Protein AF-A0A7U2FGK9-F1 (afdb_monomer)

Nearest PDB structures (foldseek):
  2hsj-assembly1_D  TM=6.558E-01  e=3.319E-04  Streptococcus pneumoniae TIGR4
  7pzg-assembly1_AAA  TM=6.526E-01  e=9.948E-04  Phocaeicola vulgatus
  5mal-assembly2_B  TM=5.405E-01  e=7.987E-04  Streptomyces rimosus
  3skv-assembly3_A  TM=5.699E-01  e=1.922E-03  Streptomyces sp. SF2575
  4hyq-assembly1_A  TM=5.410E-01  e=3.715E-03  Streptomyces albidoflavus

Radius of gyration: 24.24 Å; Cα contacts (8 Å, |Δi|>4): 776; chains: 1; bounding box: 64×55×68 Å

Organism: Phaeosphaeria nodorum (strain SN15 / ATCC MYA-4574 / FGSC 10173) (NCBI:txid321614)

Sequence (487 aa):
MEWDKRGSPNTGIYQTGYSQFFDAYTDQCEGTSFYIIDFLGPKITKDLRMKLNRLTHEVNYVISYYADLLNSERLSSAISFVDVDIGYNNHRFCRQGVQEPHHHNSDTNFFNLNLLASTDNKTVMVSDTNMTIPRENATAEWIDANYGDGVHASWAWVMKTFHPTEAGFTHTKDISMYPKLRFRDAMRFWGSTSSKDVDLVVLGDYVAFASQDPNSPIYQGIIPHLKAIFRNYRYYGMPPGSNVRVRPTFSGSQKPQNANSAFHECYKLATIDELHDKFVDSPDFSTRNKVILLMAGTLDVFYDIDLDHWPDRYPGLVHDIFENDHDAKIFAGHIPMIGYNSDDDESFKWYGLQKRIAQFNARLNALVDQLATEHSYRIMTVHTSATTRKHLDEDLILPNARGYLRIALNFVEYMAMAAMMGWFDTGSRGASNSITSSGIASQFNVTATRPGNNNTLVVDKVTCNQEFEFFAGQGMPSKEDTLKSIL

InterPro domains:
  IPR036514 SGNH hydrolase superfamily [G3DSA:3.40.50.1110] (2-176)
  IPR036514 SGNH hydrolase superfamily [G3DSA:3.40.50.1110] (230-425)
  IPR037460 Streptomyces scabies esterase-like [PTHR37981] (7-194)

Structure (mmCIF, N/CA/C/O backbone):
data_AF-A0A7U2FGK9-F1
#
_entry.id   AF-A0A7U2FGK9-F1
#
loop_
_atom_site.group_PDB
_atom_site.id
_atom_site.type_symbol
_atom_site.label_atom_id
_atom_site.label_alt_id
_atom_site.label_comp_id
_atom_site.label_asym_id
_atom_site.label_entity_id
_atom_site.label_seq_id
_atom_site.pdbx_PDB_ins_code
_atom_site.Cartn_x
_atom_site.Cartn_y
_atom_site.Cartn_z
_atom_site.occupancy
_atom_site.B_iso_or_equiv
_atom_site.auth_seq_id
_atom_site.auth_comp_id
_atom_site.auth_asym_id
_atom_site.auth_atom_id
_atom_site.pdbx_PDB_model_num
ATOM 1 N N . MET A 1 1 ? 18.897 9.344 -1.736 1.00 47.50 1 MET A N 1
ATOM 2 C CA . MET A 1 1 ? 18.417 10.075 -0.547 1.00 47.50 1 MET A CA 1
ATOM 3 C C . MET A 1 1 ? 19.499 10.041 0.511 1.00 47.50 1 MET A C 1
ATOM 5 O O . MET A 1 1 ? 19.872 8.958 0.947 1.00 47.50 1 MET A O 1
ATOM 9 N N . GLU A 1 2 ? 20.061 11.192 0.867 1.00 43.19 2 GLU A N 1
ATOM 10 C CA . GLU A 1 2 ? 21.015 11.293 1.974 1.00 43.19 2 GLU A CA 1
ATOM 11 C C . GLU A 1 2 ? 20.258 11.644 3.261 1.00 43.19 2 GLU A C 1
ATOM 13 O O . GLU A 1 2 ? 20.249 12.793 3.687 1.00 43.19 2 GLU A O 1
ATOM 18 N N . TRP A 1 3 ? 19.596 10.656 3.870 1.00 49.88 3 TRP A N 1
ATOM 19 C CA . TRP A 1 3 ? 18.903 10.838 5.155 1.00 49.88 3 TRP A CA 1
ATOM 20 C C . TRP A 1 3 ? 19.855 11.370 6.244 1.00 49.88 3 TRP A C 1
ATOM 22 O O . TRP A 1 3 ? 19.511 12.296 6.970 1.00 49.88 3 TRP A O 1
ATOM 32 N N . ASP A 1 4 ? 21.099 10.881 6.252 1.00 44.69 4 ASP A N 1
ATOM 33 C CA . ASP A 1 4 ? 22.142 11.269 7.215 1.00 44.69 4 ASP A CA 1
ATOM 34 C C . ASP A 1 4 ? 22.875 12.572 6.849 1.00 44.69 4 ASP A C 1
ATOM 36 O O . ASP A 1 4 ? 23.689 13.057 7.631 1.00 44.69 4 ASP A O 1
ATOM 40 N N . LYS A 1 5 ? 22.632 13.129 5.652 1.00 44.91 5 LYS A N 1
ATOM 41 C CA . LYS A 1 5 ? 23.199 14.420 5.226 1.00 44.91 5 LYS A CA 1
ATOM 42 C C . LYS A 1 5 ? 22.120 15.452 4.930 1.00 44.91 5 LYS A C 1
ATOM 44 O O . LYS A 1 5 ? 22.289 16.301 4.053 1.00 44.91 5 LYS A O 1
ATOM 49 N N . ARG A 1 6 ? 21.039 15.462 5.714 1.00 56.38 6 ARG A N 1
ATOM 50 C CA . ARG A 1 6 ? 20.358 16.733 5.975 1.00 56.38 6 ARG A CA 1
ATOM 51 C C . ARG A 1 6 ? 21.354 17.619 6.728 1.00 56.38 6 ARG A C 1
ATOM 53 O O . ARG A 1 6 ? 21.376 17.651 7.951 1.00 56.38 6 ARG A O 1
ATOM 60 N N . GLY A 1 7 ? 22.263 18.256 5.988 1.00 46.59 7 GLY A N 1
ATOM 61 C CA . GLY A 1 7 ? 23.132 19.278 6.544 1.00 46.59 7 GLY A CA 1
ATOM 62 C C . GLY A 1 7 ? 22.248 20.316 7.218 1.00 46.59 7 GLY A C 1
ATOM 63 O O . GLY A 1 7 ? 21.182 20.639 6.687 1.00 46.59 7 GLY A O 1
ATOM 64 N N . SER A 1 8 ? 22.662 20.804 8.387 1.00 47.81 8 SER A N 1
ATOM 65 C CA . SER A 1 8 ? 22.118 22.048 8.932 1.00 47.81 8 SER A CA 1
ATOM 66 C C . SER A 1 8 ? 22.080 23.067 7.781 1.00 47.81 8 SER A C 1
ATOM 68 O O . SER A 1 8 ? 23.141 23.305 7.193 1.00 47.81 8 SER A O 1
ATOM 70 N N . PRO A 1 9 ? 20.890 23.537 7.346 1.00 53.75 9 PRO A N 1
ATOM 71 C CA . PRO A 1 9 ? 19.673 23.753 8.142 1.00 53.75 9 PRO A CA 1
ATOM 72 C C . PRO A 1 9 ? 18.429 22.908 7.752 1.00 53.75 9 PRO A C 1
ATOM 74 O O . PRO A 1 9 ? 17.299 23.365 7.909 1.00 53.75 9 PRO A O 1
ATOM 77 N N . ASN A 1 10 ? 18.572 21.703 7.197 1.00 64.81 10 ASN A N 1
ATOM 78 C CA . ASN A 1 10 ? 17.418 20.971 6.655 1.00 64.81 10 ASN A CA 1
ATOM 79 C C . ASN A 1 10 ? 16.621 20.206 7.734 1.00 64.81 10 ASN A C 1
ATOM 81 O O . ASN A 1 10 ? 16.967 19.079 8.088 1.00 64.81 10 ASN A O 1
ATOM 85 N N . THR A 1 11 ? 15.512 20.784 8.204 1.00 74.75 11 THR A N 1
ATOM 86 C CA . THR A 1 11 ? 14.513 20.107 9.056 1.00 74.75 11 THR A CA 1
ATOM 87 C C . THR A 1 11 ? 13.714 19.076 8.258 1.00 74.75 11 THR A C 1
ATOM 89 O O . THR A 1 11 ? 13.306 19.327 7.123 1.00 74.75 11 THR A O 1
ATOM 92 N N . GLY A 1 12 ? 13.490 17.905 8.854 1.00 77.94 12 GLY A N 1
ATOM 93 C CA . GLY A 1 12 ? 12.560 16.905 8.341 1.00 77.94 12 GLY A CA 1
ATOM 94 C C . GLY A 1 12 ? 11.281 16.862 9.146 1.00 77.94 12 GLY A C 1
ATOM 95 O O . GLY A 1 12 ? 11.345 16.777 10.368 1.00 77.94 12 GLY A O 1
ATOM 96 N N . ILE A 1 13 ? 10.149 16.850 8.460 1.00 86.06 13 ILE A N 1
ATOM 97 C CA . ILE A 1 13 ? 8.827 16.677 9.050 1.00 86.06 13 ILE A CA 1
ATOM 98 C C . ILE A 1 13 ? 8.402 15.232 8.798 1.00 86.06 13 ILE A C 1
ATOM 100 O O . ILE A 1 13 ? 8.502 14.745 7.672 1.00 86.06 13 ILE A O 1
ATOM 104 N N . TYR A 1 14 ? 7.947 14.541 9.838 1.00 88.25 14 TYR A N 1
ATOM 105 C CA . TYR A 1 14 ? 7.349 13.214 9.724 1.00 88.25 14 TYR A CA 1
ATOM 106 C C . TYR A 1 14 ? 5.890 13.339 10.129 1.00 88.25 14 TYR A C 1
ATOM 108 O O . TYR A 1 14 ? 5.583 13.471 11.309 1.00 88.25 14 TYR A O 1
ATOM 116 N N . GLN A 1 15 ? 5.015 13.365 9.131 1.00 91.94 15 GLN A N 1
ATOM 117 C CA . GLN A 1 15 ? 3.582 13.478 9.336 1.00 91.94 15 GLN A CA 1
ATOM 118 C C . GLN A 1 15 ? 3.010 12.072 9.471 1.00 91.94 15 GLN A C 1
ATOM 120 O O . GLN A 1 15 ? 2.976 11.318 8.498 1.00 91.94 15 GLN A O 1
ATOM 125 N N . THR A 1 16 ? 2.569 11.713 10.669 1.00 91.69 16 THR A N 1
ATOM 126 C CA . THR A 1 16 ? 1.855 10.454 10.878 1.00 91.69 16 THR A CA 1
ATOM 127 C C . THR A 1 16 ? 0.461 10.535 10.267 1.00 91.69 16 THR A C 1
ATOM 129 O O . THR A 1 16 ? -0.182 11.588 10.306 1.00 91.69 16 THR A O 1
ATOM 132 N N . GLY A 1 17 ? -0.005 9.418 9.716 1.00 92.12 17 GLY A N 1
ATOM 133 C CA . GLY A 1 17 ? -1.424 9.209 9.456 1.00 92.12 17 GLY A CA 1
ATOM 134 C C . GLY A 1 17 ? -2.209 8.943 10.740 1.00 92.12 17 GLY A C 1
ATOM 135 O O . GLY A 1 17 ? -1.659 8.881 11.840 1.00 92.12 17 GLY A O 1
ATOM 136 N N . TYR A 1 18 ? -3.508 8.766 10.572 1.00 92.25 18 TYR A N 1
ATOM 137 C CA . TYR A 1 18 ? -4.443 8.284 11.573 1.00 92.25 18 TYR A CA 1
ATOM 138 C C . TYR A 1 18 ? -4.544 6.760 11.504 1.00 92.25 18 TYR A C 1
ATOM 140 O O . TYR A 1 18 ? -4.580 6.190 10.416 1.00 92.25 18 TYR A O 1
ATOM 148 N N . SER A 1 19 ? -4.628 6.094 12.649 1.00 92.19 19 SER A N 1
ATOM 149 C CA . SER A 1 19 ? -4.945 4.666 12.688 1.00 92.19 19 SER A CA 1
ATOM 150 C C . SER A 1 19 ? -6.453 4.447 12.607 1.00 92.19 19 SER A C 1
ATOM 152 O O . SER A 1 19 ? -7.244 5.261 13.087 1.00 92.19 19 SER A O 1
ATOM 154 N N . GLN A 1 20 ? -6.860 3.319 12.045 1.00 92.25 20 GLN A N 1
ATOM 155 C CA . GLN A 1 20 ? -8.205 2.802 12.201 1.00 92.25 20 GLN A CA 1
ATOM 156 C C . GLN A 1 20 ? -8.420 2.305 13.625 1.00 92.25 20 GLN A C 1
ATOM 158 O O . GLN A 1 20 ? -7.532 1.723 14.251 1.00 92.25 20 GLN A O 1
ATOM 163 N N . PHE A 1 21 ? -9.640 2.485 14.118 1.00 90.88 21 PHE A N 1
ATOM 164 C CA . PHE A 1 21 ? -9.986 2.103 15.483 1.00 90.88 21 PHE A CA 1
ATOM 165 C C . PHE A 1 21 ? -10.605 0.717 15.575 1.00 90.88 21 PHE A C 1
ATOM 167 O O . PHE A 1 21 ? -10.519 0.090 16.627 1.00 90.88 21 PHE A O 1
ATOM 174 N N . PHE A 1 22 ? -11.216 0.231 14.495 1.00 91.81 22 PHE A N 1
ATOM 175 C CA . PHE A 1 22 ? -12.040 -0.969 14.524 1.00 91.81 22 PHE A CA 1
ATOM 176 C C . PHE A 1 22 ? -11.513 -2.034 13.576 1.00 91.81 22 PHE A C 1
ATOM 178 O O . PHE A 1 22 ? -11.100 -1.735 12.458 1.00 91.81 22 PHE A O 1
ATOM 185 N N . ASP A 1 23 ? -11.618 -3.285 13.997 1.00 90.38 23 ASP A N 1
ATOM 186 C CA . ASP A 1 23 ? -11.732 -4.405 13.080 1.00 90.38 23 ASP A CA 1
ATOM 187 C C . ASP A 1 23 ? -13.167 -4.403 12.529 1.00 90.38 23 ASP A C 1
ATOM 189 O O . ASP A 1 23 ? -14.144 -4.743 13.210 1.00 90.38 23 ASP A O 1
ATOM 193 N N . ALA A 1 24 ? -13.316 -3.816 11.341 1.00 89.94 24 ALA A N 1
ATOM 194 C CA . ALA A 1 24 ? -14.614 -3.425 10.805 1.00 89.94 24 ALA A CA 1
ATOM 195 C C . ALA A 1 24 ? -15.413 -4.593 10.223 1.00 89.94 24 ALA A C 1
ATOM 197 O O . ALA A 1 24 ? -16.603 -4.420 9.983 1.00 89.94 24 ALA A O 1
ATOM 198 N N . TYR A 1 25 ? -14.793 -5.756 10.015 1.00 85.81 25 TYR A N 1
ATOM 199 C CA . TYR A 1 25 ? -15.402 -6.874 9.290 1.00 85.81 25 TYR A CA 1
ATOM 200 C C . TYR A 1 25 ? -15.952 -7.976 10.199 1.00 85.81 25 TYR A C 1
ATOM 202 O O . TYR A 1 25 ? -16.700 -8.844 9.748 1.00 85.81 25 TYR A O 1
ATOM 210 N N . THR A 1 26 ? -15.686 -7.890 11.498 1.00 87.75 26 THR A N 1
ATOM 211 C CA . THR A 1 26 ? -16.241 -8.800 12.499 1.00 87.75 26 THR A CA 1
ATOM 212 C C . THR A 1 26 ? -17.668 -8.407 12.873 1.00 87.75 26 THR A C 1
ATOM 214 O O . THR A 1 26 ? -18.026 -7.226 12.909 1.00 87.75 26 THR A O 1
ATOM 217 N N . ASP A 1 27 ? -18.481 -9.378 13.274 1.00 87.31 27 ASP A N 1
ATOM 218 C CA . ASP A 1 27 ? -19.852 -9.111 13.738 1.00 87.31 27 ASP A CA 1
ATOM 219 C C . ASP A 1 27 ? -19.915 -8.793 15.247 1.00 87.31 27 ASP A C 1
ATOM 221 O O . ASP A 1 27 ? -20.969 -8.490 15.803 1.00 87.31 27 ASP A O 1
ATOM 225 N N . GLN A 1 28 ? -18.769 -8.820 15.930 1.00 82.25 28 GLN A N 1
ATOM 226 C CA . GLN A 1 28 ? -18.682 -8.830 17.390 1.00 82.25 28 GLN A CA 1
ATOM 227 C C . GLN A 1 28 ? -19.183 -7.554 18.088 1.00 82.25 28 GLN A C 1
ATOM 229 O O . GLN A 1 28 ? -19.602 -7.618 19.242 1.00 82.25 28 GLN A O 1
ATOM 234 N N . CYS A 1 29 ? -19.165 -6.412 17.399 1.00 87.31 29 CYS A N 1
ATOM 235 C CA . CYS A 1 29 ? -19.523 -5.104 17.961 1.00 87.31 29 CYS A CA 1
ATOM 236 C C . CYS A 1 29 ? -20.881 -4.554 17.512 1.00 87.31 29 CYS A C 1
ATOM 238 O O . CYS A 1 29 ? -21.206 -3.421 17.859 1.00 87.31 29 CYS A O 1
ATOM 240 N N . GLU A 1 30 ? -21.693 -5.318 16.774 1.00 88.50 30 GLU A N 1
ATOM 241 C CA . GLU A 1 30 ? -22.976 -4.827 16.236 1.00 88.50 30 GLU A CA 1
ATOM 242 C C . GLU A 1 30 ? -23.908 -4.230 17.308 1.00 88.50 30 GLU A C 1
ATOM 244 O O . GLU A 1 30 ? -24.627 -3.262 17.065 1.00 88.50 30 GLU A O 1
ATOM 249 N N . GLY A 1 31 ? -23.870 -4.774 18.527 1.00 83.62 31 GLY A N 1
ATOM 250 C CA . GLY A 1 31 ? -24.672 -4.308 19.660 1.00 83.62 31 GLY A CA 1
ATOM 251 C C . GLY A 1 31 ? -23.985 -3.294 20.582 1.00 83.62 31 GLY A C 1
ATOM 252 O O . GLY A 1 31 ? -24.625 -2.827 21.530 1.00 83.62 31 GLY A O 1
ATOM 253 N N . THR A 1 32 ? -22.722 -2.945 20.337 1.00 83.19 32 THR A N 1
ATOM 254 C CA . THR A 1 32 ? -21.875 -2.174 21.263 1.00 83.19 32 THR A CA 1
ATOM 255 C C . THR A 1 32 ? -21.854 -0.689 20.901 1.00 83.19 32 THR A C 1
ATOM 257 O O . THR A 1 32 ? -22.011 -0.313 19.740 1.00 83.19 32 THR A O 1
ATOM 260 N N . SER A 1 33 ? -21.665 0.183 21.888 1.00 82.00 33 SER A N 1
ATOM 261 C CA . SER A 1 33 ? -21.407 1.609 21.705 1.00 82.00 33 SER A CA 1
ATOM 262 C C . SER A 1 33 ? -20.189 2.033 22.534 1.00 82.00 33 SER A C 1
ATOM 264 O O . SER A 1 33 ? -20.002 1.612 23.672 1.00 82.00 33 SER A O 1
ATOM 266 N N . PHE A 1 34 ? -19.348 2.886 21.945 1.00 75.31 34 PHE A N 1
ATOM 267 C CA . PHE A 1 34 ? -18.179 3.489 22.607 1.00 75.31 34 PHE A CA 1
ATOM 268 C C . PHE A 1 34 ? -18.503 4.869 23.205 1.00 75.31 34 PHE A C 1
ATOM 270 O O . PHE A 1 34 ? -17.615 5.690 23.432 1.00 75.31 34 PHE A O 1
ATOM 277 N N . TYR A 1 35 ? -19.788 5.164 23.412 1.00 71.69 35 TYR A N 1
ATOM 278 C CA . TYR A 1 35 ? -20.212 6.348 24.151 1.00 71.69 35 TYR A CA 1
ATOM 279 C C . TYR A 1 35 ? -19.944 6.153 25.646 1.00 71.69 35 TYR A C 1
ATOM 281 O O . TYR A 1 35 ? -19.983 5.024 26.116 1.00 71.69 35 TYR A O 1
ATOM 289 N N . ILE A 1 36 ? -19.740 7.241 26.405 1.00 66.44 36 ILE A N 1
ATOM 290 C CA . ILE A 1 36 ? -19.462 7.179 27.859 1.00 66.44 36 ILE A CA 1
ATOM 291 C C . ILE A 1 36 ? -20.500 6.325 28.610 1.00 66.44 36 ILE A C 1
ATOM 293 O O . ILE A 1 36 ? -20.176 5.676 29.605 1.00 66.44 36 ILE A O 1
ATOM 297 N N . ILE A 1 37 ? -21.744 6.369 28.126 1.00 63.50 37 ILE A N 1
ATOM 298 C CA . ILE A 1 37 ? -22.875 5.573 28.588 1.00 63.50 37 ILE A CA 1
ATOM 299 C C . ILE A 1 37 ? -23.284 4.658 27.428 1.00 63.50 37 ILE A C 1
ATOM 301 O O . ILE A 1 37 ? -24.058 5.074 26.560 1.00 63.50 37 ILE A O 1
ATOM 305 N N . ASP A 1 38 ? -22.765 3.427 27.401 1.00 61.78 38 ASP A N 1
ATOM 306 C CA . ASP A 1 38 ? -22.902 2.476 26.282 1.00 61.78 38 ASP A CA 1
ATOM 307 C C . ASP A 1 38 ? -24.330 2.424 25.698 1.00 61.78 38 ASP A C 1
ATOM 309 O O . ASP A 1 38 ? -24.548 2.535 24.492 1.00 61.78 38 ASP A O 1
ATOM 313 N N . PHE A 1 39 ? -25.348 2.352 26.557 1.00 66.00 39 PHE A N 1
ATOM 314 C CA . PHE A 1 39 ? -26.739 2.167 26.139 1.00 66.00 39 PHE A CA 1
ATOM 315 C C . PHE A 1 39 ? -27.433 3.406 25.546 1.00 66.00 39 PHE A C 1
ATOM 317 O O . PHE A 1 39 ? -28.556 3.269 25.063 1.00 66.00 39 PHE A O 1
ATOM 324 N N . LEU A 1 40 ? -26.821 4.593 25.602 1.00 69.56 40 LEU A N 1
ATOM 325 C CA . LEU A 1 40 ? -27.364 5.824 25.001 1.00 69.56 40 LEU A CA 1
ATOM 326 C C . LEU A 1 40 ? -26.699 6.180 23.668 1.00 69.56 40 LEU A C 1
ATOM 328 O O . LEU A 1 40 ? -27.248 6.974 22.905 1.00 69.56 40 LEU A O 1
ATOM 332 N N . GLY A 1 41 ? -25.518 5.625 23.399 1.00 71.94 41 GLY A N 1
ATOM 333 C CA . GLY A 1 41 ? -24.755 5.939 22.200 1.00 71.94 41 GLY A CA 1
ATOM 334 C C . GLY A 1 41 ? -25.254 5.222 20.944 1.00 71.94 41 GLY A C 1
ATOM 335 O O . GLY A 1 41 ? -25.897 4.169 21.032 1.00 71.94 41 GLY A O 1
ATOM 336 N N . PRO A 1 42 ? -24.935 5.765 19.754 1.00 82.38 42 PRO A N 1
ATOM 337 C CA . PRO A 1 42 ? -25.176 5.066 18.501 1.00 82.38 42 PRO A CA 1
ATOM 338 C C . PRO A 1 42 ? -24.403 3.746 18.487 1.00 82.38 42 PRO A C 1
ATOM 340 O O . PRO A 1 42 ? -23.238 3.687 18.887 1.00 82.38 42 PRO A O 1
ATOM 343 N N . LYS A 1 43 ? -25.058 2.685 18.015 1.00 87.31 43 LYS A N 1
ATOM 344 C CA . LYS A 1 43 ? -24.427 1.372 17.889 1.00 87.31 43 LYS A CA 1
ATOM 345 C C . LYS A 1 43 ? -23.347 1.394 16.819 1.00 87.31 43 LYS A C 1
ATOM 347 O O . LYS A 1 43 ? -23.508 2.008 15.766 1.00 87.31 43 LYS A O 1
ATOM 352 N N . ILE A 1 44 ? -22.248 0.712 17.105 1.00 88.88 44 ILE A N 1
ATOM 353 C CA . ILE A 1 44 ? -21.048 0.671 16.272 1.00 88.88 44 ILE A CA 1
ATOM 354 C C . ILE A 1 44 ? -21.185 -0.530 15.337 1.00 88.88 44 ILE A C 1
ATOM 356 O O . ILE A 1 44 ? -20.459 -1.523 15.398 1.00 88.88 44 ILE A O 1
ATOM 360 N N . THR A 1 45 ? -22.194 -0.422 14.471 1.00 92.44 45 THR A N 1
ATOM 361 C CA . THR A 1 45 ? -22.519 -1.440 13.472 1.00 92.44 45 THR A CA 1
ATOM 362 C C . THR A 1 45 ? -21.337 -1.675 12.536 1.00 92.44 45 THR A C 1
ATOM 364 O O . THR A 1 45 ? -20.435 -0.840 12.413 1.00 92.44 45 THR A O 1
ATOM 367 N N . LYS A 1 46 ? -21.310 -2.823 11.861 1.00 91.56 46 LYS A N 1
ATOM 368 C CA . LYS A 1 46 ? -20.304 -3.170 10.849 1.00 91.56 46 LYS A CA 1
ATOM 369 C C . LYS A 1 46 ? -20.228 -2.104 9.759 1.00 91.56 46 LYS A C 1
ATOM 371 O O . LYS A 1 46 ? -19.151 -1.584 9.491 1.00 91.56 46 LYS A O 1
ATOM 376 N N . ASP A 1 47 ? -21.377 -1.680 9.231 1.00 90.94 47 ASP A N 1
ATOM 377 C CA . ASP A 1 47 ? -21.456 -0.608 8.229 1.00 90.94 47 ASP A CA 1
ATOM 378 C C . ASP A 1 47 ? -20.858 0.717 8.737 1.00 90.94 47 ASP A C 1
ATOM 380 O O . ASP A 1 47 ? -20.069 1.354 8.036 1.00 90.94 47 ASP A O 1
ATOM 384 N N . LEU A 1 48 ? -21.156 1.117 9.981 1.00 91.69 48 LEU A N 1
ATOM 385 C CA . LEU A 1 48 ? -20.581 2.334 10.557 1.00 91.69 48 LEU A CA 1
ATOM 386 C C . LEU A 1 48 ? -19.061 2.214 10.735 1.00 91.69 48 LEU A C 1
ATOM 388 O O . LEU A 1 48 ? -18.334 3.148 10.395 1.00 91.69 48 LEU A O 1
ATOM 392 N N . ARG A 1 49 ? -18.565 1.068 11.216 1.00 91.75 49 ARG A N 1
ATOM 393 C CA . ARG A 1 49 ? -17.122 0.809 11.348 1.00 91.75 49 ARG A CA 1
ATOM 394 C C . ARG A 1 49 ? -16.419 0.876 9.998 1.00 91.75 49 ARG A C 1
ATOM 396 O O . ARG A 1 49 ? -15.408 1.562 9.888 1.00 91.75 49 ARG A O 1
ATOM 403 N N . MET A 1 50 ? -16.979 0.242 8.967 1.00 88.38 50 MET A N 1
ATOM 404 C CA . MET A 1 50 ? -16.445 0.290 7.604 1.00 88.38 50 MET A CA 1
ATOM 405 C C . MET A 1 50 ? -16.393 1.728 7.072 1.00 88.38 50 MET A C 1
ATOM 407 O O . MET A 1 50 ? -15.382 2.136 6.501 1.00 88.38 50 MET A O 1
ATOM 411 N N . LYS A 1 51 ? -17.439 2.533 7.303 1.00 89.31 51 LYS A N 1
ATOM 412 C CA . LYS A 1 51 ? -17.472 3.954 6.913 1.00 89.31 51 LYS A CA 1
ATOM 413 C C . LYS A 1 51 ? -16.412 4.790 7.633 1.00 89.31 51 LYS A C 1
ATOM 415 O O . LYS A 1 51 ? -15.722 5.568 6.978 1.00 89.31 51 LYS A O 1
ATOM 420 N N . LEU A 1 52 ? -16.256 4.620 8.947 1.00 90.50 52 LEU A N 1
ATOM 421 C CA . LEU A 1 52 ? -15.249 5.341 9.737 1.00 90.50 52 LEU A CA 1
ATOM 422 C C . LEU A 1 52 ? -13.824 4.956 9.321 1.00 90.50 52 LEU A C 1
ATOM 424 O O . LEU A 1 52 ? -12.999 5.830 9.070 1.00 90.50 52 LEU A O 1
ATOM 428 N N . ASN A 1 53 ? -13.556 3.661 9.166 1.00 90.25 53 ASN A N 1
ATOM 429 C CA . ASN A 1 53 ? -12.269 3.149 8.700 1.00 90.25 53 ASN A CA 1
ATOM 430 C C . ASN A 1 53 ? -11.926 3.645 7.287 1.00 90.25 53 ASN A C 1
ATOM 432 O O . ASN A 1 53 ? -10.793 4.053 7.020 1.00 90.25 53 ASN A O 1
ATOM 436 N N . ARG A 1 54 ? -12.919 3.679 6.390 1.00 86.38 54 ARG A N 1
ATOM 437 C CA . ARG A 1 54 ? -12.770 4.258 5.053 1.00 86.38 54 ARG A CA 1
ATOM 438 C C . ARG A 1 54 ? -12.434 5.747 5.115 1.00 86.38 54 ARG A C 1
ATOM 440 O O . ARG A 1 54 ? -11.526 6.173 4.407 1.00 86.38 54 ARG A O 1
ATOM 447 N N . LEU A 1 55 ? -13.121 6.522 5.955 1.00 89.25 55 LEU A N 1
ATOM 448 C CA . LEU A 1 55 ? -12.830 7.947 6.136 1.00 89.25 55 LEU A CA 1
ATOM 449 C C . LEU A 1 55 ? -11.388 8.161 6.619 1.00 89.25 55 LEU A C 1
ATOM 451 O O . LEU A 1 55 ? -10.686 9.005 6.069 1.00 89.25 55 LEU A O 1
ATOM 455 N N . THR A 1 56 ? -10.921 7.360 7.581 1.00 91.62 56 THR A N 1
ATOM 456 C CA . THR A 1 56 ? -9.526 7.380 8.047 1.00 91.62 56 THR A CA 1
ATOM 457 C C . THR A 1 56 ? -8.543 7.178 6.894 1.00 91.62 56 THR A C 1
ATOM 459 O O . THR A 1 56 ? -7.592 7.948 6.750 1.00 91.62 56 THR A O 1
ATOM 462 N N . HIS A 1 57 ? -8.776 6.190 6.026 1.00 89.56 57 HIS A N 1
ATOM 463 C CA . HIS A 1 57 ? -7.911 5.968 4.869 1.00 89.56 57 HIS A CA 1
ATOM 464 C C . HIS A 1 57 ? -7.986 7.087 3.826 1.00 89.56 57 HIS A C 1
ATOM 466 O O . HIS A 1 57 ? -6.948 7.468 3.289 1.00 89.56 57 HIS A O 1
ATOM 472 N N . GLU A 1 58 ? -9.175 7.632 3.546 1.00 86.50 58 GLU A N 1
ATOM 473 C CA . GLU A 1 58 ? -9.336 8.769 2.630 1.00 86.50 58 GLU A CA 1
ATOM 474 C C . GLU A 1 58 ? -8.549 9.989 3.145 1.00 86.50 58 GLU A C 1
ATOM 476 O O . GLU A 1 58 ? -7.790 10.596 2.388 1.00 86.50 58 GLU A O 1
ATOM 481 N N . VAL A 1 59 ? -8.631 10.294 4.446 1.00 89.69 59 VAL A N 1
ATOM 482 C CA . VAL A 1 59 ? -7.856 11.374 5.083 1.00 89.69 59 VAL A CA 1
ATOM 483 C C . VAL A 1 59 ? -6.351 11.104 5.009 1.00 89.69 59 VAL A C 1
ATOM 485 O O . VAL A 1 59 ? -5.594 11.975 4.579 1.00 89.69 59 VAL A O 1
ATOM 488 N N . ASN A 1 60 ? -5.902 9.900 5.373 1.00 90.44 60 ASN A N 1
ATOM 489 C CA . ASN A 1 60 ? -4.486 9.524 5.304 1.00 90.44 60 ASN A CA 1
ATOM 490 C C . ASN A 1 60 ? -3.917 9.673 3.899 1.00 90.44 60 ASN A C 1
ATOM 492 O O . ASN A 1 60 ? -2.820 10.202 3.728 1.00 90.44 60 ASN A O 1
ATOM 496 N N . TYR A 1 61 ? -4.684 9.248 2.899 1.00 85.81 61 TYR A N 1
ATOM 497 C CA . TYR A 1 61 ? -4.287 9.350 1.507 1.00 85.81 61 TYR A CA 1
ATOM 498 C C . TYR A 1 61 ? -4.148 10.810 1.050 1.00 85.81 61 TYR A C 1
ATOM 500 O O . TYR A 1 61 ? -3.182 11.174 0.375 1.00 85.81 61 TYR A O 1
ATOM 508 N N . VAL A 1 62 ? -5.076 11.682 1.458 1.00 84.75 62 VAL A N 1
ATOM 509 C CA . VAL A 1 62 ? -4.995 13.128 1.191 1.00 84.75 62 VAL A CA 1
ATOM 510 C C . VAL A 1 62 ? -3.739 13.728 1.831 1.00 84.75 62 VAL A C 1
ATOM 512 O O . VAL A 1 62 ? -3.004 14.469 1.175 1.00 84.75 62 VAL A O 1
ATOM 515 N N . ILE A 1 63 ? -3.446 13.378 3.086 1.00 89.50 63 ILE A N 1
ATOM 516 C CA . ILE A 1 63 ? -2.248 13.848 3.795 1.00 89.50 63 ILE A CA 1
ATOM 517 C C . ILE A 1 63 ? -0.975 13.378 3.081 1.00 89.50 63 ILE A C 1
ATOM 519 O O . ILE A 1 63 ? -0.077 14.189 2.830 1.00 89.50 63 ILE A O 1
ATOM 523 N N . SER A 1 64 ? -0.893 12.092 2.717 1.00 87.31 64 SER A N 1
ATOM 524 C CA . SER A 1 64 ? 0.270 11.546 2.011 1.00 87.31 64 SER A CA 1
ATOM 525 C C . SER A 1 64 ? 0.482 12.227 0.663 1.00 87.31 64 SER A C 1
ATOM 527 O O . SER A 1 64 ? 1.608 12.586 0.317 1.00 87.31 64 SER A O 1
ATOM 529 N N . TYR A 1 65 ? -0.608 12.489 -0.060 1.00 84.25 65 TYR A N 1
ATOM 530 C CA . TYR A 1 65 ? -0.577 13.202 -1.330 1.00 84.25 65 TYR A CA 1
ATOM 531 C C . TYR A 1 65 ? -0.004 14.618 -1.188 1.00 84.25 65 TYR A C 1
ATOM 533 O O . TYR A 1 65 ? 0.921 14.984 -1.917 1.00 84.25 65 TYR A O 1
ATOM 541 N N . TYR A 1 66 ? -0.506 15.416 -0.240 1.00 84.25 66 TYR A N 1
ATOM 542 C CA . TYR A 1 66 ? -0.003 16.778 -0.039 1.00 84.25 66 TYR A CA 1
ATOM 543 C C . TYR A 1 66 ? 1.457 16.790 0.421 1.00 84.25 66 TYR A C 1
ATOM 545 O O . TYR A 1 66 ? 2.234 17.626 -0.046 1.00 84.25 66 TYR A O 1
ATOM 553 N N . ALA A 1 67 ? 1.867 15.834 1.261 1.00 86.38 67 ALA A N 1
ATOM 554 C CA . ALA A 1 67 ? 3.273 15.664 1.613 1.00 86.38 67 ALA A CA 1
ATOM 555 C C . ALA A 1 67 ? 4.136 15.419 0.360 1.00 86.38 67 ALA A C 1
ATOM 557 O O . ALA A 1 67 ? 5.171 16.065 0.178 1.00 86.38 67 ALA A O 1
ATOM 558 N N . ASP A 1 68 ? 3.701 14.543 -0.548 1.00 82.31 68 ASP A N 1
ATOM 559 C CA . ASP A 1 68 ? 4.407 14.277 -1.803 1.00 82.31 68 ASP A CA 1
ATOM 560 C C . ASP A 1 68 ? 4.443 15.468 -2.761 1.00 82.31 68 ASP A C 1
ATOM 562 O O . ASP A 1 68 ? 5.481 15.704 -3.395 1.00 82.31 68 ASP A O 1
ATOM 566 N N . LEU A 1 69 ? 3.343 16.217 -2.858 1.00 79.88 69 LEU A N 1
ATOM 567 C CA . LEU A 1 69 ? 3.227 17.410 -3.693 1.00 79.88 69 LEU A CA 1
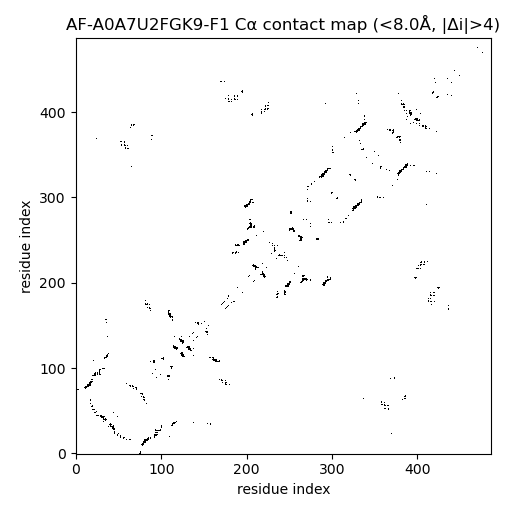ATOM 568 C C . LEU A 1 69 ? 4.205 18.498 -3.234 1.00 79.88 69 LEU A C 1
ATOM 570 O O . LEU A 1 69 ? 4.949 19.045 -4.052 1.00 79.88 69 LEU A O 1
ATOM 574 N N . LEU A 1 70 ? 4.279 18.745 -1.924 1.00 81.25 70 LEU A N 1
ATOM 575 C CA . LEU A 1 70 ? 5.239 19.676 -1.322 1.00 81.25 70 LEU A CA 1
ATOM 576 C C . LEU A 1 70 ? 6.693 19.210 -1.507 1.00 81.25 70 LEU A C 1
ATOM 578 O O . LEU A 1 70 ? 7.617 20.020 -1.573 1.00 81.25 70 LEU A O 1
ATOM 582 N N . ASN A 1 71 ? 6.906 17.903 -1.667 1.00 79.94 71 ASN A N 1
ATOM 583 C CA . ASN A 1 71 ? 8.204 17.332 -2.015 1.00 79.94 71 ASN A CA 1
ATOM 584 C C . ASN A 1 71 ? 8.480 17.277 -3.522 1.00 79.94 71 ASN A C 1
ATOM 586 O O . ASN A 1 71 ? 9.528 16.766 -3.912 1.00 79.94 71 ASN A O 1
ATOM 590 N N . SER A 1 72 ? 7.573 17.724 -4.394 1.00 74.38 72 SER A N 1
ATOM 591 C CA . SER A 1 72 ? 7.665 17.458 -5.837 1.00 74.38 72 SER A CA 1
ATOM 592 C C . SER A 1 72 ? 8.963 17.966 -6.476 1.00 74.38 72 SER A C 1
ATOM 594 O O . SER A 1 72 ? 9.527 17.308 -7.352 1.00 74.38 72 SER A O 1
ATOM 596 N N . GLU A 1 73 ? 9.504 19.080 -5.988 1.00 70.31 73 GLU A N 1
ATOM 597 C CA . GLU A 1 73 ? 10.749 19.658 -6.503 1.00 70.31 73 GLU A CA 1
ATOM 598 C C . GLU A 1 73 ? 12.005 18.949 -5.980 1.00 70.31 73 GLU A C 1
ATOM 600 O O . GLU A 1 73 ? 13.062 18.984 -6.614 1.00 70.31 73 GLU A O 1
ATOM 605 N N . ARG A 1 74 ? 11.893 18.228 -4.861 1.00 67.56 74 ARG A N 1
ATOM 606 C CA . ARG A 1 74 ? 13.018 17.605 -4.160 1.00 67.56 74 ARG A CA 1
ATOM 607 C C . ARG A 1 74 ? 13.058 16.097 -4.421 1.00 67.56 74 ARG A C 1
ATOM 609 O O . ARG A 1 74 ? 12.039 15.427 -4.535 1.00 67.56 74 ARG A O 1
ATOM 616 N N . LEU A 1 75 ? 14.266 15.540 -4.526 1.00 58.81 75 LEU A N 1
ATOM 617 C CA . LEU A 1 75 ? 14.469 14.081 -4.590 1.00 58.81 75 LEU A CA 1
ATOM 618 C C . LEU A 1 75 ? 14.491 13.429 -3.198 1.00 58.81 75 LEU A C 1
ATOM 620 O O . LEU A 1 75 ? 14.365 12.215 -3.084 1.00 58.81 75 LEU A O 1
ATOM 624 N N . SER A 1 76 ? 14.693 14.223 -2.146 1.00 62.91 76 SER A N 1
ATOM 625 C CA . SER A 1 76 ? 14.573 13.807 -0.748 1.00 62.91 76 SER A CA 1
ATOM 626 C C . SER A 1 76 ? 13.414 14.557 -0.108 1.00 62.91 76 SER A C 1
ATOM 628 O O . SER A 1 76 ? 13.384 15.789 -0.178 1.00 62.91 76 SER A O 1
ATOM 630 N N . SER A 1 77 ? 12.492 13.829 0.519 1.00 63.41 77 SER A N 1
ATOM 631 C CA . SER A 1 77 ? 11.324 14.409 1.172 1.00 63.41 77 SER A CA 1
ATOM 632 C C . SER A 1 77 ? 11.741 15.338 2.315 1.00 63.41 77 SER A C 1
ATOM 634 O O . SER A 1 77 ? 12.527 14.969 3.192 1.00 63.41 77 SER A O 1
ATOM 636 N N . ALA A 1 78 ? 11.244 16.574 2.295 1.00 77.38 78 ALA A N 1
ATOM 637 C CA . ALA A 1 78 ? 11.227 17.434 3.474 1.00 77.38 78 ALA A CA 1
ATOM 638 C C . ALA A 1 78 ? 10.138 16.958 4.443 1.00 77.38 78 ALA A C 1
ATOM 640 O O . ALA A 1 78 ? 10.354 16.974 5.650 1.00 77.38 78 ALA A O 1
ATOM 641 N N . ILE A 1 79 ? 9.021 16.469 3.895 1.00 86.31 79 ILE A N 1
ATOM 642 C CA . ILE A 1 79 ? 7.868 15.957 4.637 1.00 86.31 79 ILE A CA 1
ATOM 643 C C . ILE A 1 79 ? 7.683 14.480 4.293 1.00 86.31 79 ILE A C 1
ATOM 645 O O . ILE A 1 79 ? 7.390 14.153 3.152 1.00 86.31 79 ILE A O 1
ATOM 649 N N . SER A 1 80 ? 7.869 13.568 5.235 1.00 86.00 80 SER A N 1
ATOM 650 C CA . SER A 1 80 ? 7.593 12.148 5.023 1.00 86.00 80 SER A CA 1
ATOM 651 C C . SER A 1 80 ? 6.262 11.798 5.661 1.00 86.00 80 SER A C 1
ATOM 653 O O . SER A 1 80 ? 6.109 11.960 6.869 1.00 86.00 80 SER A O 1
ATOM 655 N N . PHE A 1 81 ? 5.325 11.283 4.872 1.00 90.06 81 PHE A N 1
ATOM 656 C CA . PHE A 1 81 ? 4.160 10.619 5.435 1.00 90.06 81 PHE A CA 1
ATOM 657 C C . PHE A 1 81 ? 4.578 9.288 6.069 1.00 90.06 81 PHE A C 1
ATOM 659 O O . PHE A 1 81 ? 5.423 8.564 5.524 1.00 90.06 81 PHE A O 1
ATOM 666 N N . VAL A 1 82 ? 4.010 8.983 7.230 1.00 90.06 82 VAL A N 1
ATOM 667 C CA . VAL A 1 82 ? 4.227 7.730 7.946 1.00 90.06 82 VAL A CA 1
ATOM 668 C C . VAL A 1 82 ? 2.878 7.086 8.195 1.00 90.06 82 VAL A C 1
ATOM 670 O O . VAL A 1 82 ? 2.099 7.565 9.019 1.00 90.06 82 VAL A O 1
ATOM 673 N N . ASP A 1 83 ? 2.627 5.990 7.486 1.00 89.31 83 ASP A N 1
ATOM 674 C CA . ASP A 1 83 ? 1.474 5.151 7.760 1.00 89.31 83 ASP A CA 1
ATOM 675 C C . ASP A 1 83 ? 1.707 4.384 9.064 1.00 89.31 83 ASP A C 1
ATOM 677 O O . ASP A 1 83 ? 2.579 3.515 9.170 1.00 89.31 83 ASP A O 1
ATOM 681 N N . VAL A 1 84 ? 0.969 4.783 10.092 1.00 90.88 84 VAL A N 1
ATOM 682 C CA . VAL A 1 84 ? 1.039 4.175 11.419 1.00 90.88 84 VAL A CA 1
ATOM 683 C C . VAL A 1 84 ? 0.014 3.063 11.588 1.00 90.88 84 VAL A C 1
ATOM 685 O O . VAL A 1 84 ? 0.128 2.298 12.541 1.00 90.88 84 VAL A O 1
ATOM 688 N N . ASP A 1 85 ? -0.951 2.958 10.673 1.00 90.19 85 ASP A N 1
ATOM 689 C CA . ASP A 1 85 ? -2.143 2.133 10.828 1.00 90.19 85 ASP A CA 1
ATOM 690 C C . ASP A 1 85 ? -1.831 0.636 10.788 1.00 90.19 85 ASP A C 1
ATOM 692 O O . ASP A 1 85 ? -2.327 -0.121 11.619 1.00 90.19 85 ASP A O 1
ATOM 696 N N . ILE A 1 86 ? -0.896 0.232 9.923 1.00 84.44 86 ILE A N 1
ATOM 697 C CA . ILE A 1 86 ? -0.392 -1.147 9.840 1.00 84.44 86 ILE A CA 1
ATOM 698 C C . ILE A 1 86 ? 0.103 -1.686 11.191 1.00 84.44 86 ILE A C 1
ATOM 700 O O . ILE A 1 86 ? 0.030 -2.886 11.456 1.00 84.44 86 ILE A O 1
ATOM 704 N N . GLY A 1 87 ? 0.576 -0.801 12.073 1.00 84.25 87 GLY A N 1
ATOM 705 C CA . GLY A 1 87 ? 1.006 -1.171 13.415 1.00 84.25 87 GLY A CA 1
ATOM 706 C C . GLY A 1 87 ? -0.138 -1.463 14.401 1.00 84.25 87 GLY A C 1
ATOM 707 O O . GLY A 1 87 ? 0.061 -1.927 15.520 1.00 84.25 87 GLY A O 1
ATOM 708 N N . TYR A 1 88 ? -1.375 -1.179 14.022 1.00 89.62 88 TYR A N 1
ATOM 709 C CA . TYR A 1 88 ? -2.540 -1.427 14.865 1.00 89.62 88 TYR A CA 1
ATOM 710 C C . TYR A 1 88 ? -3.292 -2.689 14.449 1.00 89.62 88 TYR A C 1
ATOM 712 O O . TYR A 1 88 ? -4.217 -3.080 15.158 1.00 89.62 88 TYR A O 1
ATOM 720 N N . ASN A 1 89 ? -2.876 -3.377 13.379 1.00 84.62 89 ASN A N 1
ATOM 721 C CA . ASN A 1 89 ? -3.439 -4.670 12.990 1.00 84.62 89 ASN A CA 1
ATOM 722 C C . ASN A 1 89 ? -3.369 -5.659 14.163 1.00 84.62 89 ASN A C 1
ATOM 724 O O . ASN A 1 89 ? -2.355 -5.758 14.850 1.00 84.62 89 ASN A O 1
ATOM 728 N N . ASN A 1 90 ? -4.472 -6.369 14.419 1.00 86.75 90 ASN A N 1
ATOM 729 C CA . ASN A 1 90 ? -4.677 -7.221 15.601 1.00 86.75 90 ASN A CA 1
ATOM 730 C C . ASN A 1 90 ? -4.645 -6.509 16.966 1.00 86.75 90 ASN A C 1
ATOM 732 O O . ASN A 1 90 ? -4.702 -7.187 17.991 1.00 86.75 90 ASN A O 1
ATOM 736 N N . HIS A 1 91 ? -4.650 -5.175 17.000 1.00 91.06 91 HIS A N 1
ATOM 73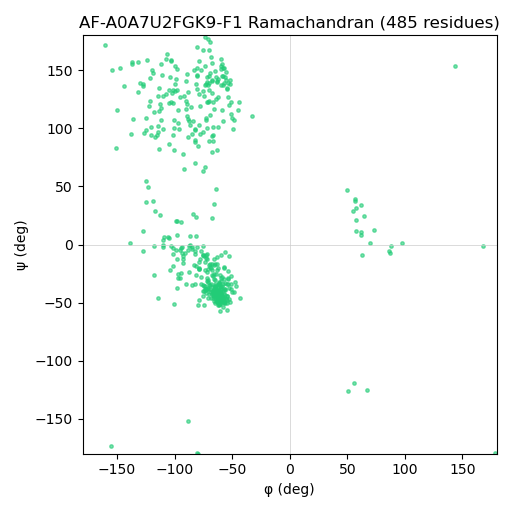7 C CA . HIS A 1 91 ? -4.690 -4.359 18.220 1.00 91.06 91 HIS A CA 1
ATOM 738 C C . HIS A 1 91 ? -5.810 -3.302 18.225 1.00 91.06 91 HIS A C 1
ATOM 740 O O . HIS A 1 91 ? -5.827 -2.400 19.069 1.00 91.06 91 HIS A O 1
ATOM 746 N N . ARG A 1 92 ? -6.743 -3.404 17.272 1.00 91.69 92 ARG A N 1
ATOM 747 C CA . ARG A 1 92 ? -7.943 -2.563 17.148 1.00 91.69 92 ARG A CA 1
ATOM 748 C C . ARG A 1 92 ? -9.054 -3.032 18.100 1.00 91.69 92 ARG A C 1
ATOM 750 O O . ARG A 1 92 ? -8.969 -4.107 18.698 1.00 91.69 92 ARG A O 1
ATOM 757 N N . PHE A 1 93 ? -10.104 -2.229 18.235 1.00 91.94 93 PHE A N 1
ATOM 758 C CA . PHE A 1 93 ? -11.362 -2.661 18.847 1.00 91.94 93 PHE A CA 1
ATOM 759 C C . PHE A 1 93 ? -12.075 -3.688 17.970 1.00 91.94 93 PHE A C 1
ATOM 761 O O . PHE A 1 93 ? -11.838 -3.747 16.765 1.00 91.94 93 PHE A O 1
ATOM 768 N N . CYS A 1 94 ? -13.013 -4.432 18.557 1.00 91.31 94 CYS A N 1
ATOM 769 C CA . CYS A 1 94 ? -13.918 -5.321 17.821 1.00 91.31 94 CYS A CA 1
ATOM 770 C C . CYS A 1 94 ? -13.228 -6.493 17.117 1.00 91.31 94 CYS A C 1
ATOM 772 O O . CYS A 1 94 ? -13.755 -7.019 16.145 1.00 91.31 94 CYS A O 1
ATOM 774 N N . ARG A 1 95 ? -12.056 -6.916 17.588 1.00 90.56 95 ARG A N 1
ATOM 775 C CA . ARG A 1 95 ? -11.349 -8.075 17.030 1.00 90.56 95 ARG A CA 1
ATOM 776 C C . ARG A 1 95 ? -12.137 -9.352 17.244 1.00 90.56 95 ARG A C 1
ATOM 778 O O . ARG A 1 95 ? -12.787 -9.503 18.276 1.00 90.56 95 ARG A O 1
ATOM 785 N N . GLN A 1 96 ? -11.995 -10.292 16.318 1.00 87.75 96 GLN A N 1
ATOM 786 C CA . GLN A 1 96 ? -12.620 -11.604 16.421 1.00 87.75 96 GLN A CA 1
ATOM 787 C C . GLN A 1 96 ? -12.268 -12.287 17.757 1.00 87.75 96 GLN A C 1
ATOM 789 O O . GLN A 1 96 ? -11.102 -12.429 18.120 1.00 87.75 96 GLN A O 1
ATOM 794 N N . GLY A 1 97 ? -13.287 -12.723 18.494 1.00 88.12 97 GLY A N 1
ATOM 795 C CA . GLY A 1 97 ? -13.153 -13.344 19.813 1.00 88.12 97 GLY A CA 1
ATOM 796 C C . GLY A 1 97 ? -13.103 -12.375 21.007 1.00 88.12 97 GLY A C 1
ATOM 797 O O . GLY A 1 97 ? -13.175 -12.846 22.139 1.00 88.12 97 GLY A O 1
ATOM 798 N N . VAL A 1 98 ? -13.067 -11.051 20.809 1.00 88.38 98 VAL A N 1
ATOM 799 C CA . VAL A 1 98 ? -13.018 -10.043 21.892 1.00 88.38 98 VAL A CA 1
ATOM 800 C C . VAL A 1 98 ? -14.388 -9.417 22.163 1.00 88.38 98 VAL A C 1
ATOM 802 O O . VAL A 1 98 ? -14.874 -8.605 21.382 1.00 88.38 98 VAL A O 1
ATOM 805 N N . GLN A 1 99 ? -15.037 -9.766 23.278 1.00 85.94 99 GLN A N 1
ATOM 806 C CA . GLN A 1 99 ? -16.344 -9.196 23.627 1.00 85.94 99 GLN A CA 1
ATOM 807 C C . GLN A 1 99 ? -16.204 -7.741 24.091 1.00 85.94 99 GLN A C 1
ATOM 809 O O . GLN A 1 99 ? -15.729 -7.490 25.194 1.00 85.94 99 GLN A O 1
ATOM 814 N N . GLU A 1 100 ? -16.633 -6.794 23.259 1.00 84.06 100 GLU A N 1
ATOM 815 C CA . GLU A 1 100 ? -16.551 -5.363 23.559 1.00 84.06 100 GLU A CA 1
ATOM 816 C C . GLU A 1 100 ? -17.802 -4.841 24.300 1.00 84.06 100 GLU A C 1
ATOM 818 O O . GLU A 1 100 ? -18.916 -5.283 23.998 1.00 84.06 100 GLU A O 1
ATOM 823 N N . PRO A 1 101 ? -17.652 -3.855 25.209 1.00 78.88 101 PRO A N 1
ATOM 824 C CA . PRO A 1 101 ? -16.398 -3.183 25.554 1.00 78.88 101 PRO A CA 1
ATOM 825 C C . PRO A 1 101 ? -15.523 -4.017 26.511 1.00 78.88 101 PRO A C 1
ATOM 827 O O . PRO A 1 101 ? -15.978 -4.460 27.562 1.00 78.88 101 PRO A O 1
ATOM 830 N N . HIS A 1 102 ? -14.242 -4.197 26.171 1.00 79.00 102 HIS A N 1
ATOM 831 C CA . HIS A 1 102 ? -13.267 -4.899 27.012 1.00 79.00 102 HIS A CA 1
ATOM 832 C C . HIS A 1 102 ? -12.176 -3.944 27.527 1.00 79.00 102 HIS A C 1
ATOM 834 O O . HIS A 1 102 ? -11.064 -3.889 26.998 1.00 79.00 102 HIS A O 1
ATOM 840 N N . HIS A 1 103 ? -12.467 -3.206 28.602 1.00 75.00 103 HIS A N 1
ATOM 841 C CA . HIS A 1 103 ? -11.605 -2.135 29.143 1.00 75.00 103 HIS A CA 1
ATOM 842 C C . HIS A 1 103 ? -10.180 -2.554 29.500 1.00 75.00 103 HIS A C 1
ATOM 844 O O . HIS A 1 103 ? -9.242 -1.780 29.336 1.00 75.00 103 HIS A O 1
ATOM 850 N N . HIS A 1 104 ? -10.009 -3.791 29.956 1.00 76.38 104 HIS A N 1
ATOM 851 C CA . HIS A 1 104 ? -8.715 -4.312 30.392 1.00 76.38 104 HIS A CA 1
ATOM 852 C C . HIS A 1 104 ? -8.028 -5.163 29.325 1.00 76.38 104 HIS A C 1
ATOM 854 O O . HIS A 1 104 ? -7.186 -5.997 29.651 1.00 76.38 104 HIS A O 1
ATOM 860 N N . ASN A 1 105 ? -8.415 -5.013 28.054 1.00 84.19 105 ASN A N 1
ATOM 861 C CA . ASN A 1 105 ? -7.774 -5.760 26.983 1.00 84.19 105 ASN A CA 1
ATOM 862 C C . ASN A 1 105 ? -6.369 -5.199 26.754 1.00 84.19 105 ASN A C 1
ATOM 864 O O . ASN A 1 105 ? -6.211 -4.172 26.096 1.00 84.19 105 ASN A O 1
ATOM 868 N N . SER A 1 106 ? -5.351 -5.871 27.294 1.00 86.50 106 SER A N 1
ATOM 869 C CA . SER A 1 106 ? -3.950 -5.467 27.133 1.00 86.50 106 SER A CA 1
ATOM 870 C C . SER A 1 106 ? -3.480 -5.497 25.683 1.00 86.50 106 SER A C 1
ATOM 872 O O . SER A 1 106 ? -2.493 -4.848 25.352 1.00 86.50 106 SER A O 1
ATOM 874 N N . ASP A 1 107 ? -4.185 -6.237 24.827 1.00 89.31 107 ASP A N 1
ATOM 875 C CA . ASP 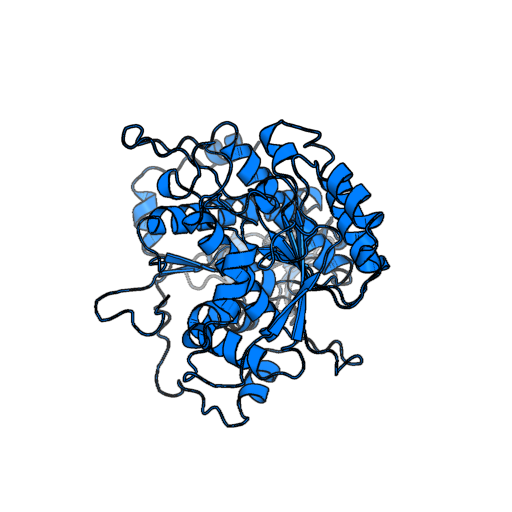A 1 107 ? -3.857 -6.360 23.414 1.00 89.31 107 ASP A CA 1
ATOM 876 C C . ASP A 1 107 ? -4.512 -5.260 22.569 1.00 89.31 107 ASP A C 1
ATOM 878 O O . ASP A 1 107 ? -4.251 -5.194 21.371 1.00 89.31 107 ASP A O 1
ATOM 882 N N . THR A 1 108 ? -5.353 -4.396 23.146 1.00 90.12 108 THR A N 1
ATOM 883 C CA . THR A 1 108 ? -5.901 -3.232 22.441 1.00 90.12 108 THR A CA 1
ATOM 884 C C . THR A 1 108 ? -4.978 -2.028 22.625 1.00 90.12 108 THR A C 1
ATOM 886 O O . THR A 1 108 ? -4.704 -1.583 23.739 1.00 90.12 108 THR A O 1
ATOM 889 N N . ASN A 1 109 ? -4.514 -1.454 21.513 1.00 92.50 109 ASN A N 1
ATOM 890 C CA . ASN A 1 109 ? -3.557 -0.341 21.517 1.00 92.50 109 ASN A CA 1
ATOM 891 C C . ASN A 1 109 ? -4.215 1.040 21.636 1.00 92.50 109 ASN A C 1
ATOM 893 O O . ASN A 1 109 ? -3.526 2.054 21.543 1.00 92.50 109 ASN A O 1
ATOM 897 N N . PHE A 1 110 ? -5.525 1.089 21.870 1.00 90.19 110 PHE A N 1
ATOM 898 C CA . PHE A 1 110 ? -6.300 2.309 22.073 1.00 90.19 110 PHE A CA 1
ATOM 899 C C . PHE A 1 110 ? -6.937 2.323 23.459 1.00 90.19 110 PHE A C 1
ATOM 901 O O . PHE A 1 110 ? -7.332 1.282 23.984 1.00 90.19 110 PHE A O 1
ATOM 908 N N . PHE A 1 111 ? -7.089 3.508 24.045 1.00 84.00 111 PHE A N 1
ATOM 909 C CA . PHE A 1 111 ? -7.887 3.641 25.260 1.00 84.00 111 PHE A CA 1
ATOM 910 C C . PHE A 1 111 ? -9.365 3.357 24.960 1.00 84.00 111 PHE A C 1
ATOM 912 O O . PHE A 1 111 ? -9.977 4.024 24.122 1.00 84.00 111 PHE A O 1
ATOM 919 N N . ASN A 1 112 ? -9.935 2.378 25.668 1.00 73.19 112 ASN A N 1
ATOM 920 C CA . ASN A 1 112 ? -11.372 2.120 25.703 1.00 73.19 112 ASN A CA 1
ATOM 921 C C . ASN A 1 112 ? -11.989 2.949 26.830 1.00 73.19 112 ASN A C 1
ATOM 923 O O . ASN A 1 112 ? -11.613 2.752 27.985 1.00 73.19 112 ASN A O 1
ATOM 927 N N . LEU A 1 113 ? -12.935 3.835 26.527 1.00 62.62 113 LEU A N 1
ATOM 928 C CA . LEU A 1 113 ? -13.658 4.560 27.566 1.00 62.62 113 LEU A CA 1
ATOM 929 C C . LEU A 1 113 ? -15.134 4.260 27.451 1.00 62.62 113 LEU A C 1
ATOM 931 O O . LEU A 1 113 ? -15.855 4.838 26.644 1.00 62.62 113 LEU A O 1
ATOM 935 N N . ASN A 1 114 ? -15.573 3.367 28.318 1.00 61.50 114 ASN A N 1
ATOM 936 C CA . ASN A 1 114 ? -16.970 3.257 28.659 1.00 61.50 114 ASN A CA 1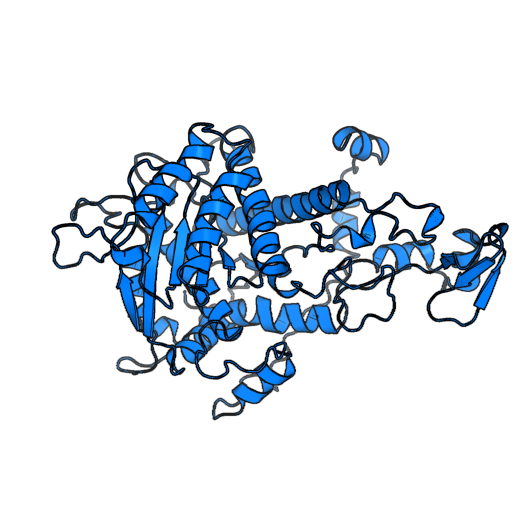
ATOM 937 C C . ASN A 1 114 ? -16.997 3.355 30.170 1.00 61.50 114 ASN A C 1
ATOM 939 O O . ASN A 1 114 ? -16.694 2.389 30.855 1.00 61.50 114 ASN A O 1
ATOM 943 N N . LEU A 1 115 ? -17.241 4.564 30.678 1.00 58.75 115 LEU A N 1
ATOM 944 C CA . LEU A 1 115 ? -17.194 4.816 32.113 1.00 58.75 115 LEU A CA 1
ATOM 945 C C . LEU A 1 115 ? -18.337 4.091 32.819 1.00 58.75 115 LEU A C 1
ATOM 947 O O . LEU A 1 115 ? -18.255 3.880 34.016 1.00 58.75 115 LEU A O 1
ATOM 951 N N . LEU A 1 116 ? -19.406 3.752 32.093 1.00 61.28 116 LEU A N 1
ATOM 952 C CA . LEU A 1 116 ? -20.648 3.229 32.630 1.00 61.28 116 LEU A CA 1
ATOM 953 C C . LEU A 1 116 ? -21.169 2.071 31.760 1.00 61.28 116 LEU A C 1
ATOM 955 O O . LEU A 1 116 ? -21.883 2.280 30.778 1.00 61.28 116 LEU A O 1
ATOM 959 N N . ALA A 1 117 ? -20.841 0.836 32.153 1.00 60.81 117 ALA A N 1
ATOM 960 C CA . ALA A 1 117 ? -21.314 -0.387 31.501 1.00 60.81 117 ALA A CA 1
ATOM 961 C C . ALA A 1 117 ? -22.558 -0.941 32.219 1.00 60.81 117 ALA A C 1
ATOM 963 O O . ALA A 1 117 ? -22.570 -1.123 33.441 1.00 60.81 117 ALA A O 1
ATOM 964 N N . SER A 1 118 ? -23.638 -1.191 31.473 1.00 60.19 118 SER A N 1
ATOM 965 C CA . SER A 1 118 ? -24.887 -1.715 32.047 1.00 60.19 118 SER A CA 1
ATOM 966 C C . SER A 1 118 ? -24.707 -3.175 32.459 1.00 60.19 118 SER A C 1
ATOM 968 O O . SER A 1 118 ? -24.380 -4.020 31.631 1.00 60.19 118 SER A O 1
ATOM 970 N N . THR A 1 119 ? -24.956 -3.473 33.734 1.00 59.00 119 THR A N 1
ATOM 971 C CA . THR A 1 119 ? -24.998 -4.845 34.262 1.00 59.00 119 THR A CA 1
ATOM 972 C C . THR A 1 119 ? -26.422 -5.389 34.343 1.00 59.00 119 THR A C 1
ATOM 974 O O . THR A 1 119 ? -26.620 -6.593 34.200 1.00 59.00 119 THR A O 1
ATOM 977 N N . ASP A 1 120 ? -27.421 -4.519 34.533 1.00 67.25 120 ASP A N 1
ATOM 978 C CA . ASP A 1 120 ? -28.847 -4.847 34.478 1.00 67.25 120 ASP A CA 1
ATOM 979 C C . ASP A 1 120 ? -29.721 -3.615 34.127 1.00 67.25 120 ASP A C 1
ATOM 981 O O . ASP A 1 120 ? -29.232 -2.532 33.795 1.00 67.25 120 ASP A O 1
ATOM 985 N N . ASN A 1 121 ? -31.050 -3.768 34.177 1.00 69.44 121 ASN A N 1
ATOM 986 C CA . ASN A 1 121 ? -31.991 -2.679 33.880 1.00 69.44 121 ASN A CA 1
ATOM 987 C C . ASN A 1 121 ? -32.048 -1.577 34.956 1.00 69.44 121 ASN A C 1
ATOM 989 O O . ASN A 1 121 ? -32.719 -0.573 34.728 1.00 69.44 121 ASN A O 1
ATOM 993 N N . LYS A 1 122 ? -31.396 -1.746 36.113 1.00 75.12 122 LYS A N 1
ATOM 994 C CA . LYS A 1 122 ? -31.543 -0.853 37.276 1.00 75.12 122 LYS A CA 1
ATOM 995 C C . LYS A 1 122 ? -30.250 -0.146 37.663 1.00 75.12 122 LYS A C 1
ATOM 997 O O . LYS A 1 122 ? -30.308 0.928 38.251 1.00 75.12 122 LYS A O 1
ATOM 1002 N N . THR A 1 123 ? -29.099 -0.726 37.349 1.00 75.56 123 THR A N 1
ATOM 1003 C CA . THR A 1 123 ? -27.791 -0.263 37.802 1.00 75.56 123 THR A CA 1
ATOM 1004 C C . THR A 1 123 ? -26.757 -0.289 36.686 1.00 75.56 123 THR A C 1
ATOM 1006 O O . THR A 1 123 ? -26.889 -0.988 35.677 1.00 75.56 123 THR A O 1
ATOM 1009 N N . VAL A 1 124 ? -25.727 0.528 36.867 1.00 72.12 124 VAL A N 1
ATOM 1010 C CA . VAL A 1 124 ? -24.614 0.674 35.938 1.00 72.12 124 VAL A CA 1
ATOM 1011 C C . VAL A 1 124 ? -23.319 0.588 36.732 1.00 72.12 124 VAL A C 1
ATOM 1013 O O . VAL A 1 124 ? -23.193 1.228 37.778 1.00 72.12 124 VAL A O 1
ATOM 1016 N N . MET A 1 125 ? -22.383 -0.232 36.262 1.00 70.31 125 MET A N 1
ATOM 1017 C CA . MET A 1 125 ? -21.040 -0.338 36.831 1.00 70.31 125 MET A CA 1
ATOM 1018 C C . MET A 1 125 ? -20.183 0.806 36.313 1.00 70.31 125 MET A C 1
ATOM 1020 O O . MET A 1 125 ? -20.160 1.046 35.105 1.00 70.31 125 MET A O 1
ATOM 1024 N N . VAL A 1 126 ? -19.455 1.469 37.208 1.00 66.50 126 VAL A N 1
ATOM 1025 C CA . VAL A 1 126 ? -18.473 2.477 36.814 1.00 66.50 126 VAL A CA 1
ATOM 1026 C C . VAL A 1 126 ? -17.149 1.789 36.495 1.00 66.50 126 VAL A C 1
ATOM 1028 O O . VAL A 1 126 ? -16.582 1.142 37.379 1.00 66.50 126 VAL A O 1
ATOM 1031 N N . SER A 1 127 ? -16.666 1.895 35.252 1.00 61.88 127 SER A N 1
ATOM 1032 C CA . SER A 1 127 ? -15.444 1.209 34.810 1.00 61.88 127 SER A CA 1
ATOM 1033 C C . SER A 1 127 ? -14.256 1.542 35.704 1.00 61.88 127 SER A C 1
ATOM 1035 O O . SER A 1 127 ? -14.167 2.634 36.262 1.00 61.88 127 SER A O 1
ATOM 1037 N N . ASP A 1 128 ? -13.344 0.581 35.852 1.00 57.25 128 ASP A N 1
ATOM 1038 C CA . ASP A 1 128 ? -12.156 0.667 36.712 1.00 57.25 128 ASP A CA 1
ATOM 1039 C C . ASP A 1 128 ? -12.450 0.844 38.218 1.00 57.25 128 ASP A C 1
ATOM 1041 O O . ASP A 1 128 ? -11.531 1.024 39.021 1.00 57.25 128 ASP A O 1
ATOM 1045 N N . THR A 1 129 ? -13.718 0.735 38.638 1.00 57.03 129 THR A N 1
ATOM 1046 C CA . THR A 1 129 ? -14.127 0.740 40.048 1.00 57.03 129 THR A CA 1
ATOM 1047 C C . THR A 1 129 ? -15.095 -0.409 40.350 1.00 57.03 129 THR A C 1
ATOM 1049 O O . THR A 1 129 ? -15.803 -0.897 39.477 1.00 57.03 129 THR A O 1
ATOM 1052 N N . ASN A 1 130 ? -15.188 -0.823 41.617 1.00 63.53 130 ASN A N 1
ATOM 1053 C CA . ASN A 1 130 ? -16.236 -1.749 42.077 1.00 63.53 130 ASN A CA 1
ATOM 1054 C C . ASN A 1 130 ? -17.545 -1.012 42.428 1.00 63.53 130 ASN A C 1
ATOM 1056 O O . ASN A 1 130 ? -18.290 -1.450 43.306 1.00 63.53 130 ASN A O 1
ATOM 1060 N N . MET A 1 131 ? -17.796 0.148 41.815 1.00 67.50 131 MET A N 1
ATOM 1061 C CA . MET A 1 131 ? -18.934 0.995 42.148 1.00 67.50 131 MET A CA 1
ATOM 1062 C C . MET A 1 131 ? -20.093 0.768 41.180 1.00 67.50 131 MET A C 1
ATOM 1064 O O . MET A 1 131 ? -19.923 0.794 39.965 1.00 67.50 131 MET A O 1
ATOM 1068 N N . THR A 1 132 ? -21.292 0.604 41.735 1.00 76.38 132 THR A N 1
ATOM 1069 C CA . THR A 1 132 ? -22.554 0.556 40.988 1.00 76.38 132 THR A CA 1
ATOM 1070 C C . THR A 1 132 ? -23.411 1.762 41.330 1.00 76.38 132 THR A C 1
ATOM 1072 O O . THR A 1 132 ? -23.597 2.063 42.512 1.00 76.38 132 THR A O 1
ATOM 1075 N N . ILE A 1 133 ? -23.991 2.402 40.321 1.00 78.69 133 ILE A N 1
ATOM 1076 C CA . ILE A 1 133 ? -24.942 3.505 40.495 1.00 78.69 133 ILE A CA 1
ATOM 1077 C C . ILE A 1 133 ? -26.301 3.163 39.877 1.00 78.69 133 ILE A C 1
ATOM 1079 O O . ILE A 1 133 ? -26.344 2.407 38.904 1.00 78.69 133 ILE A O 1
ATOM 1083 N N . PRO A 1 134 ? -27.419 3.699 40.403 1.00 81.62 134 PRO A N 1
ATOM 1084 C CA . PRO A 1 134 ? -28.717 3.585 39.746 1.00 81.62 134 PRO A CA 1
ATOM 1085 C C . PRO A 1 134 ? -28.668 4.161 38.331 1.00 81.62 134 PRO A C 1
ATOM 1087 O O . PRO A 1 134 ? -28.069 5.215 38.106 1.00 81.62 134 PRO A O 1
ATOM 1090 N N . ARG A 1 135 ? -29.304 3.483 37.375 1.00 76.69 135 ARG A N 1
ATOM 1091 C CA . ARG A 1 135 ? -29.260 3.856 35.954 1.00 76.69 135 ARG A CA 1
ATOM 1092 C C . ARG A 1 135 ? -29.851 5.236 35.690 1.00 76.69 135 ARG A C 1
ATOM 1094 O O . ARG A 1 135 ? -29.348 5.946 34.829 1.00 76.69 135 ARG A O 1
ATOM 1101 N N . GLU A 1 136 ? -30.863 5.643 36.448 1.00 80.81 136 GLU A N 1
ATOM 1102 C CA . GLU A 1 136 ? -31.423 6.997 36.394 1.00 80.81 136 GLU A CA 1
ATOM 1103 C C . GLU A 1 136 ? -30.429 8.100 36.798 1.00 80.81 136 GLU A C 1
ATOM 1105 O O . GLU A 1 136 ? -30.592 9.244 36.382 1.00 80.81 136 GLU A O 1
ATOM 1110 N N . ASN A 1 137 ? -29.381 7.761 37.556 1.00 81.62 137 ASN A N 1
ATOM 1111 C CA . ASN A 1 137 ? -28.376 8.707 38.047 1.00 81.62 137 ASN A CA 1
ATOM 1112 C C . ASN A 1 137 ? -27.099 8.723 37.191 1.00 81.62 137 ASN A C 1
ATOM 1114 O O . ASN A 1 137 ? -26.203 9.525 37.436 1.00 81.62 137 ASN A O 1
ATOM 1118 N N . ALA A 1 138 ? -27.006 7.843 36.192 1.00 73.44 138 ALA A N 1
ATOM 1119 C CA . ALA A 1 138 ? -25.892 7.736 35.257 1.00 73.44 138 ALA A CA 1
ATOM 1120 C C . ALA A 1 138 ? -25.925 8.867 34.209 1.00 73.44 138 ALA A C 1
ATOM 1122 O O . ALA A 1 138 ? -26.110 8.607 33.021 1.00 73.44 138 ALA A O 1
ATOM 1123 N N . THR A 1 139 ? -25.785 10.127 34.634 1.00 75.31 139 THR A N 1
ATOM 1124 C CA . THR A 1 139 ? -25.755 11.295 33.735 1.00 75.31 139 THR A CA 1
ATOM 1125 C C . THR A 1 139 ? -24.334 11.821 33.529 1.00 75.31 139 THR A C 1
ATOM 1127 O O . THR A 1 139 ? -23.442 11.601 34.350 1.00 75.31 139 THR A O 1
ATOM 1130 N N . ALA A 1 140 ? -24.117 12.559 32.436 1.00 69.81 140 ALA A N 1
ATOM 1131 C CA . ALA A 1 140 ? -22.848 13.245 32.188 1.00 69.81 140 ALA A CA 1
ATOM 1132 C C . ALA A 1 140 ? -22.498 14.241 33.313 1.00 69.81 140 ALA A C 1
ATOM 1134 O O . ALA A 1 140 ? -21.338 14.343 33.699 1.00 69.81 140 ALA A O 1
ATOM 1135 N N . GLU A 1 141 ? -23.498 14.914 33.894 1.00 74.38 141 GLU A N 1
ATOM 1136 C CA . GLU A 1 141 ? -23.309 15.833 35.026 1.00 74.38 141 GLU A CA 1
ATOM 1137 C C . GLU A 1 141 ? -22.851 15.105 36.291 1.00 74.38 141 GLU A C 1
ATOM 1139 O O . GLU A 1 141 ? -21.998 15.608 37.019 1.00 74.38 141 GLU A O 1
ATOM 1144 N N . TRP A 1 142 ? -23.392 13.911 36.553 1.00 76.44 142 TRP A N 1
ATOM 1145 C CA . TRP A 1 142 ? -22.953 13.092 37.677 1.00 76.44 142 TRP A CA 1
ATOM 1146 C C . TRP A 1 142 ? -21.494 12.649 37.497 1.00 76.44 142 TRP A C 1
ATOM 1148 O O . TRP A 1 142 ? -20.720 12.701 38.454 1.00 76.44 142 TRP A O 1
ATOM 1158 N N . ILE A 1 143 ? -21.094 12.277 36.276 1.00 69.50 143 ILE A N 1
ATOM 1159 C CA . ILE A 1 143 ? -19.700 11.934 35.959 1.00 69.50 143 ILE A CA 1
ATOM 1160 C C . ILE A 1 143 ? -18.785 13.138 36.196 1.00 69.50 143 ILE A C 1
ATOM 1162 O O . ILE A 1 143 ? -17.791 13.013 36.908 1.00 69.50 143 ILE A O 1
ATOM 1166 N N . ASP A 1 144 ? -19.142 14.308 35.665 1.00 69.38 144 ASP A N 1
ATOM 1167 C CA . ASP A 1 144 ? -18.373 15.541 35.856 1.00 69.38 144 ASP A CA 1
ATOM 1168 C C . ASP A 1 144 ? -18.249 15.914 37.343 1.00 69.38 144 ASP A C 1
ATOM 1170 O O . ASP A 1 144 ? -17.176 16.311 37.787 1.00 69.38 144 ASP A O 1
ATOM 1174 N N . ALA A 1 145 ? -19.309 15.740 38.137 1.00 74.19 145 ALA A N 1
ATOM 1175 C CA . ALA A 1 145 ? -19.306 16.089 39.557 1.00 74.19 145 ALA A CA 1
ATOM 1176 C C . ALA A 1 145 ? -18.466 15.144 40.436 1.00 74.19 145 ALA A C 1
ATOM 1178 O O . ALA A 1 145 ? -17.970 15.569 41.479 1.00 74.19 145 ALA A O 1
ATOM 1179 N N . ASN A 1 146 ? -18.328 13.871 40.050 1.00 72.00 146 ASN A N 1
ATOM 1180 C CA . ASN A 1 146 ? -17.645 12.855 40.863 1.00 72.00 146 ASN A CA 1
ATOM 1181 C C . ASN A 1 146 ? -16.234 12.515 40.360 1.00 72.00 146 ASN A C 1
ATOM 1183 O O . ASN A 1 146 ? -15.418 12.026 41.139 1.00 72.00 146 ASN A O 1
ATOM 1187 N N . TYR A 1 147 ? -15.946 12.780 39.084 1.00 65.25 147 TYR A N 1
ATOM 1188 C CA . TYR A 1 147 ? -14.676 12.441 38.432 1.00 65.25 147 TYR A CA 1
ATOM 1189 C C . TYR A 1 147 ? -14.006 13.627 37.725 1.00 65.25 147 TYR A C 1
ATOM 1191 O O . TYR A 1 147 ? -12.885 13.479 37.239 1.00 65.25 147 TYR A O 1
ATOM 1199 N N . GLY A 1 148 ? -14.657 14.794 37.661 1.00 56.09 148 GLY A N 1
ATOM 1200 C CA . GLY A 1 148 ? -14.065 16.035 37.164 1.00 56.09 148 GLY A CA 1
ATOM 1201 C C . GLY A 1 148 ? -13.025 16.586 38.129 1.00 56.09 148 GLY A C 1
ATOM 1202 O O . GLY A 1 148 ? -13.329 16.914 39.271 1.00 56.09 148 GLY A O 1
ATOM 1203 N N . ASP A 1 149 ? -11.799 16.767 37.654 1.00 52.94 149 ASP A N 1
ATOM 1204 C CA . ASP A 1 149 ? -10.716 17.473 38.348 1.00 52.94 149 ASP A CA 1
ATOM 1205 C C . ASP A 1 149 ? -10.825 19.008 38.199 1.00 52.94 149 ASP A C 1
ATOM 1207 O O . ASP A 1 149 ? -9.840 19.737 38.313 1.00 52.94 149 ASP A O 1
ATOM 1211 N N . GLY A 1 150 ? -12.035 19.520 37.944 1.00 50.47 150 GLY A N 1
ATOM 1212 C CA . GLY A 1 150 ? -12.290 20.918 37.585 1.00 50.47 150 GLY A CA 1
ATOM 1213 C C . GLY A 1 150 ? -12.187 21.204 36.081 1.00 50.47 150 GLY A C 1
ATOM 1214 O O . GLY A 1 150 ? -12.580 22.286 35.648 1.00 50.47 150 GLY A O 1
ATOM 1215 N N . VAL A 1 151 ? -11.737 20.237 35.277 1.00 50.00 151 VAL A N 1
ATOM 1216 C CA . VAL A 1 151 ? -11.955 20.182 33.827 1.00 50.00 151 VAL A CA 1
ATOM 1217 C C . VAL A 1 151 ? -13.114 19.212 33.597 1.00 50.00 151 VAL A C 1
ATOM 1219 O O . VAL A 1 151 ? -13.194 18.192 34.275 1.00 50.00 151 VAL A O 1
ATOM 1222 N N . HIS A 1 152 ? -14.046 19.524 32.694 1.00 56.50 152 HIS A N 1
ATOM 1223 C CA . HIS A 1 152 ? -15.165 18.638 32.348 1.00 56.50 152 HIS A CA 1
ATOM 1224 C C . HIS A 1 152 ? -14.656 17.215 32.054 1.00 56.50 152 HIS A C 1
ATOM 1226 O O . HIS A 1 152 ? -14.135 16.962 30.964 1.00 56.50 152 HIS A O 1
ATOM 1232 N N . ALA A 1 153 ? -14.760 16.297 33.022 1.00 55.12 153 ALA A N 1
ATOM 1233 C CA . ALA A 1 153 ? -14.234 14.944 32.888 1.00 55.12 153 ALA A CA 1
ATOM 1234 C C . ALA A 1 153 ? -14.892 14.256 31.694 1.00 55.12 153 ALA A C 1
ATOM 1236 O O . ALA A 1 153 ? -14.207 13.727 30.837 1.00 55.12 153 ALA A O 1
ATOM 1237 N N . SER A 1 154 ? -16.199 14.372 31.518 1.00 56.16 154 SER A N 1
ATOM 1238 C CA . SER A 1 154 ? -16.878 13.877 30.320 1.00 56.16 154 SER A CA 1
ATOM 1239 C C . SER A 1 154 ? -16.196 14.312 29.008 1.00 56.16 154 SER A C 1
ATOM 1241 O O . SER A 1 154 ? -16.011 13.483 28.120 1.00 56.16 154 SER A O 1
ATOM 1243 N N . TRP A 1 155 ? -15.715 15.555 28.899 1.00 57.88 155 TRP A N 1
ATOM 1244 C CA . TRP A 1 155 ? -14.975 16.039 27.728 1.00 57.88 155 TRP A CA 1
ATOM 1245 C C . TRP A 1 155 ? -13.546 15.507 27.644 1.00 57.88 155 TRP A C 1
ATOM 1247 O O . TRP A 1 155 ? -13.167 14.962 26.610 1.00 57.88 155 TRP A O 1
ATOM 1257 N N . ALA A 1 156 ? -12.748 15.632 28.707 1.00 56.56 156 ALA A N 1
ATOM 1258 C CA . ALA A 1 156 ? -11.369 15.131 28.714 1.00 56.56 156 ALA A CA 1
ATOM 1259 C C . ALA A 1 156 ? -11.311 13.611 28.474 1.00 56.56 156 ALA A C 1
ATOM 1261 O O . ALA A 1 156 ? -10.375 13.101 27.860 1.00 56.56 156 ALA A O 1
ATOM 1262 N N . TRP A 1 157 ? -12.345 12.899 28.919 1.00 59.00 157 TRP A N 1
ATOM 1263 C CA . TRP A 1 157 ? -12.500 11.471 28.730 1.00 59.00 157 TRP A CA 1
ATOM 1264 C C . TRP A 1 157 ? -12.993 11.153 27.314 1.00 59.00 157 TRP A C 1
ATOM 1266 O O . TRP A 1 157 ? -12.320 10.388 26.648 1.00 59.00 157 TRP A O 1
ATOM 1276 N N . VAL A 1 158 ? -14.023 11.795 26.745 1.00 60.00 158 VAL A N 1
ATOM 1277 C CA . VAL A 1 158 ? -14.365 11.593 25.309 1.00 60.00 158 VAL A CA 1
ATOM 1278 C C . VAL A 1 158 ? -13.158 11.823 24.397 1.00 60.00 158 VAL A C 1
ATOM 1280 O O . VAL A 1 158 ? -12.951 11.075 23.444 1.00 60.00 158 VAL A O 1
ATOM 1283 N N . MET A 1 159 ? -12.326 12.809 24.732 1.00 61.19 159 MET A N 1
ATOM 1284 C CA . MET A 1 159 ? -11.103 13.111 23.995 1.00 61.19 159 MET A CA 1
ATOM 1285 C C . MET A 1 159 ? -9.987 12.088 24.207 1.00 61.19 159 MET A C 1
ATOM 1287 O O . MET A 1 159 ? -9.011 12.152 23.483 1.00 61.19 159 MET A O 1
ATOM 1291 N N . LYS A 1 160 ? -10.074 11.159 25.163 1.00 69.62 160 LYS A N 1
ATOM 1292 C CA . LYS A 1 160 ? -9.054 10.125 25.394 1.00 69.62 160 LYS A CA 1
ATOM 1293 C C . LYS A 1 160 ? -9.404 8.797 24.716 1.00 69.62 160 LYS A C 1
ATOM 1295 O O . LYS A 1 160 ? -8.479 8.059 24.372 1.00 69.62 160 LYS A O 1
ATOM 1300 N N . THR A 1 161 ? -10.683 8.495 24.463 1.00 71.44 161 THR A N 1
ATOM 1301 C CA . THR A 1 161 ? -11.064 7.323 23.652 1.00 71.44 161 THR A CA 1
ATOM 1302 C C . THR A 1 161 ? -10.365 7.434 22.305 1.00 71.44 161 THR A C 1
ATOM 1304 O O . THR A 1 161 ? -10.185 8.541 21.795 1.00 71.44 161 THR A O 1
ATOM 1307 N N . PHE A 1 162 ? -9.941 6.307 21.736 1.00 79.44 162 PHE A N 1
ATOM 1308 C CA . PHE A 1 162 ? -9.282 6.269 20.423 1.00 79.44 162 PHE A CA 1
ATOM 1309 C C . PHE A 1 162 ? -7.866 6.867 20.373 1.00 79.44 162 PHE A C 1
ATOM 1311 O O . PHE A 1 162 ? -7.222 6.821 19.327 1.00 79.44 162 PHE A O 1
ATOM 1318 N N . HIS A 1 163 ? -7.322 7.351 21.493 1.00 86.00 163 HIS A N 1
ATOM 1319 C CA . HIS A 1 163 ? -5.903 7.693 21.563 1.00 86.00 163 HIS A CA 1
ATOM 1320 C C . HIS A 1 163 ? -5.053 6.441 21.799 1.00 86.00 163 HIS A C 1
ATOM 1322 O O . HIS A 1 163 ? -5.486 5.543 22.534 1.00 86.00 163 HIS A O 1
ATOM 1328 N N . PRO A 1 164 ? -3.838 6.378 21.225 1.00 89.50 164 PRO A N 1
ATOM 1329 C CA . PRO A 1 164 ? -2.916 5.289 21.494 1.00 89.50 164 PRO A CA 1
ATOM 1330 C C . PRO A 1 164 ? -2.588 5.154 22.985 1.00 89.50 164 PRO A C 1
ATOM 1332 O O . PRO A 1 164 ? -2.317 6.144 23.671 1.00 89.50 164 PRO A O 1
ATOM 1335 N N . THR A 1 165 ? -2.567 3.920 23.483 1.00 89.50 165 THR A N 1
ATOM 1336 C CA . THR A 1 165 ? -1.993 3.585 24.794 1.00 89.50 165 THR A CA 1
ATOM 1337 C C . THR A 1 165 ? -0.465 3.693 24.745 1.00 89.50 165 THR A C 1
ATOM 1339 O O . THR A 1 165 ? 0.127 3.921 23.689 1.00 89.50 165 THR A O 1
ATOM 1342 N N . GLU A 1 166 ? 0.226 3.492 25.871 1.00 88.12 166 GLU A N 1
ATOM 1343 C CA . GLU A 1 166 ? 1.695 3.392 25.868 1.00 88.12 166 GLU A CA 1
ATOM 1344 C C . GLU A 1 166 ? 2.198 2.273 24.934 1.00 88.12 166 GLU A C 1
ATOM 1346 O O . GLU A 1 166 ? 3.185 2.454 24.211 1.00 88.12 166 GLU A O 1
ATOM 1351 N N . ALA A 1 167 ? 1.481 1.145 24.890 1.00 88.81 167 ALA A N 1
ATOM 1352 C CA . ALA A 1 167 ? 1.746 0.063 23.948 1.00 88.81 167 ALA A CA 1
ATOM 1353 C C . ALA A 1 167 ? 1.534 0.522 22.495 1.00 88.81 167 ALA A C 1
ATOM 1355 O O . ALA A 1 167 ? 2.415 0.303 21.662 1.00 88.81 167 ALA A O 1
ATOM 1356 N N . GLY A 1 168 ? 0.446 1.250 22.214 1.00 90.31 168 GLY A N 1
ATOM 1357 C CA . GLY A 1 168 ? 0.187 1.851 20.901 1.00 90.31 168 GLY A CA 1
ATOM 1358 C C . GLY A 1 168 ? 1.286 2.818 20.448 1.00 90.31 168 GLY A C 1
ATOM 1359 O O . GLY A 1 168 ? 1.829 2.669 19.354 1.00 90.31 168 GLY A O 1
ATOM 1360 N N . PHE A 1 169 ? 1.717 3.746 21.310 1.00 89.94 169 PHE A N 1
ATOM 1361 C CA . PHE A 1 169 ? 2.834 4.652 21.008 1.00 89.94 169 PHE A CA 1
ATOM 1362 C C . PHE A 1 169 ? 4.148 3.907 20.764 1.00 89.94 169 PHE A C 1
ATOM 1364 O O . PHE A 1 169 ? 4.910 4.262 19.859 1.00 89.94 169 PHE A O 1
ATOM 1371 N N . THR A 1 170 ? 4.420 2.867 21.555 1.00 87.56 170 THR A N 1
ATOM 1372 C CA . THR A 1 170 ? 5.602 2.019 21.370 1.00 87.56 170 THR A CA 1
ATOM 1373 C C . THR A 1 170 ? 5.561 1.332 20.011 1.00 87.56 170 THR A C 1
ATOM 1375 O O . THR A 1 170 ? 6.558 1.353 19.289 1.00 87.56 170 THR A O 1
ATOM 1378 N N . HIS A 1 171 ? 4.398 0.809 19.627 1.00 84.62 171 HIS A N 1
ATOM 1379 C CA . HIS A 1 171 ? 4.192 0.167 18.339 1.00 84.62 171 HIS A CA 1
ATOM 1380 C C . HIS A 1 171 ? 4.389 1.152 17.176 1.00 84.62 171 HIS A C 1
ATOM 1382 O O . HIS A 1 171 ? 5.197 0.893 16.286 1.00 84.62 171 HIS A O 1
ATOM 1388 N N . THR A 1 172 ? 3.755 2.330 17.216 1.00 88.12 172 THR A N 1
ATOM 1389 C CA . THR A 1 172 ? 3.949 3.392 16.211 1.00 88.12 172 THR A CA 1
ATOM 1390 C C . THR A 1 172 ? 5.422 3.769 16.052 1.00 88.12 172 THR A C 1
ATOM 1392 O O . THR A 1 172 ? 5.925 3.903 14.933 1.00 88.12 172 THR A O 1
ATOM 1395 N N . LYS A 1 173 ? 6.138 3.928 17.168 1.00 86.94 173 LYS A N 1
ATOM 1396 C CA . LYS A 1 173 ? 7.560 4.272 17.161 1.00 86.94 173 LYS A CA 1
ATOM 1397 C C . LYS A 1 173 ? 8.406 3.158 16.533 1.00 86.94 173 LYS A C 1
ATOM 1399 O O . LYS A 1 173 ? 9.233 3.450 15.670 1.00 86.94 173 LYS A O 1
ATOM 1404 N N . ASP A 1 174 ? 8.235 1.915 16.974 1.00 81.12 174 ASP A N 1
ATOM 1405 C CA . ASP A 1 174 ? 9.154 0.824 16.631 1.00 81.12 174 ASP A CA 1
ATOM 1406 C C . ASP A 1 174 ? 8.857 0.196 15.262 1.00 81.12 174 ASP A C 1
ATOM 1408 O O . ASP A 1 174 ? 9.794 -0.184 14.561 1.00 81.12 174 ASP A O 1
ATOM 1412 N N . ILE A 1 175 ? 7.588 0.129 14.854 1.00 77.31 175 ILE A N 1
ATOM 1413 C CA . ILE A 1 175 ? 7.182 -0.552 13.616 1.00 77.31 175 ILE A CA 1
ATOM 1414 C C . ILE A 1 175 ? 6.996 0.424 12.458 1.00 77.31 175 ILE A C 1
ATOM 1416 O O . ILE A 1 175 ? 7.429 0.118 11.353 1.00 77.31 175 ILE A O 1
ATOM 1420 N N . SER A 1 176 ? 6.461 1.624 12.690 1.00 80.81 176 SER A N 1
ATOM 1421 C CA . SER A 1 176 ? 6.195 2.572 11.597 1.00 80.81 176 SER A CA 1
ATOM 1422 C C . SER A 1 176 ? 7.269 3.651 11.479 1.00 80.81 176 SER A C 1
ATOM 1424 O O . SER A 1 176 ? 7.841 3.863 10.411 1.00 80.81 176 SER A O 1
ATOM 1426 N N . MET A 1 177 ? 7.601 4.333 12.577 1.00 83.31 177 MET A N 1
ATOM 1427 C CA . MET A 1 177 ? 8.539 5.461 12.535 1.00 83.31 177 MET A CA 1
ATOM 1428 C C . MET A 1 177 ? 9.991 5.013 12.374 1.00 83.31 177 MET A C 1
ATOM 1430 O O . MET A 1 177 ? 10.750 5.647 11.639 1.00 83.31 177 MET A O 1
ATOM 1434 N N . TYR A 1 178 ? 10.408 3.940 13.050 1.00 82.44 178 TYR A N 1
ATOM 1435 C CA . TYR A 1 178 ? 11.803 3.508 13.015 1.00 82.44 178 TYR A CA 1
ATOM 1436 C C . TYR A 1 178 ? 12.270 3.123 11.602 1.00 82.44 178 TYR A C 1
ATOM 1438 O O . TYR A 1 178 ? 13.293 3.671 11.184 1.00 82.44 178 TYR A O 1
ATOM 1446 N N . PRO A 1 179 ? 11.554 2.293 10.811 1.00 77.25 179 PRO A N 1
ATOM 1447 C CA . PRO A 1 179 ? 11.987 1.972 9.448 1.00 77.25 179 PRO A CA 1
ATOM 1448 C C . PRO A 1 179 ? 12.061 3.203 8.540 1.00 77.25 179 PRO A C 1
ATOM 1450 O O . PRO A 1 179 ? 12.973 3.301 7.722 1.00 77.25 179 PRO A O 1
ATOM 1453 N N . LYS A 1 180 ? 11.168 4.184 8.730 1.00 81.56 180 LYS A N 1
ATOM 1454 C CA . LYS A 1 180 ? 11.197 5.469 8.012 1.00 81.56 180 LYS A CA 1
ATOM 1455 C C . LYS A 1 180 ? 12.430 6.301 8.379 1.00 81.56 180 LYS A C 1
ATOM 1457 O O . LYS A 1 180 ? 13.158 6.773 7.509 1.00 81.56 180 LYS A O 1
ATOM 1462 N N . LEU A 1 181 ? 12.702 6.454 9.676 1.00 82.19 181 LEU A N 1
ATOM 1463 C CA . LEU A 1 181 ? 13.821 7.248 10.200 1.00 82.19 181 LEU A CA 1
ATOM 1464 C C . LEU A 1 181 ? 15.186 6.594 9.958 1.00 82.19 181 LEU A C 1
ATOM 1466 O O . LEU A 1 181 ? 16.202 7.281 9.844 1.00 82.19 181 LEU A O 1
ATOM 1470 N N . ARG A 1 182 ? 15.216 5.263 9.921 1.00 84.81 182 ARG A N 1
ATOM 1471 C CA . ARG A 1 182 ? 16.422 4.433 9.884 1.00 84.81 182 ARG A CA 1
ATOM 1472 C C . ARG A 1 182 ? 16.400 3.485 8.689 1.00 84.81 182 ARG A C 1
ATOM 1474 O O . ARG A 1 182 ? 16.909 2.373 8.774 1.00 84.81 182 ARG A O 1
ATOM 1481 N N . PHE A 1 183 ? 15.870 3.931 7.550 1.00 85.50 183 PHE A N 1
ATOM 1482 C CA . PHE A 1 183 ? 15.733 3.106 6.344 1.00 85.50 183 PHE A CA 1
ATOM 1483 C C . PHE A 1 183 ? 17.037 2.398 5.939 1.00 85.50 183 PHE A C 1
ATOM 1485 O O . PHE A 1 183 ? 17.031 1.233 5.548 1.00 85.50 183 PHE A O 1
ATOM 1492 N N . ARG A 1 184 ? 18.186 3.070 6.089 1.00 86.81 184 ARG A N 1
ATOM 1493 C CA . ARG A 1 184 ? 19.503 2.462 5.831 1.00 86.81 184 ARG A CA 1
ATOM 1494 C C . ARG A 1 184 ? 19.814 1.298 6.768 1.00 86.81 184 ARG A C 1
ATOM 1496 O O . ARG A 1 184 ? 20.372 0.301 6.318 1.00 86.81 184 ARG A O 1
ATOM 1503 N N . ASP A 1 185 ? 19.467 1.429 8.045 1.00 87.38 185 ASP A N 1
ATOM 1504 C CA . ASP A 1 185 ? 19.657 0.370 9.034 1.00 87.38 185 ASP A CA 1
ATOM 1505 C C . ASP A 1 185 ? 18.680 -0.783 8.771 1.00 87.38 185 ASP A C 1
ATOM 1507 O O . ASP A 1 185 ? 19.099 -1.935 8.823 1.00 87.38 185 ASP A O 1
ATOM 1511 N N . ALA A 1 186 ? 17.437 -0.491 8.370 1.00 87.50 186 ALA A N 1
ATOM 1512 C CA . ALA A 1 186 ? 16.458 -1.497 7.945 1.00 87.50 186 ALA A CA 1
ATOM 1513 C C . ALA A 1 186 ? 16.946 -2.298 6.721 1.00 87.50 186 ALA A C 1
ATOM 1515 O O . ALA A 1 186 ? 16.955 -3.528 6.731 1.00 87.50 186 ALA A O 1
ATOM 1516 N N . MET A 1 187 ? 17.453 -1.615 5.688 1.00 89.75 187 MET A N 1
ATOM 1517 C CA . MET A 1 187 ? 18.043 -2.262 4.509 1.00 89.75 187 MET A CA 1
ATOM 1518 C C . MET A 1 187 ? 19.289 -3.077 4.858 1.00 89.75 187 MET A C 1
ATOM 1520 O O . MET A 1 187 ? 19.495 -4.159 4.308 1.00 89.75 187 MET A O 1
ATOM 1524 N N . ARG A 1 188 ? 20.142 -2.576 5.759 1.00 90.06 188 ARG A N 1
ATOM 1525 C CA . ARG A 1 188 ? 21.328 -3.304 6.228 1.00 90.06 188 ARG A CA 1
ATOM 1526 C C . ARG A 1 188 ? 20.938 -4.554 7.009 1.00 90.06 188 ARG A C 1
ATOM 1528 O O . ARG A 1 188 ? 21.534 -5.600 6.767 1.00 90.06 188 ARG A O 1
ATOM 1535 N N . PHE A 1 189 ? 19.956 -4.442 7.903 1.00 89.62 189 PHE A N 1
ATOM 1536 C CA . PHE A 1 189 ? 19.387 -5.565 8.637 1.00 89.62 189 PHE A CA 1
ATOM 1537 C C . PHE A 1 189 ? 18.916 -6.633 7.650 1.00 89.62 189 PHE A C 1
ATOM 1539 O O . PHE A 1 189 ? 19.467 -7.731 7.649 1.00 89.62 189 PHE A O 1
ATOM 1546 N N . TRP A 1 190 ? 18.036 -6.277 6.712 1.00 91.06 190 TRP A N 1
ATOM 1547 C CA . TRP A 1 190 ? 17.529 -7.210 5.705 1.00 91.06 190 TRP A CA 1
ATOM 1548 C C . TRP A 1 190 ? 18.642 -7.809 4.830 1.00 91.06 190 TRP A C 1
ATOM 1550 O O . TRP A 1 190 ? 18.718 -9.017 4.643 1.00 91.06 190 TRP A O 1
ATOM 1560 N N . GLY A 1 191 ? 19.591 -6.998 4.358 1.00 90.19 191 GLY A N 1
ATOM 1561 C CA . GLY A 1 191 ? 20.734 -7.484 3.578 1.00 90.19 191 GLY A CA 1
ATOM 1562 C C . GLY A 1 191 ? 21.698 -8.394 4.355 1.00 90.19 191 GLY A C 1
ATOM 1563 O O . GLY A 1 191 ? 22.573 -9.012 3.739 1.00 90.19 191 GLY A O 1
ATOM 1564 N N . SER A 1 192 ? 21.577 -8.454 5.685 1.00 88.88 192 SER A N 1
ATOM 1565 C CA . SER A 1 192 ? 22.391 -9.295 6.568 1.00 88.88 192 SER A CA 1
ATOM 1566 C C . SER A 1 192 ? 21.714 -10.607 6.970 1.00 88.88 192 SER A C 1
ATOM 1568 O O . SER A 1 192 ? 22.403 -11.500 7.464 1.00 88.88 192 SER A O 1
ATOM 1570 N N . THR A 1 193 ? 20.409 -10.761 6.725 1.00 88.12 193 THR A N 1
ATOM 1571 C CA . THR A 1 193 ? 19.681 -11.991 7.050 1.00 88.12 193 THR A CA 1
ATOM 1572 C C . THR A 1 193 ? 19.989 -13.114 6.051 1.00 88.12 193 THR A C 1
ATOM 1574 O O . THR A 1 193 ? 20.548 -12.906 4.965 1.00 88.12 193 THR A O 1
ATOM 1577 N N . SER A 1 194 ? 19.594 -14.342 6.400 1.00 86.50 194 SER A N 1
ATOM 1578 C CA . SER A 1 194 ? 19.573 -15.479 5.467 1.00 86.50 194 SER A CA 1
ATOM 1579 C C . SER A 1 194 ? 18.550 -15.297 4.338 1.00 86.50 194 SER A C 1
ATOM 1581 O O . SER A 1 194 ? 18.659 -15.950 3.305 1.00 86.50 194 SER A O 1
ATOM 1583 N N . SER A 1 195 ? 17.598 -14.380 4.511 1.00 87.38 195 SER A N 1
ATOM 1584 C CA . SER A 1 195 ? 16.487 -14.090 3.606 1.00 87.38 195 SER A CA 1
ATOM 1585 C C . SER A 1 195 ? 16.731 -12.894 2.675 1.00 87.38 195 SER A C 1
ATOM 1587 O O . SER A 1 195 ? 15.803 -12.311 2.115 1.00 87.38 195 SER A O 1
ATOM 1589 N N . LYS A 1 196 ? 18.003 -12.530 2.479 1.00 89.56 196 LYS A N 1
ATOM 1590 C CA . LYS A 1 196 ? 18.424 -11.463 1.559 1.00 89.56 196 LYS A CA 1
ATOM 1591 C C . LYS A 1 196 ? 18.231 -11.801 0.077 1.00 89.56 196 LYS A C 1
ATOM 1593 O O . LYS A 1 196 ? 18.312 -10.901 -0.754 1.00 89.56 196 LYS A O 1
ATOM 1598 N N . ASP A 1 197 ? 18.049 -13.075 -0.261 1.00 93.81 197 ASP A N 1
ATOM 1599 C CA . ASP A 1 197 ? 17.749 -13.519 -1.623 1.00 93.81 197 ASP A CA 1
ATOM 1600 C C . ASP A 1 197 ? 16.240 -13.536 -1.798 1.00 93.81 197 ASP A C 1
ATOM 1602 O O . ASP A 1 197 ? 15.546 -14.278 -1.104 1.00 93.81 197 ASP A O 1
ATOM 1606 N N . VAL A 1 198 ? 15.737 -12.697 -2.700 1.00 94.50 198 VAL A N 1
ATOM 1607 C CA . VAL A 1 198 ? 14.298 -12.537 -2.905 1.00 94.50 198 VAL A CA 1
ATOM 1608 C C . VAL A 1 198 ? 13.935 -12.717 -4.359 1.00 94.50 198 VAL A C 1
ATOM 1610 O O . VAL A 1 198 ? 14.621 -12.205 -5.244 1.00 94.50 198 VAL A O 1
ATOM 1613 N N . ASP A 1 199 ? 12.857 -13.452 -4.592 1.00 95.94 199 ASP A N 1
ATOM 1614 C CA . ASP A 1 199 ? 12.279 -13.624 -5.913 1.00 95.94 199 ASP A CA 1
ATOM 1615 C C . ASP A 1 199 ? 11.128 -12.632 -6.086 1.00 95.94 199 ASP A C 1
ATOM 1617 O O . ASP A 1 199 ? 10.072 -12.764 -5.464 1.00 95.94 199 ASP A O 1
ATOM 1621 N N . LEU A 1 200 ? 11.388 -11.573 -6.850 1.00 97.75 200 LEU A N 1
ATOM 1622 C CA . LEU A 1 200 ? 10.462 -10.478 -7.088 1.00 97.75 200 LEU A CA 1
ATOM 1623 C C . LEU A 1 200 ? 9.627 -10.761 -8.334 1.00 97.75 200 LEU A C 1
ATOM 1625 O O . LEU A 1 200 ? 10.167 -10.939 -9.427 1.00 97.75 200 LEU A O 1
ATOM 1629 N N . VAL A 1 201 ? 8.311 -10.673 -8.188 1.00 98.38 201 VAL A N 1
ATOM 1630 C CA . VAL A 1 201 ? 7.372 -10.618 -9.307 1.00 98.38 201 VAL A CA 1
ATOM 1631 C C . VAL A 1 201 ? 6.756 -9.230 -9.331 1.00 98.38 201 VAL A C 1
ATOM 1633 O O . VAL A 1 201 ? 6.091 -8.814 -8.385 1.00 98.38 201 VAL A O 1
ATOM 1636 N N . VAL A 1 202 ? 6.998 -8.490 -10.410 1.00 98.44 202 VAL A N 1
ATOM 1637 C CA . VAL A 1 202 ? 6.269 -7.245 -10.668 1.00 98.44 202 VAL A CA 1
ATOM 1638 C C . VAL A 1 202 ? 5.026 -7.623 -11.454 1.00 98.44 202 VAL A C 1
ATOM 1640 O O . VAL A 1 202 ? 5.140 -8.022 -12.612 1.00 98.44 202 VAL A O 1
ATOM 1643 N N . LEU A 1 203 ? 3.876 -7.548 -10.787 1.00 98.44 203 LEU A N 1
ATOM 1644 C CA . LEU A 1 203 ? 2.573 -7.930 -11.312 1.00 98.44 203 LEU A CA 1
ATOM 1645 C C . LEU A 1 203 ? 1.730 -6.670 -11.458 1.00 98.44 203 LEU A C 1
ATOM 1647 O O . LEU A 1 203 ? 1.495 -5.964 -10.478 1.00 98.44 203 LEU A O 1
ATOM 1651 N N . GLY A 1 204 ? 1.264 -6.367 -12.662 1.00 97.88 204 GLY A N 1
ATOM 1652 C CA . GLY A 1 204 ? 0.396 -5.209 -12.793 1.00 97.88 204 GLY A CA 1
ATOM 1653 C C . GLY A 1 204 ? -0.079 -4.864 -14.185 1.00 97.88 204 GLY A C 1
ATOM 1654 O O . GLY A 1 204 ? 0.239 -5.523 -15.172 1.00 97.88 204 GLY A O 1
ATOM 1655 N N . ASP A 1 205 ? -0.853 -3.793 -14.233 1.00 96.25 205 ASP A N 1
ATOM 1656 C CA . ASP A 1 205 ? -1.502 -3.284 -15.433 1.00 96.25 205 ASP A CA 1
ATOM 1657 C C . ASP A 1 205 ? -0.613 -2.298 -16.219 1.00 96.25 205 ASP A C 1
ATOM 1659 O O . ASP A 1 205 ? 0.620 -2.366 -16.198 1.00 96.25 205 ASP A O 1
ATOM 1663 N N . TYR A 1 206 ? -1.247 -1.365 -16.935 1.00 93.62 206 TYR A N 1
ATOM 1664 C CA . TYR A 1 206 ? -0.610 -0.347 -17.763 1.00 93.62 206 TYR A CA 1
ATOM 1665 C C . TYR A 1 206 ? 0.503 0.441 -17.047 1.00 93.62 206 TYR A C 1
ATOM 1667 O O . TYR A 1 206 ? 1.559 0.657 -17.647 1.00 93.62 206 TYR A O 1
ATOM 1675 N N . VAL A 1 207 ? 0.330 0.816 -15.772 1.00 94.56 207 VAL A N 1
ATOM 1676 C CA . VAL A 1 207 ? 1.349 1.597 -15.038 1.00 94.56 207 VAL A CA 1
ATOM 1677 C C . VAL A 1 207 ? 2.561 0.734 -14.694 1.00 94.56 207 VAL A C 1
ATOM 1679 O O . VAL A 1 207 ? 3.694 1.194 -14.797 1.00 94.56 207 VAL A O 1
ATOM 1682 N N . ALA A 1 208 ? 2.369 -0.534 -14.329 1.00 96.25 208 ALA A N 1
ATOM 1683 C CA . ALA A 1 208 ? 3.495 -1.446 -14.114 1.00 96.25 208 ALA A CA 1
ATOM 1684 C C . ALA A 1 208 ? 4.169 -1.857 -15.433 1.00 96.25 208 ALA A C 1
ATOM 1686 O O . ALA A 1 208 ? 5.376 -2.113 -15.460 1.00 96.25 208 ALA A O 1
ATOM 1687 N N . PHE A 1 209 ? 3.396 -1.929 -16.522 1.00 96.81 209 PHE A N 1
ATOM 1688 C CA . PHE A 1 209 ? 3.871 -2.300 -17.851 1.00 96.81 209 PHE A CA 1
ATOM 1689 C C . PHE A 1 209 ? 4.776 -1.236 -18.469 1.00 96.81 209 PHE A C 1
ATOM 1691 O O . PHE A 1 209 ? 5.790 -1.594 -19.070 1.00 96.81 209 PHE A O 1
ATOM 1698 N N . ALA A 1 210 ? 4.437 0.047 -18.316 1.00 95.56 210 ALA A N 1
ATOM 1699 C CA . ALA A 1 210 ? 5.197 1.165 -18.872 1.00 95.56 210 ALA A CA 1
ATOM 1700 C C . ALA A 1 210 ? 5.492 0.982 -20.380 1.00 95.56 210 ALA A C 1
ATOM 1702 O O . ALA A 1 210 ? 4.582 0.742 -21.173 1.00 95.56 210 ALA A O 1
ATOM 1703 N N . SER A 1 211 ? 6.761 1.074 -20.795 1.00 95.44 211 SER A N 1
ATOM 1704 C CA . SER A 1 211 ? 7.200 0.749 -22.156 1.00 95.44 211 SER A CA 1
ATOM 1705 C C . SER A 1 211 ? 8.060 -0.513 -22.196 1.00 95.44 211 SER A C 1
ATOM 1707 O O . SER A 1 211 ? 8.865 -0.758 -21.302 1.00 95.44 211 SER A O 1
ATOM 1709 N N . GLN A 1 212 ? 7.948 -1.281 -23.282 1.00 95.94 212 GLN A N 1
ATOM 1710 C CA . GLN A 1 212 ? 8.816 -2.431 -23.575 1.00 95.94 212 GLN A CA 1
ATOM 1711 C C . GLN A 1 212 ? 9.777 -2.164 -24.747 1.00 95.94 212 GLN A C 1
ATOM 1713 O O . GLN A 1 212 ? 10.495 -3.069 -25.168 1.00 95.94 212 GLN A O 1
ATOM 1718 N N . ASP A 1 213 ? 9.819 -0.928 -25.259 1.00 95.69 213 ASP A N 1
ATOM 1719 C CA . ASP A 1 213 ? 10.851 -0.481 -26.200 1.00 95.69 213 ASP A CA 1
ATOM 1720 C C . ASP A 1 213 ? 12.144 -0.170 -25.426 1.00 95.69 213 ASP A C 1
ATOM 1722 O O . ASP A 1 213 ? 12.131 0.728 -24.580 1.00 95.69 213 ASP A O 1
ATOM 1726 N N . PRO A 1 214 ? 13.271 -0.854 -25.708 1.00 95.12 214 PRO A N 1
ATOM 1727 C CA . PRO A 1 214 ? 14.551 -0.592 -25.055 1.00 95.12 214 PRO A CA 1
ATOM 1728 C C . PRO A 1 214 ? 15.076 0.842 -25.164 1.00 95.12 214 PRO A C 1
ATOM 1730 O O . PRO A 1 214 ? 15.956 1.214 -24.389 1.00 95.12 214 PRO A O 1
ATOM 1733 N N . ASN A 1 215 ? 14.586 1.625 -26.127 1.00 95.25 215 ASN A N 1
ATOM 1734 C CA . ASN A 1 215 ? 14.978 3.022 -26.314 1.00 95.25 215 ASN A CA 1
ATOM 1735 C C . ASN A 1 215 ? 14.081 4.000 -25.546 1.00 95.25 215 ASN A C 1
ATOM 1737 O O . ASN A 1 215 ? 14.368 5.196 -25.506 1.00 95.25 215 ASN A O 1
ATOM 1741 N N . SER A 1 216 ? 12.996 3.514 -24.940 1.00 95.19 216 SER A N 1
ATOM 1742 C CA . SER A 1 216 ? 12.088 4.349 -24.167 1.00 95.19 216 SER A CA 1
ATOM 1743 C C . SER A 1 216 ? 12.722 4.766 -22.834 1.00 95.19 216 SER A C 1
ATOM 1745 O O . SER A 1 216 ? 13.308 3.928 -22.141 1.00 95.19 216 SER A O 1
ATOM 1747 N N . PRO A 1 217 ? 12.559 6.031 -22.404 1.00 94.25 217 PRO A N 1
ATOM 1748 C CA . PRO A 1 217 ? 13.046 6.489 -21.101 1.00 94.25 217 PRO A CA 1
ATOM 1749 C C . PRO A 1 217 ? 12.374 5.779 -19.916 1.00 94.25 217 PRO A C 1
ATOM 1751 O O . PRO A 1 217 ? 12.902 5.820 -18.806 1.00 94.25 217 PRO A O 1
ATOM 1754 N N . ILE A 1 218 ? 11.233 5.123 -20.142 1.00 95.12 218 ILE A N 1
ATOM 1755 C CA . ILE A 1 218 ? 10.459 4.385 -19.137 1.00 95.12 218 ILE A CA 1
ATOM 1756 C C . ILE A 1 218 ? 10.458 2.872 -19.393 1.00 95.12 218 ILE A C 1
ATOM 1758 O O . ILE A 1 218 ? 9.533 2.159 -18.999 1.00 95.12 218 ILE A O 1
ATOM 1762 N N . TYR A 1 219 ? 11.487 2.373 -20.081 1.00 96.62 219 TYR A N 1
ATOM 1763 C CA . TYR A 1 219 ? 11.646 0.956 -20.387 1.00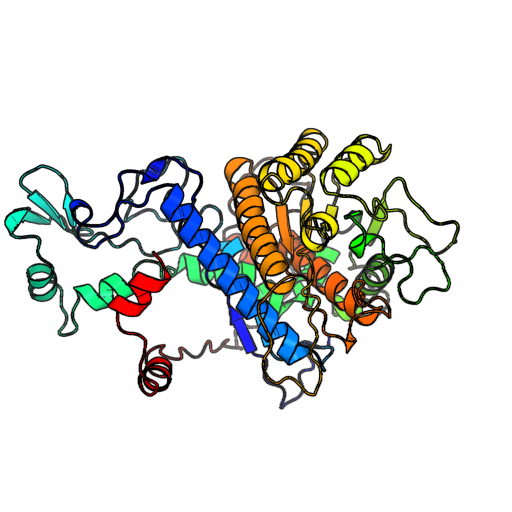 96.62 219 TYR A CA 1
ATOM 1764 C C . TYR A 1 219 ? 11.552 0.079 -19.122 1.00 96.62 219 TYR A C 1
ATOM 1766 O O . TYR A 1 219 ? 12.344 0.226 -18.194 1.00 96.62 219 TYR A O 1
ATOM 1774 N N . GLN A 1 220 ? 10.586 -0.844 -19.093 1.00 96.12 220 GLN A N 1
ATOM 1775 C CA . GLN A 1 220 ? 10.223 -1.713 -17.963 1.00 96.12 220 GLN A CA 1
ATOM 1776 C C . GLN A 1 220 ? 9.826 -0.992 -16.654 1.00 96.12 220 GLN A C 1
ATOM 1778 O O . GLN A 1 220 ? 9.895 -1.590 -15.575 1.00 96.12 220 GLN A O 1
ATOM 1783 N N . GLY A 1 221 ? 9.421 0.280 -16.719 1.00 96.00 221 GLY A N 1
ATOM 1784 C CA . GLY A 1 221 ? 8.813 1.003 -15.597 1.00 96.00 221 GLY A CA 1
ATOM 1785 C C . GLY A 1 221 ? 9.675 1.008 -14.331 1.00 96.00 221 GLY A C 1
ATOM 1786 O O . GLY A 1 221 ? 10.805 1.494 -14.330 1.00 96.00 221 GLY A O 1
ATOM 1787 N N . ILE A 1 222 ? 9.158 0.448 -13.231 1.00 97.00 222 ILE A N 1
ATOM 1788 C CA . ILE A 1 222 ? 9.856 0.418 -11.930 1.00 97.00 222 ILE A CA 1
ATOM 1789 C C . ILE A 1 222 ? 11.068 -0.528 -11.889 1.00 97.00 222 ILE A C 1
ATOM 1791 O O . ILE A 1 222 ? 11.949 -0.367 -11.040 1.00 97.00 222 ILE A O 1
ATOM 1795 N N . ILE A 1 223 ? 11.148 -1.519 -12.782 1.00 97.81 223 ILE A N 1
ATOM 1796 C CA . ILE A 1 223 ? 12.101 -2.636 -12.681 1.00 97.81 223 ILE A CA 1
ATOM 1797 C C . ILE A 1 223 ? 13.571 -2.182 -12.739 1.00 97.81 223 ILE A C 1
ATOM 1799 O O . ILE A 1 223 ? 14.354 -2.593 -11.869 1.00 97.81 223 ILE A O 1
ATOM 1803 N N . PRO A 1 224 ? 14.009 -1.329 -13.690 1.00 96.94 224 PRO A N 1
ATOM 1804 C CA . PRO A 1 224 ? 15.390 -0.849 -13.712 1.00 96.94 224 PRO A CA 1
ATOM 1805 C C . PRO A 1 224 ? 15.752 -0.057 -12.453 1.00 96.94 224 PRO A C 1
ATOM 1807 O O . PRO A 1 224 ? 16.881 -0.154 -11.963 1.00 96.94 224 PRO A O 1
ATOM 1810 N N . HIS A 1 225 ? 14.793 0.684 -11.892 1.00 96.38 225 HIS A N 1
ATOM 1811 C CA . HIS A 1 225 ? 14.992 1.455 -10.669 1.00 96.38 225 HIS A CA 1
ATOM 1812 C C . HIS A 1 225 ? 15.137 0.551 -9.445 1.00 96.38 225 HIS A C 1
ATOM 1814 O O . HIS A 1 225 ? 16.066 0.753 -8.663 1.00 96.38 225 HIS A O 1
ATOM 1820 N N . LEU A 1 226 ? 14.321 -0.500 -9.320 1.00 96.56 226 LEU A N 1
ATOM 1821 C CA . LEU A 1 226 ? 14.487 -1.525 -8.284 1.00 96.56 226 LEU A CA 1
ATOM 1822 C C . LEU A 1 226 ? 15.876 -2.175 -8.373 1.00 96.56 226 LEU A C 1
ATOM 1824 O O . LEU A 1 226 ? 16.613 -2.204 -7.384 1.00 96.56 226 LEU A O 1
ATOM 1828 N N . LYS A 1 227 ? 16.296 -2.611 -9.573 1.00 95.62 227 LYS A N 1
ATOM 1829 C CA . LYS A 1 227 ? 17.650 -3.155 -9.807 1.00 95.62 227 LYS A CA 1
ATOM 1830 C C . LYS A 1 227 ? 18.737 -2.176 -9.348 1.00 95.62 227 LYS A C 1
ATOM 1832 O O . LYS A 1 227 ? 19.709 -2.592 -8.714 1.00 95.62 227 LYS A O 1
ATOM 1837 N N . ALA A 1 228 ? 18.591 -0.891 -9.669 1.00 94.06 228 ALA A N 1
ATOM 1838 C CA . ALA A 1 228 ? 19.552 0.141 -9.295 1.00 94.06 228 ALA A CA 1
ATOM 1839 C C . ALA A 1 228 ? 19.607 0.366 -7.776 1.00 94.06 228 ALA A C 1
ATOM 1841 O O . ALA A 1 228 ? 20.704 0.442 -7.218 1.00 94.06 228 ALA A O 1
ATOM 1842 N N . ILE A 1 229 ? 18.454 0.427 -7.101 1.00 93.12 229 ILE A N 1
ATOM 1843 C CA . ILE A 1 229 ? 18.365 0.609 -5.645 1.00 93.12 229 ILE A CA 1
ATOM 1844 C C . ILE A 1 229 ? 19.034 -0.567 -4.927 1.00 93.12 229 ILE A C 1
ATOM 1846 O O . ILE A 1 229 ? 19.950 -0.353 -4.132 1.00 93.12 229 ILE A O 1
ATOM 1850 N N . PHE A 1 230 ? 18.666 -1.807 -5.265 1.00 94.00 230 PHE A N 1
ATOM 1851 C CA . PHE A 1 230 ? 19.199 -2.995 -4.594 1.00 94.00 230 PHE A CA 1
ATOM 1852 C C . PHE A 1 230 ? 20.704 -3.205 -4.806 1.00 94.00 230 PHE A C 1
ATOM 1854 O O . PHE A 1 230 ? 21.386 -3.706 -3.910 1.00 94.00 230 PHE A O 1
ATOM 1861 N N . ARG A 1 231 ? 21.252 -2.787 -5.956 1.00 91.31 231 ARG A N 1
ATOM 1862 C CA . ARG A 1 231 ? 22.697 -2.859 -6.247 1.00 91.31 231 ARG A CA 1
ATOM 1863 C C . ARG A 1 231 ? 23.509 -1.745 -5.587 1.00 91.31 231 ARG A C 1
ATOM 1865 O O . ARG A 1 231 ? 24.725 -1.883 -5.443 1.00 91.31 231 ARG A O 1
ATOM 1872 N N . ASN A 1 232 ? 22.877 -0.637 -5.213 1.00 89.00 232 ASN A N 1
ATOM 1873 C CA . ASN A 1 232 ? 23.579 0.538 -4.725 1.00 89.00 232 ASN A CA 1
ATOM 1874 C C . ASN A 1 232 ? 23.829 0.450 -3.209 1.00 89.00 232 ASN A C 1
ATOM 1876 O O . ASN A 1 232 ? 22.964 0.733 -2.383 1.00 89.00 232 ASN A O 1
ATOM 1880 N N . TYR A 1 233 ? 25.075 0.124 -2.853 1.00 84.88 233 TYR A N 1
ATOM 1881 C CA . TYR A 1 233 ? 25.567 -0.015 -1.476 1.00 84.88 233 TYR A CA 1
ATOM 1882 C C . TYR A 1 233 ? 25.313 1.215 -0.584 1.00 84.88 233 TYR A C 1
ATOM 1884 O O . TYR A 1 233 ? 25.266 1.091 0.642 1.00 84.88 233 TYR A O 1
ATOM 1892 N N . ARG A 1 234 ? 25.123 2.410 -1.169 1.00 84.44 234 ARG A N 1
ATOM 1893 C CA . ARG A 1 234 ? 24.850 3.636 -0.405 1.00 84.44 234 ARG A CA 1
ATOM 1894 C C . ARG A 1 234 ? 23.501 3.575 0.311 1.00 84.44 234 ARG A C 1
ATOM 1896 O O . ARG A 1 234 ? 23.392 4.141 1.395 1.00 84.44 234 ARG A O 1
ATOM 1903 N N . TYR A 1 235 ? 22.515 2.851 -0.228 1.00 81.50 235 TYR A N 1
ATOM 1904 C CA . TYR A 1 235 ? 21.223 2.646 0.445 1.00 81.50 235 TYR A CA 1
ATOM 1905 C C . TYR A 1 235 ? 21.326 1.758 1.690 1.00 81.50 235 TYR A C 1
ATOM 1907 O O . TYR A 1 235 ? 20.483 1.854 2.569 1.00 81.50 235 TYR A O 1
ATOM 1915 N N . TYR A 1 236 ? 22.395 0.971 1.811 1.00 83.31 236 TYR A N 1
ATOM 1916 C CA . TYR A 1 236 ? 22.695 0.143 2.985 1.00 83.31 236 TYR A CA 1
ATOM 1917 C C . TYR A 1 236 ? 23.650 0.847 3.960 1.00 83.31 236 TYR A C 1
ATOM 1919 O O . TYR A 1 236 ? 24.005 0.317 5.015 1.00 83.31 236 TYR A O 1
ATOM 1927 N N . GLY A 1 237 ? 24.153 2.029 3.583 1.00 81.00 237 GLY A N 1
ATOM 1928 C CA . GLY A 1 237 ? 25.213 2.702 4.316 1.00 81.00 237 GLY A CA 1
ATOM 1929 C C . GLY A 1 237 ? 26.489 1.880 4.458 1.00 81.00 237 GLY A C 1
ATOM 1930 O O . GLY A 1 237 ? 27.139 1.971 5.497 1.00 81.00 237 GLY A O 1
ATOM 1931 N N . MET A 1 238 ? 26.798 1.036 3.476 1.00 81.50 238 MET A N 1
ATOM 1932 C CA . MET A 1 238 ? 27.957 0.143 3.495 1.00 81.50 238 MET A CA 1
ATOM 1933 C C . MET A 1 238 ? 29.072 0.688 2.595 1.00 81.50 238 MET A C 1
ATOM 1935 O O . MET A 1 238 ? 28.790 1.479 1.698 1.00 81.50 238 MET A O 1
ATOM 1939 N N . PRO A 1 239 ? 30.343 0.304 2.791 1.00 84.62 239 PRO A N 1
ATOM 1940 C CA . PRO A 1 239 ? 31.390 0.605 1.820 1.00 84.62 239 PRO A CA 1
ATOM 1941 C C . PRO A 1 239 ? 31.168 -0.166 0.499 1.00 84.62 239 PRO A C 1
ATOM 1943 O O . PRO A 1 239 ? 30.526 -1.226 0.503 1.00 84.62 239 PRO A O 1
ATOM 1946 N N . PRO A 1 240 ? 31.713 0.326 -0.634 1.00 86.25 240 PRO A N 1
ATOM 1947 C CA . PRO A 1 240 ? 31.756 -0.442 -1.877 1.00 86.25 240 PRO A CA 1
ATOM 1948 C C . PRO A 1 240 ? 32.369 -1.832 -1.644 1.00 86.25 240 PRO A C 1
ATOM 1950 O O . PRO A 1 240 ? 33.360 -1.958 -0.931 1.00 86.25 240 PRO A O 1
ATOM 1953 N N . GLY A 1 241 ? 31.789 -2.873 -2.248 1.00 83.06 241 GLY A N 1
ATOM 1954 C CA . GLY A 1 241 ? 32.274 -4.256 -2.121 1.00 83.06 241 GLY A CA 1
ATOM 1955 C C . GLY A 1 241 ? 31.716 -5.046 -0.931 1.00 83.06 241 GLY A C 1
ATOM 1956 O O . GLY A 1 241 ? 32.032 -6.224 -0.794 1.00 83.06 241 GLY A O 1
ATOM 1957 N N . SER A 1 242 ? 30.863 -4.449 -0.090 1.00 86.44 242 SER A N 1
ATOM 1958 C CA . SER A 1 242 ? 30.167 -5.203 0.959 1.00 86.44 242 SER A CA 1
ATOM 1959 C C . SER A 1 242 ? 29.234 -6.280 0.382 1.00 86.44 242 SER A C 1
ATOM 1961 O O . SER A 1 242 ? 28.503 -6.040 -0.581 1.00 86.44 242 SER A O 1
ATOM 1963 N N . ASN A 1 243 ? 29.216 -7.451 1.027 1.00 83.94 243 ASN A N 1
ATOM 1964 C CA . ASN A 1 243 ? 28.289 -8.551 0.733 1.00 83.94 243 ASN A CA 1
ATOM 1965 C C . ASN A 1 243 ? 26.929 -8.413 1.444 1.00 83.94 243 ASN A C 1
ATOM 1967 O O . ASN A 1 243 ? 26.058 -9.268 1.261 1.00 83.94 243 ASN A O 1
ATOM 1971 N N . VAL A 1 244 ? 26.752 -7.368 2.261 1.00 85.44 244 VAL A N 1
ATOM 1972 C CA . VAL A 1 244 ? 25.488 -7.054 2.939 1.00 85.44 244 VAL A CA 1
ATOM 1973 C C . VAL A 1 244 ? 24.607 -6.293 1.959 1.00 85.44 244 VAL A C 1
ATOM 1975 O O . VAL A 1 244 ? 24.677 -5.068 1.851 1.00 85.44 244 VAL A O 1
ATOM 1978 N N . ARG A 1 245 ? 23.835 -7.049 1.180 1.00 88.12 245 ARG A N 1
ATOM 1979 C CA . ARG A 1 245 ? 22.857 -6.517 0.236 1.00 88.12 245 ARG A CA 1
ATOM 1980 C C . ARG A 1 245 ? 21.751 -7.526 -0.007 1.00 88.12 245 ARG A C 1
ATOM 1982 O O . ARG A 1 245 ? 22.004 -8.731 -0.021 1.00 88.12 245 ARG A O 1
ATOM 1989 N N . VAL A 1 246 ? 20.569 -7.008 -0.292 1.00 91.31 246 VAL A N 1
ATOM 1990 C CA . VAL A 1 246 ? 19.465 -7.792 -0.836 1.00 91.31 246 VAL A CA 1
ATOM 1991 C C . VAL A 1 246 ? 19.775 -8.107 -2.299 1.00 91.31 246 VAL A C 1
ATOM 1993 O O . VAL A 1 246 ? 20.289 -7.261 -3.040 1.00 91.31 246 VAL A O 1
ATOM 1996 N N . ARG A 1 247 ? 19.518 -9.346 -2.711 1.00 93.94 247 ARG A N 1
ATOM 1997 C CA . ARG A 1 247 ? 19.768 -9.859 -4.058 1.00 93.94 247 ARG A CA 1
ATOM 1998 C C . ARG A 1 247 ? 18.428 -10.248 -4.685 1.00 93.94 247 ARG A C 1
ATOM 2000 O O . ARG A 1 247 ? 17.975 -11.373 -4.486 1.00 93.94 247 ARG A O 1
ATOM 2007 N N . PRO A 1 248 ? 17.794 -9.327 -5.428 1.00 95.44 248 PRO A N 1
ATOM 2008 C CA . PRO A 1 248 ? 16.566 -9.643 -6.132 1.00 95.44 248 PRO A CA 1
ATOM 2009 C C . PRO A 1 248 ? 16.859 -10.481 -7.381 1.00 95.44 248 PRO A C 1
ATOM 2011 O O . PRO A 1 248 ? 17.718 -10.120 -8.196 1.00 95.44 248 PRO A O 1
ATOM 2014 N N . THR A 1 249 ? 16.103 -11.557 -7.550 1.00 96.75 249 THR A N 1
ATOM 2015 C CA . THR A 1 249 ? 15.835 -12.187 -8.846 1.00 96.75 249 THR A CA 1
ATOM 2016 C C . THR A 1 249 ? 14.475 -11.685 -9.313 1.00 96.75 249 THR A C 1
ATOM 2018 O O . THR A 1 249 ? 13.614 -11.429 -8.484 1.00 96.75 249 THR A O 1
ATOM 2021 N N . PHE A 1 250 ? 14.313 -11.440 -10.610 1.00 97.50 250 PHE A N 1
ATOM 2022 C CA . PHE A 1 250 ? 13.024 -11.042 -11.170 1.00 97.50 250 PHE A CA 1
ATOM 2023 C C . PHE A 1 250 ? 12.469 -12.223 -11.953 1.00 97.50 250 PHE A C 1
ATOM 2025 O O . PHE A 1 250 ? 13.196 -12.747 -12.805 1.00 97.50 250 PHE A O 1
ATOM 2032 N N . SER A 1 251 ? 11.221 -12.580 -11.673 1.00 97.00 251 SER A N 1
ATOM 2033 C CA . SER A 1 251 ? 10.506 -13.711 -12.270 1.00 97.00 251 SER A CA 1
ATOM 2034 C C . SER A 1 251 ? 9.203 -13.253 -12.926 1.00 97.00 251 SER A C 1
ATOM 2036 O O . SER A 1 251 ? 8.700 -12.163 -12.636 1.00 97.00 251 SER A O 1
ATOM 2038 N N . GLY A 1 252 ? 8.689 -14.063 -13.849 1.00 97.19 252 GLY A N 1
ATOM 2039 C CA . GLY A 1 252 ? 7.502 -13.766 -14.637 1.00 97.19 252 GLY A CA 1
ATOM 2040 C C . GLY A 1 252 ? 7.601 -14.288 -16.070 1.00 97.19 252 GLY A C 1
ATOM 2041 O O . GLY A 1 252 ? 8.679 -14.405 -16.650 1.00 97.19 252 GLY A O 1
ATOM 2042 N N . SER A 1 253 ? 6.450 -14.550 -16.670 1.00 97.00 253 SER A N 1
ATOM 2043 C CA . SER A 1 253 ? 6.325 -15.123 -18.007 1.00 97.00 253 SER A CA 1
ATOM 2044 C C . SER A 1 253 ? 6.777 -14.179 -19.129 1.00 97.00 253 SER A C 1
ATOM 2046 O O . SER A 1 253 ? 7.110 -14.629 -20.230 1.00 97.00 253 SER A O 1
ATOM 2048 N N . GLN A 1 254 ? 6.827 -12.867 -18.874 1.00 96.75 254 GLN A N 1
ATOM 2049 C CA . GLN A 1 254 ? 7.171 -11.869 -19.881 1.00 96.75 254 GLN A CA 1
ATOM 2050 C C . GLN A 1 254 ? 8.605 -11.383 -19.748 1.00 96.75 254 GLN A C 1
ATOM 2052 O O . GLN A 1 254 ? 9.062 -10.997 -18.675 1.00 96.75 254 GLN A O 1
ATOM 2057 N N . LYS A 1 255 ? 9.308 -11.332 -20.882 1.00 95.81 255 LYS A N 1
ATOM 2058 C CA . LYS A 1 255 ? 10.638 -10.735 -20.987 1.00 95.81 255 LYS A CA 1
ATOM 2059 C C . LYS A 1 255 ? 10.867 -10.161 -22.385 1.00 95.81 255 LYS A C 1
ATOM 2061 O O . LYS A 1 255 ? 10.935 -10.926 -23.349 1.00 95.81 255 LYS A O 1
ATOM 2066 N N . PRO A 1 256 ? 11.043 -8.838 -22.522 1.00 93.31 256 PRO A N 1
ATOM 2067 C CA . PRO A 1 256 ? 11.422 -8.229 -23.790 1.00 93.31 256 PRO A CA 1
ATOM 2068 C C . PRO A 1 256 ? 12.729 -8.797 -24.341 1.00 93.31 256 PRO A C 1
ATOM 2070 O O . PRO A 1 256 ? 13.631 -9.178 -23.590 1.00 93.31 256 PRO A O 1
ATOM 2073 N N . GLN A 1 257 ? 12.876 -8.779 -25.666 1.00 91.12 257 GLN A N 1
ATOM 2074 C CA . GLN A 1 257 ? 14.091 -9.214 -26.363 1.00 91.12 257 GLN A CA 1
ATOM 2075 C C . GLN A 1 257 ? 15.232 -8.195 -26.203 1.00 91.12 257 GLN A C 1
ATOM 2077 O O . GLN A 1 257 ? 15.664 -7.535 -27.143 1.00 91.12 257 GLN A O 1
ATOM 2082 N N . ASN A 1 258 ? 15.731 -8.050 -24.980 1.00 93.00 258 ASN A N 1
ATOM 2083 C CA . ASN A 1 258 ? 16.856 -7.193 -24.642 1.00 93.00 258 ASN A CA 1
ATOM 2084 C C . ASN A 1 258 ? 17.690 -7.854 -23.541 1.00 93.00 258 ASN A C 1
ATOM 2086 O O . ASN A 1 258 ? 17.139 -8.351 -22.559 1.00 93.00 258 ASN A O 1
ATOM 2090 N N . ALA A 1 259 ? 19.018 -7.828 -23.662 1.00 90.12 259 ALA A N 1
ATOM 2091 C CA . ALA A 1 259 ? 19.918 -8.482 -22.708 1.00 90.12 259 ALA A CA 1
ATOM 2092 C C . ALA A 1 259 ? 19.801 -7.942 -21.267 1.00 90.12 259 ALA A C 1
ATOM 2094 O O . ALA A 1 259 ? 20.060 -8.674 -20.315 1.00 90.12 259 ALA A O 1
ATOM 2095 N N . ASN A 1 260 ? 19.380 -6.685 -21.101 1.00 88.94 260 ASN A N 1
ATOM 2096 C CA . ASN A 1 260 ? 19.230 -6.027 -19.802 1.00 88.94 260 ASN A CA 1
ATOM 2097 C C . ASN A 1 260 ? 17.803 -6.107 -19.233 1.00 88.94 260 ASN A C 1
ATOM 2099 O O . ASN A 1 260 ? 17.569 -5.645 -18.107 1.00 88.94 260 ASN A O 1
ATOM 2103 N N . SER A 1 261 ? 16.863 -6.699 -19.979 1.00 94.06 261 SER A N 1
ATOM 2104 C CA . SER A 1 261 ? 15.498 -6.933 -19.503 1.00 94.06 261 SER A CA 1
ATOM 2105 C C . SER A 1 261 ? 15.479 -7.814 -18.250 1.00 94.06 261 SER A C 1
ATOM 2107 O O . SER A 1 261 ? 16.375 -8.626 -18.005 1.00 94.06 261 SER A O 1
ATOM 2109 N N . ALA A 1 262 ? 14.471 -7.631 -17.406 1.00 97.19 262 ALA A N 1
ATOM 2110 C CA . ALA A 1 262 ? 14.075 -8.621 -16.405 1.00 97.19 262 ALA A CA 1
ATOM 2111 C C . ALA A 1 262 ? 12.762 -9.289 -16.812 1.00 97.19 262 ALA A C 1
ATOM 2113 O O . ALA A 1 262 ? 12.021 -8.726 -17.619 1.00 97.19 262 ALA A O 1
ATOM 2114 N N . PHE A 1 263 ? 12.518 -10.467 -16.243 1.00 98.00 263 PHE A N 1
ATOM 2115 C CA . PHE A 1 263 ? 11.216 -11.114 -16.293 1.00 98.00 263 PHE A CA 1
ATOM 2116 C C . PHE A 1 263 ? 10.200 -10.343 -15.437 1.00 98.00 263 PHE A C 1
ATOM 2118 O O . PHE A 1 263 ? 10.594 -9.705 -14.456 1.00 98.00 263 PHE A O 1
ATOM 2125 N N . HIS A 1 264 ? 8.931 -10.349 -15.837 1.00 97.94 264 HIS A N 1
ATOM 2126 C CA . HIS A 1 264 ? 7.835 -9.695 -15.121 1.00 97.94 264 HIS A CA 1
ATOM 2127 C C . HIS A 1 264 ? 6.466 -10.256 -15.534 1.00 97.94 264 HIS A C 1
ATOM 2129 O O . HIS A 1 264 ? 6.360 -11.014 -16.497 1.00 97.94 264 HIS A O 1
ATOM 2135 N N . GLU A 1 265 ? 5.421 -9.844 -14.818 1.00 98.19 265 GLU A N 1
ATOM 2136 C CA . GLU A 1 265 ? 4.011 -10.162 -15.074 1.00 98.19 265 GLU A CA 1
ATOM 2137 C C . GLU A 1 265 ? 3.215 -8.864 -15.244 1.00 98.19 265 GLU A C 1
ATOM 2139 O O . GLU A 1 265 ? 2.196 -8.622 -14.604 1.00 98.19 265 GLU A O 1
ATOM 2144 N N . CYS A 1 266 ? 3.721 -7.968 -16.091 1.00 98.12 266 CYS A N 1
ATOM 2145 C CA . CYS A 1 266 ? 3.032 -6.707 -16.366 1.00 98.12 266 CYS A CA 1
ATOM 2146 C C . CYS A 1 266 ? 2.285 -6.829 -17.681 1.00 98.12 266 CYS A C 1
ATOM 2148 O O . CYS A 1 266 ? 2.889 -7.222 -18.675 1.00 98.12 266 CYS A O 1
ATOM 2150 N N . TYR A 1 267 ? 1.021 -6.437 -17.732 1.00 97.50 267 TYR A N 1
ATOM 2151 C CA . TYR A 1 267 ? 0.186 -6.609 -18.911 1.00 97.50 267 TYR A CA 1
ATOM 2152 C C . TYR A 1 267 ? -0.337 -5.266 -19.395 1.00 97.50 267 TYR A C 1
ATOM 2154 O O . TYR A 1 267 ? -0.972 -4.503 -18.666 1.00 97.50 267 TYR A O 1
ATOM 2162 N N . LYS A 1 268 ? -0.052 -4.966 -20.664 1.00 95.62 268 LYS A N 1
ATOM 2163 C CA . LYS A 1 268 ? -0.532 -3.742 -21.293 1.00 95.62 268 LYS A CA 1
ATOM 2164 C C . LYS A 1 268 ? -2.054 -3.773 -21.358 1.00 95.62 268 LYS A C 1
ATOM 2166 O O . LYS A 1 268 ? -2.613 -4.675 -21.969 1.00 95.62 268 LYS A O 1
ATOM 2171 N N . LEU A 1 269 ? -2.674 -2.730 -20.815 1.00 93.75 269 LEU A N 1
ATOM 2172 C CA . LEU A 1 269 ? -4.118 -2.524 -20.859 1.00 93.75 269 LEU A CA 1
ATOM 2173 C C . LEU A 1 269 ? -4.940 -3.693 -20.266 1.00 93.75 269 LEU A C 1
ATOM 2175 O O . LEU A 1 269 ? -6.009 -3.988 -20.780 1.00 93.75 269 LEU A O 1
ATOM 2179 N N . ALA A 1 270 ? -4.458 -4.322 -19.189 1.00 97.25 270 ALA A N 1
ATOM 2180 C CA . ALA A 1 270 ? -5.247 -5.290 -18.427 1.00 97.25 270 ALA A CA 1
ATOM 2181 C C . ALA A 1 270 ? -6.072 -4.619 -17.315 1.00 97.25 270 ALA A C 1
ATOM 2183 O O . ALA A 1 270 ? -5.540 -3.827 -16.533 1.00 97.25 270 ALA A O 1
ATOM 2184 N N . THR A 1 271 ? -7.356 -4.960 -17.243 1.00 97.69 271 THR A N 1
ATOM 2185 C CA . THR A 1 271 ? -8.202 -4.785 -16.048 1.00 97.69 271 THR A CA 1
ATOM 2186 C C . THR A 1 271 ? -7.769 -5.735 -14.925 1.00 97.69 271 THR A C 1
ATOM 2188 O O . THR A 1 271 ? -6.907 -6.591 -15.135 1.00 97.69 271 THR A O 1
ATOM 2191 N N . ILE A 1 272 ? -8.358 -5.615 -13.730 1.00 98.00 272 ILE A N 1
ATOM 2192 C CA . ILE A 1 272 ? -8.071 -6.540 -12.615 1.00 98.00 272 ILE A CA 1
ATOM 2193 C C . ILE A 1 272 ? -8.340 -8.009 -13.001 1.00 98.00 272 ILE A C 1
ATOM 2195 O O . ILE A 1 272 ? -7.489 -8.848 -12.718 1.00 98.00 272 ILE A O 1
ATOM 2199 N N . ASP A 1 273 ? -9.444 -8.318 -13.693 1.00 97.75 273 ASP A N 1
ATOM 2200 C CA . ASP A 1 273 ? -9.774 -9.700 -14.099 1.00 97.75 273 ASP A CA 1
ATOM 2201 C C . ASP A 1 273 ? -8.813 -10.230 -15.157 1.00 97.75 273 ASP A C 1
ATOM 2203 O O . ASP A 1 273 ? -8.273 -11.322 -15.035 1.00 97.75 273 ASP A O 1
ATOM 2207 N N . GLU A 1 274 ? -8.528 -9.431 -16.187 1.00 98.12 274 GLU A N 1
ATOM 2208 C CA . GLU A 1 274 ? -7.592 -9.849 -17.232 1.00 98.12 274 GLU A CA 1
ATOM 2209 C C . GLU A 1 274 ? -6.178 -10.029 -16.678 1.00 98.12 274 GLU A C 1
ATOM 2211 O O . GLU A 1 274 ? -5.426 -10.876 -17.161 1.00 98.12 274 GLU A O 1
ATOM 2216 N N . LEU A 1 275 ? -5.791 -9.216 -15.690 1.00 98.19 275 LEU A N 1
ATOM 2217 C CA . LEU A 1 275 ? -4.535 -9.377 -14.970 1.00 98.19 275 LEU A CA 1
ATOM 2218 C C . LEU A 1 275 ? -4.535 -10.677 -14.159 1.00 98.19 275 LEU A C 1
ATOM 2220 O O . LEU A 1 275 ? -3.530 -11.388 -14.167 1.00 98.19 275 LEU A O 1
ATOM 2224 N N . HIS A 1 276 ? -5.648 -10.979 -13.485 1.00 98.12 276 HIS A N 1
ATOM 2225 C CA . HIS A 1 276 ? -5.842 -12.202 -12.711 1.00 98.12 276 HIS A CA 1
ATOM 2226 C C . HIS A 1 276 ? -5.737 -13.440 -13.601 1.00 98.12 276 HIS A C 1
ATOM 2228 O O . HIS A 1 276 ? -4.831 -14.247 -13.385 1.00 98.12 276 HIS A O 1
ATOM 2234 N N . ASP A 1 277 ? -6.554 -13.535 -14.649 1.00 98.31 277 ASP A N 1
ATOM 2235 C CA . ASP A 1 277 ? -6.576 -14.665 -15.583 1.00 98.31 277 ASP A CA 1
ATOM 2236 C C . ASP A 1 277 ? -5.190 -14.923 -16.183 1.00 98.31 277 ASP A C 1
ATOM 2238 O O . ASP A 1 277 ? -4.659 -16.033 -16.134 1.00 98.31 277 ASP A O 1
ATOM 2242 N N . LYS A 1 278 ? -4.544 -13.870 -16.703 1.00 98.25 278 LYS A N 1
ATOM 2243 C CA . LYS A 1 278 ? -3.223 -13.999 -17.332 1.00 98.25 278 LYS A CA 1
ATOM 2244 C C . LYS A 1 278 ? -2.145 -14.431 -16.347 1.00 98.25 278 LYS A C 1
ATOM 2246 O O . LYS A 1 278 ? -1.226 -15.148 -16.741 1.00 98.25 278 LYS A O 1
ATOM 2251 N N . PHE A 1 279 ? -2.221 -13.975 -15.096 1.00 98.06 279 PHE A N 1
ATOM 2252 C CA . PHE A 1 279 ? -1.246 -14.368 -14.092 1.00 98.06 279 PHE A CA 1
ATOM 2253 C C . PHE A 1 279 ? -1.462 -15.801 -13.612 1.00 98.06 279 PHE A C 1
ATOM 2255 O O . PHE A 1 279 ? -0.477 -16.513 -13.468 1.00 98.06 279 PHE A O 1
ATOM 2262 N N . VAL A 1 280 ? -2.705 -16.248 -13.418 1.00 98.00 280 VAL A N 1
ATOM 2263 C CA . VAL A 1 280 ? -3.011 -17.642 -13.045 1.00 98.00 280 VAL A CA 1
ATOM 2264 C C . VAL A 1 280 ? -2.612 -18.618 -14.154 1.00 98.00 280 VAL A C 1
ATOM 2266 O O . VAL A 1 280 ? -2.045 -19.673 -13.869 1.00 98.00 280 VAL A O 1
ATOM 2269 N N . ASP A 1 281 ? -2.811 -18.236 -15.417 1.00 98.00 281 ASP A N 1
ATOM 2270 C CA . ASP A 1 281 ? -2.392 -19.022 -16.583 1.00 98.00 281 ASP A CA 1
ATOM 2271 C C . ASP A 1 281 ? -0.871 -18.988 -16.834 1.00 98.00 281 ASP A C 1
ATOM 2273 O O . ASP A 1 281 ? -0.348 -19.727 -17.680 1.00 98.00 281 ASP A O 1
ATOM 2277 N N . SER A 1 282 ? -0.132 -18.125 -16.131 1.00 97.25 282 SER A N 1
ATOM 2278 C CA . SER A 1 282 ? 1.305 -17.975 -16.335 1.00 97.25 282 SER A CA 1
ATOM 2279 C C . SER A 1 282 ? 2.073 -19.198 -15.800 1.00 97.25 282 SER A C 1
ATOM 2281 O O . SER A 1 282 ? 1.789 -19.700 -14.709 1.00 97.25 282 SER A O 1
ATOM 2283 N N . PRO A 1 283 ? 3.118 -19.678 -16.507 1.00 94.81 283 PRO A N 1
ATOM 2284 C CA . PRO A 1 283 ? 3.952 -20.782 -16.018 1.00 94.81 283 PRO A CA 1
ATOM 2285 C C . PRO A 1 283 ? 4.587 -20.511 -14.644 1.00 94.81 283 PRO A C 1
ATOM 2287 O O . PRO A 1 283 ? 4.805 -21.435 -13.854 1.00 94.81 283 PRO A O 1
ATOM 2290 N N . ASP A 1 284 ? 4.851 -19.237 -14.348 1.00 92.81 284 ASP A N 1
ATOM 2291 C CA . ASP A 1 284 ? 5.493 -18.787 -13.116 1.00 92.81 284 ASP A CA 1
ATOM 2292 C C . ASP A 1 284 ? 4.497 -18.595 -11.966 1.00 92.81 284 ASP A C 1
ATOM 2294 O O . ASP A 1 284 ? 4.912 -18.353 -10.822 1.00 92.81 284 ASP A O 1
ATOM 2298 N N . PHE A 1 285 ? 3.191 -18.770 -12.212 1.00 96.81 285 PHE A N 1
ATOM 2299 C CA . PHE A 1 285 ? 2.184 -18.791 -11.157 1.00 96.81 285 PHE A CA 1
ATOM 2300 C C . PHE A 1 285 ? 2.512 -19.849 -10.107 1.00 96.81 285 PHE A C 1
ATOM 2302 O O . PHE A 1 285 ? 2.426 -19.566 -8.922 1.00 96.81 285 PHE A O 1
ATOM 2309 N N . SER A 1 286 ? 3.026 -21.015 -10.498 1.00 94.38 286 SER A N 1
ATOM 2310 C CA . SER A 1 286 ? 3.345 -22.122 -9.579 1.00 94.38 286 SER A CA 1
ATOM 2311 C C . SER A 1 286 ? 4.572 -21.905 -8.669 1.00 94.38 286 SER A C 1
ATOM 2313 O O . SER A 1 286 ? 4.772 -22.655 -7.710 1.00 94.38 286 SER A O 1
ATOM 2315 N N . THR A 1 287 ? 5.396 -20.881 -8.927 1.00 91.88 287 THR A N 1
ATOM 2316 C CA . THR A 1 287 ? 6.597 -20.581 -8.122 1.00 91.88 287 THR A CA 1
ATOM 2317 C C . THR A 1 287 ? 6.224 -20.249 -6.668 1.00 91.88 287 THR A C 1
ATOM 2319 O O . THR A 1 287 ? 5.216 -19.597 -6.424 1.00 91.88 287 THR A O 1
ATOM 2322 N N . ARG A 1 288 ? 7.014 -20.677 -5.681 1.00 94.75 288 ARG A N 1
ATOM 2323 C CA . ARG A 1 288 ? 6.714 -20.473 -4.248 1.00 94.75 288 ARG A CA 1
ATOM 2324 C C . ARG A 1 288 ? 7.614 -19.413 -3.617 1.00 94.75 288 ARG A C 1
ATOM 2326 O O . ARG A 1 288 ? 8.695 -19.136 -4.133 1.00 94.75 288 ARG A O 1
ATOM 2333 N N . ASN A 1 289 ? 7.214 -18.916 -2.446 1.00 92.81 289 ASN A N 1
ATOM 2334 C CA . ASN A 1 289 ? 7.916 -17.901 -1.664 1.00 92.81 289 ASN A CA 1
ATOM 2335 C C . ASN A 1 289 ? 8.170 -16.600 -2.451 1.00 92.81 289 ASN A C 1
ATOM 2337 O O . ASN A 1 289 ? 9.237 -15.986 -2.339 1.00 92.81 289 ASN A O 1
ATOM 2341 N N . LYS A 1 290 ? 7.190 -16.188 -3.259 1.00 94.31 290 LYS A N 1
ATOM 2342 C CA . LYS A 1 290 ? 7.294 -14.991 -4.095 1.00 94.31 290 LYS A CA 1
ATOM 2343 C C . LYS A 1 290 ? 7.104 -13.708 -3.296 1.00 94.31 290 LYS A C 1
ATOM 2345 O O . LYS A 1 290 ? 6.360 -13.649 -2.315 1.00 94.31 290 LYS A O 1
ATOM 2350 N N . VAL A 1 291 ? 7.751 -12.650 -3.768 1.00 97.88 291 VAL A N 1
ATOM 2351 C CA . VAL A 1 291 ? 7.539 -11.274 -3.319 1.00 97.88 291 VAL A CA 1
ATOM 2352 C C . VAL A 1 291 ? 6.894 -10.513 -4.464 1.00 97.88 291 VAL A C 1
ATOM 2354 O O . VAL A 1 291 ? 7.539 -10.227 -5.472 1.00 97.88 291 VAL A O 1
ATOM 2357 N N . ILE A 1 292 ? 5.613 -10.208 -4.327 1.00 98.56 292 ILE A N 1
ATOM 2358 C CA . ILE A 1 292 ? 4.796 -9.658 -5.402 1.00 98.56 292 ILE A CA 1
ATOM 2359 C C . ILE A 1 292 ? 4.618 -8.162 -5.172 1.00 98.56 292 ILE A C 1
ATOM 2361 O O . ILE A 1 292 ? 4.118 -7.739 -4.131 1.00 98.56 292 ILE A O 1
ATOM 2365 N N . LEU A 1 293 ? 5.024 -7.359 -6.153 1.00 98.50 293 LEU A N 1
ATOM 2366 C CA . LEU A 1 293 ? 4.706 -5.936 -6.222 1.00 98.50 293 LEU A CA 1
ATOM 2367 C C . LEU A 1 293 ? 3.484 -5.799 -7.131 1.00 98.50 293 LEU A C 1
ATOM 2369 O O . LEU A 1 293 ? 3.629 -5.883 -8.351 1.00 98.50 293 LEU A O 1
ATOM 2373 N N . LEU A 1 294 ? 2.300 -5.669 -6.530 1.00 98.50 294 LEU A N 1
ATOM 2374 C CA . LEU A 1 294 ? 1.012 -5.703 -7.221 1.00 98.50 294 LEU A CA 1
ATOM 2375 C C . LEU A 1 294 ? 0.522 -4.281 -7.505 1.00 98.50 294 LEU A C 1
ATOM 2377 O O . LEU A 1 294 ? 0.236 -3.537 -6.573 1.00 98.50 294 LEU A O 1
ATOM 2381 N N . MET A 1 295 ? 0.403 -3.904 -8.775 1.00 97.81 295 MET A N 1
ATOM 2382 C CA . MET A 1 295 ? -0.155 -2.618 -9.210 1.00 97.81 295 MET A CA 1
ATOM 2383 C C . MET A 1 295 ? -1.303 -2.865 -10.189 1.00 97.81 295 MET A C 1
ATOM 2385 O O . MET A 1 295 ? -1.068 -3.122 -11.368 1.00 97.81 295 MET A O 1
ATOM 2389 N N . ALA A 1 296 ? -2.537 -2.814 -9.698 1.00 97.50 296 ALA A N 1
ATOM 2390 C CA . ALA A 1 296 ? -3.727 -3.150 -10.474 1.00 97.50 296 ALA A CA 1
ATOM 2391 C C . ALA A 1 296 ? -4.855 -2.141 -10.235 1.00 97.50 296 ALA A C 1
ATOM 2393 O O . ALA A 1 296 ? -4.922 -1.518 -9.173 1.00 97.50 296 ALA A O 1
ATOM 2394 N N . GLY A 1 297 ? -5.755 -2.022 -11.210 1.00 96.75 297 GLY A N 1
ATOM 2395 C CA . GLY A 1 297 ? -6.936 -1.162 -11.144 1.00 96.75 297 GLY A CA 1
ATOM 2396 C C . GLY A 1 297 ? -6.778 0.202 -11.816 1.00 96.75 297 GLY A C 1
ATOM 2397 O O . GLY A 1 297 ? -7.722 0.991 -11.806 1.00 96.75 297 GLY A O 1
ATOM 2398 N N . THR A 1 298 ? -5.627 0.511 -12.425 1.00 95.12 298 THR A N 1
ATOM 2399 C CA . THR A 1 298 ? -5.423 1.777 -13.146 1.00 95.12 298 THR A CA 1
ATOM 2400 C C . THR A 1 298 ? -6.481 1.939 -14.228 1.00 95.12 298 THR A C 1
ATOM 2402 O O . THR A 1 298 ? -7.136 2.975 -14.293 1.00 95.12 298 THR A O 1
ATOM 2405 N N . LEU A 1 299 ? -6.685 0.924 -15.071 1.00 94.12 299 LEU A N 1
ATOM 2406 C CA . LEU A 1 299 ? -7.679 1.012 -16.141 1.00 94.12 299 LEU A CA 1
ATOM 2407 C C . LEU A 1 299 ? -9.100 1.056 -15.611 1.00 94.12 299 LEU A C 1
ATOM 2409 O O . LEU A 1 299 ? -9.886 1.867 -16.096 1.00 94.12 299 LEU A O 1
ATOM 2413 N N . ASP A 1 300 ? -9.399 0.232 -14.611 1.00 96.38 300 ASP A N 1
ATOM 2414 C CA . ASP A 1 300 ? -10.689 0.197 -13.937 1.00 96.38 300 ASP A CA 1
ATOM 2415 C C . ASP A 1 300 ? -11.070 1.607 -13.462 1.00 96.38 300 ASP A C 1
ATOM 2417 O O . ASP A 1 300 ? -12.142 2.117 -13.782 1.00 96.38 300 ASP A O 1
ATOM 2421 N N . VAL A 1 301 ? -10.138 2.316 -12.819 1.00 94.88 301 VAL A N 1
ATOM 2422 C CA . VAL A 1 301 ? -10.349 3.690 -12.338 1.00 94.88 301 VAL A CA 1
ATOM 2423 C C . VAL A 1 301 ? -10.374 4.725 -13.462 1.00 94.88 301 VAL A C 1
ATOM 2425 O O . VAL A 1 301 ? -11.146 5.689 -13.412 1.00 94.88 301 VAL A O 1
ATOM 2428 N N . PHE A 1 302 ? -9.518 4.575 -14.471 1.00 91.88 302 PHE A N 1
ATOM 2429 C CA . PHE A 1 302 ? -9.361 5.574 -15.529 1.00 91.88 302 PHE A CA 1
ATOM 2430 C C . PHE A 1 302 ? -10.563 5.574 -16.467 1.00 91.88 302 PHE A C 1
ATOM 2432 O O . PHE A 1 302 ? -11.079 6.642 -16.814 1.00 91.88 302 PHE A O 1
ATOM 2439 N N . TYR A 1 303 ? -11.038 4.380 -16.808 1.00 92.44 303 TYR A N 1
ATOM 2440 C CA . TYR A 1 303 ? -12.104 4.144 -17.771 1.00 92.44 303 TYR A CA 1
ATOM 2441 C C . TYR A 1 303 ? -13.445 3.776 -17.132 1.00 92.44 303 TYR A C 1
ATOM 2443 O O . TYR A 1 303 ? -14.394 3.531 -17.869 1.00 92.44 303 TYR A O 1
ATOM 2451 N N . ASP A 1 304 ? -13.552 3.808 -15.798 1.00 93.62 304 ASP A N 1
ATOM 2452 C CA . ASP A 1 304 ? -14.788 3.478 -15.070 1.00 93.62 304 ASP A CA 1
ATOM 2453 C C . ASP A 1 304 ? -15.250 2.028 -15.306 1.00 93.62 304 ASP A C 1
ATOM 2455 O O . ASP A 1 304 ? -16.443 1.739 -15.380 1.00 93.62 304 ASP A O 1
ATOM 2459 N N . ILE A 1 305 ? -14.296 1.105 -15.472 1.00 93.19 305 ILE A N 1
ATOM 2460 C CA . ILE A 1 305 ? -14.591 -0.300 -15.761 1.00 93.19 305 ILE A CA 1
ATOM 2461 C C . ILE A 1 305 ? -14.871 -1.008 -14.443 1.00 93.19 305 ILE A C 1
ATOM 2463 O O . ILE A 1 305 ? -13.963 -1.272 -13.658 1.00 93.19 305 ILE A O 1
ATOM 2467 N N . ASP A 1 306 ? -16.147 -1.305 -14.223 1.00 90.81 306 ASP A N 1
ATOM 2468 C CA . ASP A 1 306 ? -16.629 -2.154 -13.138 1.00 90.81 306 ASP A CA 1
ATOM 2469 C C . ASP A 1 306 ? -16.081 -1.781 -11.743 1.00 90.81 306 ASP A C 1
ATOM 2471 O O . ASP A 1 306 ? -15.591 -2.610 -10.966 1.00 90.81 306 ASP A O 1
ATOM 2475 N N . LEU A 1 307 ? -16.133 -0.481 -11.433 1.00 90.00 307 LEU A N 1
ATOM 2476 C CA . LEU A 1 307 ? -15.662 0.070 -10.160 1.00 90.00 307 LEU A CA 1
ATOM 2477 C C . LEU A 1 307 ? -16.564 -0.254 -8.959 1.00 90.00 307 LEU A C 1
ATOM 2479 O O . LEU A 1 307 ? -16.187 0.018 -7.815 1.00 90.00 307 LEU A O 1
ATOM 2483 N N . ASP A 1 308 ? -17.740 -0.821 -9.197 1.00 89.62 308 ASP A N 1
ATOM 2484 C CA . ASP A 1 308 ? -18.621 -1.255 -8.118 1.00 89.62 308 ASP A CA 1
ATOM 2485 C C . ASP A 1 308 ? -18.258 -2.665 -7.633 1.00 89.62 308 ASP A C 1
ATOM 2487 O O . ASP A 1 308 ? -18.296 -2.897 -6.426 1.00 89.62 308 ASP A O 1
ATOM 2491 N N . HIS A 1 309 ? -17.808 -3.560 -8.526 1.00 91.81 309 HIS A N 1
ATOM 2492 C CA . HIS A 1 309 ? -17.476 -4.950 -8.178 1.00 91.81 309 HIS A CA 1
ATOM 2493 C C . HIS A 1 309 ? -15.972 -5.238 -8.065 1.00 91.81 309 HIS A C 1
ATOM 2495 O O . HIS A 1 309 ? -15.588 -6.347 -7.705 1.00 91.81 309 HIS A O 1
ATOM 2501 N N . TRP A 1 310 ? -15.076 -4.271 -8.304 1.00 91.75 310 TRP A N 1
ATOM 2502 C CA . TRP A 1 310 ? -13.638 -4.503 -8.074 1.00 91.75 310 TRP A CA 1
ATOM 2503 C C . TRP A 1 310 ? -13.278 -5.014 -6.659 1.00 91.75 310 TRP A C 1
ATOM 2505 O O . TRP A 1 310 ? -12.301 -5.762 -6.571 1.00 91.75 310 TRP A O 1
ATOM 2515 N N . PRO A 1 311 ? -14.017 -4.686 -5.566 1.00 89.81 311 PRO A N 1
ATOM 2516 C CA . PRO A 1 311 ? -13.752 -5.267 -4.252 1.00 89.81 311 PRO A CA 1
ATOM 2517 C C . PRO A 1 311 ? -13.986 -6.777 -4.182 1.00 89.81 311 PRO A C 1
ATOM 2519 O O . PRO A 1 311 ? -13.473 -7.386 -3.257 1.00 89.81 311 PRO A O 1
ATOM 2522 N N . ASP A 1 312 ? -14.704 -7.376 -5.136 1.00 90.94 312 ASP A N 1
ATOM 2523 C CA . ASP A 1 312 ? -14.861 -8.831 -5.248 1.00 90.94 312 ASP A CA 1
ATOM 2524 C C . ASP A 1 312 ? -13.761 -9.443 -6.136 1.00 90.94 312 ASP A C 1
ATOM 2526 O O . ASP A 1 312 ? -13.256 -10.535 -5.872 1.00 90.94 312 ASP A O 1
ATOM 2530 N N . ARG A 1 313 ? -13.330 -8.703 -7.165 1.00 95.38 313 ARG A N 1
ATOM 2531 C CA . ARG A 1 313 ? -12.338 -9.144 -8.159 1.00 95.38 313 ARG A CA 1
ATOM 2532 C C . ARG A 1 313 ? -10.906 -9.137 -7.624 1.00 95.38 313 ARG A C 1
ATOM 2534 O O . ARG A 1 313 ? -10.153 -10.090 -7.810 1.00 95.38 313 ARG A O 1
ATOM 2541 N N . TYR A 1 314 ? -10.521 -8.073 -6.917 1.00 97.12 314 TYR A N 1
ATOM 2542 C CA . TYR A 1 314 ? -9.166 -7.929 -6.375 1.00 97.12 314 TYR A CA 1
ATOM 2543 C C . TYR A 1 314 ? -8.827 -9.009 -5.326 1.00 97.12 314 TYR A C 1
ATOM 2545 O O . TYR A 1 314 ? -7.726 -9.563 -5.391 1.00 97.12 314 TYR A O 1
ATOM 2553 N N . PRO A 1 315 ? -9.728 -9.375 -4.388 1.00 97.00 315 PRO A N 1
ATOM 2554 C CA . PRO A 1 315 ? -9.502 -10.500 -3.487 1.00 97.00 315 PRO A CA 1
ATOM 2555 C C . PRO A 1 315 ? -9.372 -11.832 -4.199 1.00 97.00 315 PRO A C 1
ATOM 2557 O O . PRO A 1 315 ? -8.537 -12.614 -3.769 1.00 97.00 315 PRO A O 1
ATOM 2560 N N . GLY A 1 316 ? -10.125 -12.085 -5.277 1.00 97.19 316 GLY A N 1
ATOM 2561 C CA . GLY A 1 316 ? -9.999 -13.320 -6.061 1.00 97.19 316 GLY A CA 1
ATOM 2562 C C . GLY A 1 316 ? -8.551 -13.580 -6.482 1.00 97.19 316 GLY A C 1
ATOM 2563 O O . GLY A 1 316 ? -7.990 -14.629 -6.170 1.00 97.19 316 GLY A O 1
ATOM 2564 N N . LEU A 1 317 ? -7.898 -12.565 -7.057 1.00 97.81 317 LEU A N 1
ATOM 2565 C CA . LEU A 1 317 ? -6.473 -12.614 -7.392 1.00 97.81 317 LEU A CA 1
ATOM 2566 C C . LEU A 1 317 ? -5.589 -12.890 -6.165 1.00 97.81 317 LEU A C 1
ATOM 2568 O O . LEU A 1 317 ? -4.674 -13.713 -6.217 1.00 97.81 317 LEU A O 1
ATOM 2572 N N . VAL A 1 318 ? -5.827 -12.197 -5.049 1.00 98.31 318 VAL A N 1
ATOM 2573 C CA . VAL A 1 318 ? -5.018 -12.363 -3.830 1.00 98.31 318 VAL A CA 1
ATOM 2574 C C . VAL A 1 318 ? -5.205 -13.751 -3.206 1.00 98.31 318 VAL A C 1
ATOM 2576 O O . VAL A 1 318 ? -4.220 -14.355 -2.778 1.00 98.31 318 VAL A O 1
ATOM 2579 N N . HIS A 1 319 ? -6.431 -14.270 -3.167 1.00 98.06 319 HIS A N 1
ATOM 2580 C CA . HIS A 1 319 ? -6.741 -15.603 -2.664 1.00 98.06 319 HIS A CA 1
ATOM 2581 C C . HIS A 1 319 ? -6.026 -16.665 -3.487 1.00 98.06 319 HIS A C 1
ATOM 2583 O O . HIS A 1 319 ? -5.269 -17.437 -2.905 1.00 98.06 319 HIS A O 1
ATOM 2589 N N . ASP A 1 320 ? -6.140 -16.632 -4.815 1.00 98.12 320 ASP A N 1
ATOM 2590 C CA . ASP A 1 320 ? -5.467 -17.594 -5.691 1.00 98.12 320 ASP A CA 1
ATOM 2591 C C . ASP A 1 320 ? -3.945 -17.571 -5.492 1.00 98.12 320 ASP A C 1
ATOM 2593 O O . ASP A 1 320 ? -3.299 -18.622 -5.417 1.00 98.12 320 ASP A O 1
ATOM 2597 N N . ILE A 1 321 ? -3.356 -16.380 -5.320 1.00 98.12 321 ILE A N 1
ATOM 2598 C CA . ILE A 1 321 ? -1.935 -16.242 -4.984 1.00 98.12 321 ILE A CA 1
ATOM 2599 C C . ILE A 1 321 ? -1.601 -16.967 -3.682 1.00 98.12 321 ILE A C 1
ATOM 2601 O O . ILE A 1 321 ? -0.626 -17.714 -3.654 1.00 98.12 321 ILE A O 1
ATOM 2605 N N . PHE A 1 322 ? -2.358 -16.749 -2.605 1.00 98.00 322 PHE A N 1
ATOM 2606 C CA . PHE A 1 322 ? -2.060 -17.344 -1.300 1.00 98.00 322 PHE A CA 1
ATOM 2607 C C . PHE A 1 322 ? -2.453 -18.821 -1.197 1.00 98.00 322 PHE A C 1
ATOM 2609 O O . PHE A 1 322 ? -1.807 -19.555 -0.451 1.00 98.00 322 PHE A O 1
ATOM 2616 N N . GLU A 1 323 ? -3.455 -19.287 -1.938 1.00 97.19 323 GLU A N 1
ATOM 2617 C CA . GLU A 1 323 ? -3.786 -20.709 -2.074 1.00 97.19 323 GLU A CA 1
ATOM 2618 C C . GLU A 1 323 ? -2.655 -21.456 -2.785 1.00 97.19 323 GLU A C 1
ATOM 2620 O O . GLU A 1 323 ? -2.194 -22.515 -2.340 1.00 97.19 323 GLU A O 1
ATOM 2625 N N . ASN A 1 324 ? -2.129 -20.863 -3.856 1.00 97.75 324 ASN A N 1
ATOM 2626 C CA . ASN A 1 324 ? -0.998 -21.417 -4.573 1.00 97.75 324 ASN A CA 1
ATOM 2627 C C . ASN A 1 324 ? 0.358 -21.101 -3.915 1.00 97.75 324 ASN A C 1
ATOM 2629 O O . ASN A 1 324 ? 1.317 -21.805 -4.184 1.00 97.75 324 ASN A O 1
ATOM 2633 N N . ASP A 1 325 ? 0.493 -20.117 -3.032 1.00 97.31 325 ASP A N 1
ATOM 2634 C CA . ASP A 1 325 ? 1.729 -19.792 -2.312 1.00 97.31 325 ASP A CA 1
ATOM 2635 C C . ASP A 1 325 ? 1.434 -19.158 -0.943 1.00 97.31 325 ASP A C 1
ATOM 2637 O O . ASP A 1 325 ? 1.497 -17.945 -0.768 1.00 97.31 325 ASP A O 1
ATOM 2641 N N . HIS A 1 326 ? 1.167 -19.991 0.070 1.00 96.19 326 HIS A N 1
ATOM 2642 C CA . HIS A 1 326 ? 0.892 -19.535 1.443 1.00 96.19 326 HIS A CA 1
ATOM 2643 C C . HIS A 1 326 ? 2.002 -18.673 2.070 1.00 96.19 326 HIS A C 1
ATOM 2645 O O . HIS A 1 326 ? 1.761 -17.971 3.052 1.00 96.19 326 HIS A O 1
ATOM 2651 N N . ASP A 1 327 ? 3.228 -18.744 1.543 1.00 95.38 327 ASP A N 1
ATOM 2652 C CA . ASP A 1 327 ? 4.357 -17.940 2.003 1.00 95.38 327 ASP A CA 1
ATOM 2653 C C . ASP A 1 327 ? 4.595 -16.698 1.132 1.00 95.38 327 ASP A C 1
ATOM 2655 O O . ASP A 1 327 ? 5.605 -16.021 1.340 1.00 95.38 327 ASP A O 1
ATOM 2659 N N . ALA A 1 328 ? 3.710 -16.373 0.185 1.00 97.38 328 ALA A N 1
ATOM 2660 C CA . ALA A 1 328 ? 3.812 -15.161 -0.618 1.00 97.38 328 ALA A CA 1
ATOM 2661 C C . ALA A 1 328 ? 3.828 -13.901 0.263 1.00 97.38 328 ALA A C 1
ATOM 2663 O O . ALA A 1 328 ? 3.290 -13.869 1.371 1.00 97.38 328 ALA A O 1
ATOM 2664 N N . LYS A 1 329 ? 4.478 -12.846 -0.231 1.00 97.88 329 LYS A N 1
ATOM 2665 C CA . LYS A 1 329 ? 4.439 -11.501 0.354 1.00 97.88 329 LYS A CA 1
ATOM 2666 C C . LYS A 1 329 ? 3.930 -10.554 -0.711 1.00 97.88 329 LYS A C 1
ATOM 2668 O O . LYS A 1 329 ? 4.579 -10.432 -1.748 1.00 97.88 329 LYS A O 1
ATOM 2673 N N . ILE A 1 330 ? 2.810 -9.887 -0.468 1.00 98.44 330 ILE A N 1
ATOM 2674 C CA . ILE A 1 330 ? 2.205 -8.973 -1.437 1.00 98.44 330 ILE A CA 1
ATOM 2675 C C . ILE A 1 330 ? 2.351 -7.533 -0.949 1.0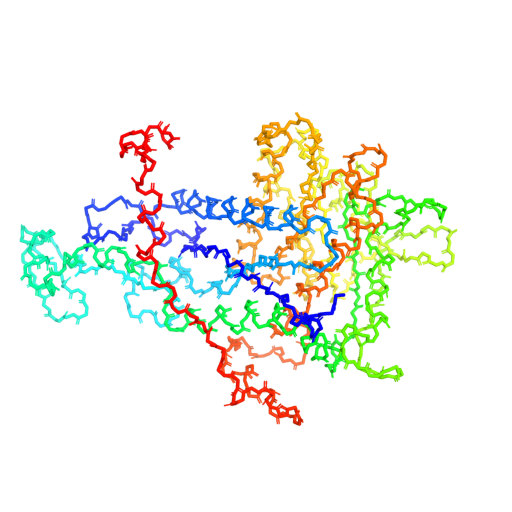0 98.44 330 ILE A C 1
ATOM 2677 O O . ILE A 1 330 ? 1.976 -7.181 0.167 1.00 98.44 330 ILE A O 1
ATOM 2681 N N . PHE A 1 331 ? 2.881 -6.688 -1.821 1.00 98.25 331 PHE A N 1
ATOM 2682 C CA . PHE A 1 331 ? 2.944 -5.246 -1.656 1.00 98.25 331 PHE A CA 1
ATOM 2683 C C . PHE A 1 331 ? 1.980 -4.629 -2.670 1.00 98.25 331 PHE A C 1
ATOM 2685 O O . PHE A 1 331 ? 2.301 -4.538 -3.855 1.00 98.25 331 PHE A O 1
ATOM 2692 N N . ALA A 1 332 ? 0.785 -4.261 -2.213 1.00 98.00 332 ALA A N 1
ATOM 2693 C CA . ALA A 1 332 ? -0.285 -3.710 -3.038 1.00 98.00 332 ALA A CA 1
ATOM 2694 C C . ALA A 1 332 ? -0.062 -2.207 -3.258 1.00 98.00 332 ALA A C 1
ATOM 2696 O O . ALA A 1 332 ? -0.331 -1.382 -2.386 1.00 98.00 332 ALA A O 1
ATOM 2697 N N . GLY A 1 333 ? 0.485 -1.843 -4.412 1.00 96.69 333 GLY A N 1
ATOM 2698 C CA . GLY A 1 333 ? 0.739 -0.462 -4.791 1.00 96.69 333 GLY A CA 1
ATOM 2699 C C . GLY A 1 333 ? -0.546 0.300 -5.079 1.00 96.69 333 GLY A C 1
ATOM 2700 O O . GLY A 1 333 ? -1.399 -0.157 -5.835 1.00 96.69 333 GLY A O 1
ATOM 2701 N N . HIS A 1 334 ? -0.648 1.496 -4.509 1.00 95.38 334 HIS A N 1
ATOM 2702 C CA . HIS A 1 334 ? -1.655 2.475 -4.904 1.00 95.38 334 HIS A CA 1
ATOM 2703 C C . HIS A 1 334 ? -1.529 2.856 -6.378 1.00 95.38 334 HIS A C 1
ATOM 2705 O O . HIS A 1 334 ? -0.442 2.835 -6.960 1.00 95.38 334 HIS A O 1
ATOM 2711 N N . ILE A 1 335 ? -2.645 3.275 -6.969 1.00 94.12 335 ILE A N 1
ATOM 2712 C CA . ILE A 1 335 ? -2.602 4.019 -8.226 1.00 94.12 335 ILE A CA 1
ATOM 2713 C C . ILE A 1 335 ? -2.009 5.396 -7.894 1.00 94.12 335 ILE A C 1
ATOM 2715 O O . ILE A 1 335 ? -2.554 6.089 -7.023 1.00 94.12 335 ILE A O 1
ATOM 2719 N N . PRO A 1 336 ? -0.906 5.820 -8.534 1.00 89.06 336 PRO A N 1
ATOM 2720 C CA . PRO A 1 336 ? -0.321 7.121 -8.250 1.00 89.06 336 PRO A CA 1
ATOM 2721 C C . PRO A 1 336 ? -1.309 8.234 -8.614 1.00 89.06 336 PRO A C 1
ATOM 2723 O O . PRO A 1 336 ? -1.990 8.173 -9.638 1.00 89.06 336 PRO A O 1
ATOM 2726 N N . MET A 1 337 ? -1.376 9.287 -7.793 1.00 84.25 337 MET A N 1
ATOM 2727 C CA . MET A 1 337 ? -2.137 10.486 -8.158 1.00 84.25 337 MET A CA 1
ATOM 2728 C C . MET A 1 337 ? -1.484 11.147 -9.359 1.00 84.25 337 MET A C 1
ATOM 2730 O O . MET A 1 337 ? -0.346 11.614 -9.280 1.00 84.25 337 MET A O 1
ATOM 2734 N N . ILE A 1 338 ? -2.218 11.203 -10.459 1.00 78.44 338 ILE A N 1
ATOM 2735 C CA . ILE A 1 338 ? -1.760 11.753 -11.732 1.00 78.44 338 ILE A CA 1
ATOM 2736 C C . ILE A 1 338 ? -2.340 13.167 -11.845 1.00 78.44 338 ILE A C 1
ATOM 2738 O O . ILE A 1 338 ? -3.428 13.383 -12.369 1.00 78.44 338 ILE A O 1
ATOM 2742 N N . GLY A 1 339 ? -1.674 14.121 -11.187 1.00 65.69 339 GLY A N 1
ATOM 2743 C CA . GLY A 1 339 ? -2.228 15.440 -10.867 1.00 65.69 339 GLY A CA 1
ATOM 2744 C C . GLY A 1 339 ? -1.684 16.573 -11.738 1.00 65.69 339 GLY A C 1
ATOM 2745 O O . GLY A 1 339 ? -0.481 16.856 -11.746 1.00 65.69 339 GLY A O 1
ATOM 2746 N N . TYR A 1 340 ? -2.603 17.254 -12.428 1.00 59.88 340 TYR A N 1
ATOM 2747 C CA . TYR A 1 340 ? -2.385 18.449 -13.244 1.00 59.88 340 TYR A CA 1
ATOM 2748 C C . TYR A 1 340 ? -2.258 19.687 -12.345 1.00 59.88 340 TYR A C 1
ATOM 2750 O O . TYR A 1 340 ? -3.255 20.285 -11.956 1.00 59.88 340 TYR A O 1
ATOM 2758 N N . ASN A 1 341 ? -1.026 20.072 -12.013 1.00 50.81 341 ASN A N 1
ATOM 2759 C CA . ASN A 1 341 ? -0.739 21.453 -11.637 1.00 50.81 341 ASN A CA 1
ATOM 2760 C C . ASN A 1 341 ? -0.513 22.185 -12.967 1.00 50.81 341 ASN A C 1
ATOM 2762 O O . ASN A 1 341 ? 0.571 22.076 -13.545 1.00 50.81 341 ASN A O 1
ATOM 2766 N N . SER A 1 342 ? -1.532 22.840 -13.531 1.00 49.62 342 SER A N 1
ATOM 2767 C CA . SER A 1 342 ? -1.191 23.996 -14.360 1.00 49.62 342 SER A CA 1
ATOM 2768 C C . SER A 1 342 ? -0.635 25.024 -13.401 1.00 49.62 342 SER A C 1
ATOM 2770 O O . SER A 1 342 ? -1.279 25.315 -12.397 1.00 49.62 342 SER A O 1
ATOM 2772 N N . ASP A 1 343 ? 0.522 25.583 -13.725 1.00 57.28 343 ASP A N 1
ATOM 2773 C CA . ASP A 1 343 ? 1.114 26.691 -12.975 1.00 57.28 343 ASP A CA 1
ATOM 2774 C C . ASP A 1 343 ? 0.158 27.917 -12.871 1.00 57.28 343 ASP A C 1
ATOM 2776 O O . ASP A 1 343 ? 0.438 28.838 -12.114 1.00 57.28 343 ASP A O 1
ATOM 2780 N N . ASP A 1 344 ? -0.997 27.881 -13.561 1.00 55.47 344 ASP A N 1
ATOM 2781 C CA . ASP A 1 344 ? -2.034 28.919 -13.633 1.00 55.47 344 ASP A CA 1
ATOM 2782 C C . ASP A 1 344 ? -3.382 28.598 -12.928 1.00 55.47 344 ASP A C 1
ATOM 2784 O O . ASP A 1 344 ? -4.273 29.446 -12.951 1.00 55.47 344 ASP A O 1
ATOM 2788 N N . ASP A 1 345 ? -3.597 27.416 -12.320 1.00 52.19 345 ASP A N 1
ATOM 2789 C CA . ASP A 1 345 ? -4.832 27.144 -11.538 1.00 52.19 345 ASP A CA 1
ATOM 2790 C C . ASP A 1 345 ? -4.454 26.812 -10.088 1.00 52.19 345 ASP A C 1
ATOM 2792 O O . ASP A 1 345 ? -4.148 25.670 -9.750 1.00 52.19 345 ASP A O 1
ATOM 2796 N N . GLU A 1 346 ? -4.468 27.835 -9.223 1.00 51.56 346 GLU A N 1
ATOM 2797 C CA . GLU A 1 346 ? -4.200 27.721 -7.777 1.00 51.56 346 GLU A CA 1
ATOM 2798 C C . GLU A 1 346 ? -5.183 26.780 -7.050 1.00 51.56 346 GLU A C 1
ATOM 2800 O O . GLU A 1 346 ? -4.976 26.435 -5.885 1.00 51.56 346 GLU A O 1
ATOM 2805 N N . SER A 1 347 ? -6.248 26.325 -7.718 1.00 52.38 347 SER A N 1
ATOM 2806 C CA . SER A 1 347 ? -7.201 25.377 -7.157 1.00 52.38 347 SER A CA 1
ATOM 2807 C C . SER A 1 347 ? -6.949 23.960 -7.677 1.00 52.38 347 SER A C 1
ATOM 2809 O O . SER A 1 347 ? -7.476 23.539 -8.707 1.00 52.38 347 SER A O 1
ATOM 2811 N N . PHE A 1 348 ? -6.179 23.166 -6.923 1.00 56.81 348 PHE A N 1
ATOM 2812 C CA . PHE A 1 348 ? -6.179 21.715 -7.112 1.00 56.81 348 PHE A CA 1
ATOM 2813 C C . PHE A 1 348 ? -7.612 21.196 -6.931 1.00 56.81 348 PHE A C 1
ATOM 2815 O O . PHE A 1 348 ? -8.159 21.154 -5.826 1.00 56.81 348 PHE A O 1
ATOM 2822 N N . LYS A 1 349 ? -8.246 20.833 -8.042 1.00 60.81 349 LYS A N 1
ATOM 2823 C CA . LYS A 1 349 ? -9.632 20.378 -8.076 1.00 60.81 349 LYS A CA 1
ATOM 2824 C C . LYS A 1 349 ? -9.672 18.871 -7.836 1.00 60.81 349 LYS A C 1
ATOM 2826 O O . LYS A 1 349 ? -9.380 18.089 -8.736 1.00 60.81 349 LYS A O 1
ATOM 2831 N N . TRP A 1 350 ? -10.102 18.468 -6.637 1.00 64.25 350 TRP A N 1
ATOM 2832 C CA . TRP A 1 350 ? -10.413 17.082 -6.234 1.00 64.25 350 TRP A CA 1
ATOM 2833 C C . TRP A 1 350 ? -11.627 16.481 -6.980 1.00 64.25 350 TRP A C 1
ATOM 2835 O O . TRP A 1 350 ? -12.410 15.728 -6.409 1.00 64.25 350 TRP A O 1
ATOM 2845 N N . TYR A 1 351 ? -11.836 16.818 -8.251 1.00 68.44 351 TYR A N 1
ATOM 2846 C CA . TYR A 1 351 ? -12.986 16.372 -9.036 1.00 68.44 351 TYR A CA 1
ATOM 2847 C C . TYR A 1 351 ? -12.550 15.409 -10.147 1.00 68.44 351 TYR A C 1
ATOM 2849 O O . TYR A 1 351 ? -11.403 15.413 -10.594 1.00 68.44 351 TYR A O 1
ATOM 2857 N N . GLY A 1 352 ? -13.474 14.553 -10.587 1.00 84.69 352 GLY A N 1
ATOM 2858 C CA . GLY A 1 352 ? -13.224 13.578 -11.649 1.00 84.69 352 GLY A CA 1
ATOM 2859 C C . GLY A 1 352 ? -12.228 12.490 -11.239 1.00 84.69 352 GLY A C 1
ATOM 2860 O O . GLY A 1 352 ? -12.413 11.812 -10.228 1.00 84.69 352 GLY A O 1
ATOM 2861 N N . LEU A 1 353 ? -11.170 12.319 -12.035 1.00 84.94 353 LEU A N 1
ATOM 2862 C CA . LEU A 1 353 ? -10.231 11.202 -11.915 1.00 84.94 353 LEU A CA 1
ATOM 2863 C C . LEU A 1 353 ? -9.502 11.152 -10.562 1.00 84.94 353 LEU A C 1
ATOM 2865 O O . LEU A 1 353 ? -9.403 10.080 -9.979 1.00 84.94 353 LEU A O 1
ATOM 2869 N N . GLN A 1 354 ? -9.060 12.294 -10.023 1.00 83.69 354 GLN A N 1
ATOM 2870 C CA . GLN A 1 354 ? -8.336 12.337 -8.740 1.00 83.69 354 GLN A CA 1
ATOM 2871 C C . GLN A 1 354 ? -9.195 11.836 -7.575 1.00 83.69 354 GLN A C 1
ATOM 2873 O O . GLN A 1 354 ? -8.713 11.104 -6.714 1.00 83.69 354 GLN A O 1
ATOM 2878 N N . LYS A 1 355 ? -10.490 12.181 -7.577 1.00 85.62 355 LYS A N 1
ATOM 2879 C CA . LYS A 1 355 ? -11.445 11.674 -6.587 1.00 85.62 355 LYS A CA 1
ATOM 2880 C C . LYS A 1 355 ? -11.588 10.161 -6.684 1.00 85.62 355 LYS A C 1
ATOM 2882 O O . LYS A 1 355 ? -11.564 9.492 -5.658 1.00 85.62 355 LYS A O 1
ATOM 2887 N N . ARG A 1 356 ? -11.709 9.627 -7.906 1.00 89.38 356 ARG A N 1
ATOM 2888 C CA . ARG A 1 356 ? -11.827 8.178 -8.129 1.00 89.38 356 ARG A CA 1
ATOM 2889 C C . ARG A 1 356 ? -10.570 7.435 -7.685 1.00 89.38 356 ARG A C 1
ATOM 2891 O O . ARG A 1 356 ? -10.698 6.440 -6.985 1.00 89.38 356 ARG A O 1
ATOM 2898 N N . ILE A 1 357 ? -9.379 7.953 -7.999 1.00 90.25 357 ILE A N 1
ATOM 2899 C CA . ILE A 1 357 ? -8.105 7.386 -7.528 1.00 90.25 357 ILE A CA 1
ATOM 2900 C C . ILE A 1 357 ? -8.048 7.380 -5.995 1.00 90.25 357 ILE A C 1
ATOM 2902 O O . ILE A 1 357 ? -7.749 6.349 -5.401 1.00 90.25 357 ILE A O 1
ATOM 2906 N N . ALA A 1 358 ? -8.383 8.497 -5.341 1.00 87.00 358 ALA A N 1
ATOM 2907 C CA . ALA A 1 358 ? -8.371 8.582 -3.881 1.00 87.00 358 ALA A CA 1
ATOM 2908 C C . ALA A 1 358 ? -9.358 7.602 -3.228 1.00 87.00 358 ALA A C 1
ATOM 2910 O O . ALA A 1 358 ? -9.003 6.902 -2.283 1.00 87.00 358 ALA A O 1
ATOM 2911 N N . GLN A 1 359 ? -10.578 7.502 -3.763 1.00 87.69 359 GLN A N 1
ATOM 2912 C CA . GLN A 1 359 ? -11.588 6.561 -3.278 1.00 87.69 359 GLN A CA 1
ATOM 2913 C C . GLN A 1 359 ? -11.177 5.104 -3.504 1.00 87.69 359 GLN A C 1
ATOM 2915 O O . GLN A 1 359 ? -11.365 4.279 -2.610 1.00 87.69 359 GLN A O 1
ATOM 2920 N N . PHE A 1 360 ? -10.606 4.788 -4.669 1.00 93.25 360 PHE A N 1
ATOM 2921 C CA . PHE A 1 360 ? -10.083 3.459 -4.971 1.00 93.25 360 PHE A CA 1
ATOM 2922 C C . PHE A 1 360 ? -8.958 3.084 -4.004 1.00 93.25 360 PHE A C 1
ATOM 2924 O O . PHE A 1 360 ? -9.050 2.061 -3.338 1.00 93.25 360 PHE A O 1
ATOM 2931 N N . ASN A 1 361 ? -7.949 3.943 -3.838 1.00 92.62 361 ASN A N 1
ATOM 2932 C CA . ASN A 1 361 ? -6.810 3.666 -2.960 1.00 92.62 361 ASN A CA 1
ATOM 2933 C C . ASN A 1 361 ? -7.207 3.565 -1.479 1.00 92.62 361 ASN A C 1
ATOM 2935 O O . ASN A 1 361 ? -6.685 2.713 -0.762 1.00 92.62 361 ASN A O 1
ATOM 2939 N N . ALA A 1 362 ? -8.160 4.379 -1.014 1.00 87.50 362 ALA A N 1
ATOM 2940 C CA . ALA A 1 362 ? -8.667 4.280 0.354 1.00 87.50 362 ALA A CA 1
ATOM 2941 C C . ALA A 1 362 ? -9.416 2.964 0.605 1.00 87.50 362 ALA A C 1
ATOM 2943 O O . ALA A 1 362 ? -9.267 2.344 1.656 1.00 87.50 362 ALA A O 1
ATOM 2944 N N . ARG A 1 363 ? -10.205 2.514 -0.373 1.00 90.00 363 ARG A N 1
ATOM 2945 C CA . ARG A 1 363 ? -10.863 1.206 -0.324 1.00 90.00 363 ARG A CA 1
ATOM 2946 C C . ARG A 1 363 ? -9.861 0.056 -0.462 1.00 90.00 363 ARG A C 1
ATOM 2948 O O . ARG A 1 363 ? -10.044 -0.959 0.195 1.00 90.00 363 ARG A O 1
ATOM 2955 N N . LEU A 1 364 ? -8.799 0.215 -1.255 1.00 93.94 364 LEU A N 1
ATOM 2956 C CA . LEU A 1 364 ? -7.740 -0.788 -1.397 1.00 93.94 364 LEU A CA 1
ATOM 2957 C C . LEU A 1 364 ? -7.017 -1.004 -0.067 1.00 93.94 364 LEU A C 1
ATOM 2959 O O . LEU A 1 364 ? -6.782 -2.148 0.304 1.00 93.94 364 LEU A O 1
ATOM 2963 N N . ASN A 1 365 ? -6.742 0.066 0.683 1.00 90.50 365 ASN A N 1
ATOM 2964 C CA . ASN A 1 365 ? -6.239 -0.055 2.051 1.00 90.50 365 ASN A CA 1
ATOM 2965 C C . ASN A 1 365 ? -7.189 -0.868 2.936 1.00 90.50 365 ASN A C 1
ATOM 2967 O O . ASN A 1 365 ? -6.758 -1.836 3.555 1.00 90.50 365 ASN A O 1
ATOM 2971 N N . ALA A 1 366 ? -8.482 -0.522 2.941 1.00 86.38 366 ALA A N 1
ATOM 2972 C CA . ALA A 1 366 ? -9.466 -1.209 3.777 1.00 86.38 366 ALA A CA 1
ATOM 2973 C C . ALA A 1 366 ? -9.571 -2.702 3.434 1.00 86.38 366 ALA A C 1
ATOM 2975 O O . ALA A 1 366 ? -9.770 -3.526 4.326 1.00 86.38 366 ALA A O 1
ATOM 2976 N N . LEU A 1 367 ? -9.453 -3.033 2.148 1.00 91.44 367 LEU A N 1
ATOM 2977 C CA . LEU A 1 367 ? -9.486 -4.398 1.642 1.00 91.44 367 LEU A CA 1
ATOM 2978 C C . LEU A 1 367 ? -8.224 -5.178 2.019 1.00 91.44 367 LEU A C 1
ATOM 2980 O O . LEU A 1 367 ? -8.301 -6.312 2.473 1.00 91.44 367 LEU A O 1
ATOM 2984 N N . VAL A 1 368 ? -7.048 -4.579 1.849 1.00 93.19 368 VAL A N 1
ATOM 2985 C CA . VAL A 1 368 ? -5.777 -5.213 2.213 1.00 93.19 368 VAL A CA 1
ATOM 2986 C C . VAL A 1 368 ? -5.695 -5.461 3.715 1.00 93.19 368 VAL A C 1
ATOM 2988 O O . VAL A 1 368 ? -5.273 -6.542 4.122 1.00 93.19 368 VAL A O 1
ATOM 2991 N N . ASP A 1 369 ? -6.158 -4.515 4.530 1.00 87.75 369 ASP A N 1
ATOM 2992 C CA . ASP A 1 369 ? -6.265 -4.685 5.978 1.00 87.75 369 ASP A CA 1
ATOM 2993 C C . ASP A 1 369 ? -7.220 -5.824 6.349 1.00 87.75 369 ASP A C 1
ATOM 2995 O O . ASP A 1 369 ? -6.906 -6.621 7.239 1.00 87.75 369 ASP A O 1
ATOM 2999 N N . GLN A 1 370 ? -8.356 -5.940 5.649 1.00 87.62 370 GLN A N 1
ATOM 3000 C CA . GLN A 1 370 ? -9.277 -7.066 5.809 1.00 87.62 370 GLN A CA 1
ATOM 3001 C C . GLN A 1 370 ? -8.570 -8.389 5.520 1.00 87.62 370 GLN A C 1
ATOM 3003 O O . GLN A 1 370 ? -8.554 -9.276 6.367 1.00 87.62 370 GLN A O 1
ATOM 3008 N N . LEU A 1 371 ? -7.936 -8.506 4.351 1.00 92.38 371 LEU A N 1
ATOM 3009 C CA . LEU A 1 371 ? -7.260 -9.726 3.913 1.00 92.38 371 LEU A CA 1
ATOM 3010 C C . LEU A 1 371 ? -6.123 -10.121 4.866 1.00 92.38 371 LEU A C 1
ATOM 3012 O O . LEU A 1 371 ? -5.966 -11.296 5.205 1.00 92.38 371 LEU A O 1
ATOM 3016 N N . ALA A 1 372 ? -5.352 -9.142 5.342 1.00 90.69 372 ALA A N 1
ATOM 3017 C CA . ALA A 1 372 ? -4.312 -9.360 6.338 1.00 90.69 372 ALA A CA 1
ATOM 3018 C C . ALA A 1 372 ? -4.888 -9.844 7.680 1.00 90.69 372 ALA A C 1
ATOM 3020 O O . ALA A 1 372 ? -4.304 -10.727 8.305 1.00 90.69 372 ALA A O 1
ATOM 3021 N N . THR A 1 373 ? -6.025 -9.300 8.116 1.00 83.62 373 THR A N 1
ATOM 3022 C CA . THR A 1 373 ? -6.626 -9.613 9.423 1.00 83.62 373 THR A CA 1
ATOM 3023 C C . THR A 1 373 ? -7.388 -10.938 9.407 1.00 83.62 373 THR A C 1
ATOM 3025 O O . THR A 1 373 ? -7.119 -11.812 10.228 1.00 83.62 373 THR A O 1
ATOM 3028 N N . GLU A 1 374 ? -8.297 -11.127 8.450 1.00 85.81 374 GLU A N 1
ATOM 3029 C CA . GLU A 1 374 ? -9.170 -12.304 8.366 1.00 85.81 374 GLU A CA 1
ATOM 3030 C C . GLU A 1 374 ? -8.405 -13.574 7.976 1.00 85.81 374 GLU A C 1
ATOM 3032 O O . GLU A 1 374 ? -8.678 -14.651 8.509 1.00 85.81 374 GLU A O 1
ATOM 3037 N N . HIS A 1 375 ? -7.416 -13.457 7.084 1.00 90.56 375 HIS A N 1
ATOM 3038 C CA . HIS A 1 375 ? -6.699 -14.613 6.539 1.00 90.56 375 HIS A CA 1
ATOM 3039 C C . HIS A 1 375 ? -5.248 -14.727 7.009 1.00 90.56 375 HIS A C 1
ATOM 3041 O O . HIS A 1 375 ? -4.555 -15.672 6.628 1.00 90.56 375 HIS A O 1
ATOM 3047 N N . SER A 1 376 ? -4.764 -13.790 7.836 1.00 90.44 376 SER A N 1
ATOM 3048 C CA . SER A 1 376 ? -3.349 -13.725 8.239 1.00 90.44 376 SER A CA 1
ATOM 3049 C C . SER A 1 376 ? -2.387 -13.661 7.042 1.00 90.44 376 SER A C 1
ATOM 3051 O O . SER A 1 376 ? -1.251 -14.143 7.106 1.00 90.44 376 SER A O 1
ATOM 3053 N N . TYR A 1 377 ? -2.843 -13.090 5.925 1.00 95.19 377 TYR A N 1
ATOM 3054 C CA . TYR A 1 377 ? -2.030 -12.920 4.728 1.00 95.19 377 TYR A CA 1
ATOM 3055 C C . TYR A 1 377 ? -0.904 -11.912 4.969 1.00 95.19 377 TYR A C 1
ATOM 3057 O O . TYR A 1 377 ? -1.083 -10.880 5.615 1.00 95.19 377 TYR A O 1
ATOM 3065 N N . ARG A 1 378 ? 0.277 -12.184 4.399 1.00 95.88 378 ARG A N 1
ATOM 3066 C CA . ARG A 1 378 ? 1.408 -11.239 4.394 1.00 95.88 378 ARG A CA 1
ATOM 3067 C C . ARG A 1 378 ? 1.223 -10.245 3.253 1.00 95.88 378 ARG A C 1
ATOM 3069 O O . ARG A 1 378 ? 1.912 -10.312 2.235 1.00 95.88 378 ARG A O 1
ATOM 3076 N N . ILE A 1 379 ? 0.242 -9.365 3.410 1.00 96.75 379 ILE A N 1
ATOM 3077 C CA . ILE A 1 379 ? -0.116 -8.332 2.441 1.00 96.75 379 ILE A CA 1
ATOM 3078 C C . ILE A 1 379 ? -0.156 -6.960 3.115 1.00 96.75 379 ILE A C 1
ATOM 3080 O O . ILE A 1 379 ? -0.582 -6.834 4.258 1.00 96.75 379 ILE A O 1
ATOM 3084 N N . MET A 1 380 ? 0.372 -5.942 2.438 1.00 95.75 380 MET A N 1
ATOM 3085 C CA . MET A 1 380 ? 0.299 -4.551 2.888 1.00 95.75 380 MET A CA 1
ATOM 3086 C C . MET A 1 380 ? 0.215 -3.608 1.696 1.00 95.75 380 MET A C 1
ATOM 3088 O O . MET A 1 380 ? 0.723 -3.911 0.613 1.00 95.75 380 MET A O 1
ATOM 3092 N N . THR A 1 381 ? -0.402 -2.449 1.894 1.00 95.19 381 THR A N 1
ATOM 3093 C CA . THR A 1 381 ? -0.458 -1.410 0.870 1.00 95.19 381 THR A CA 1
ATOM 3094 C C . THR A 1 381 ? 0.822 -0.598 0.819 1.00 95.19 381 THR A C 1
ATOM 3096 O O . THR A 1 381 ? 1.442 -0.318 1.841 1.00 95.19 381 THR A O 1
ATOM 3099 N N . VAL A 1 382 ? 1.200 -0.174 -0.383 1.00 94.06 382 VAL A N 1
ATOM 3100 C CA . VAL A 1 382 ? 2.318 0.734 -0.622 1.00 94.06 382 VAL A CA 1
ATOM 3101 C C . VAL A 1 382 ? 1.771 2.043 -1.162 1.00 94.06 382 VAL A C 1
ATOM 3103 O O . VAL A 1 382 ? 1.254 2.104 -2.279 1.00 94.06 382 VAL A O 1
ATOM 3106 N N . HIS A 1 383 ? 1.947 3.109 -0.384 1.00 91.44 383 HIS A N 1
ATOM 3107 C CA . HIS A 1 383 ? 1.677 4.467 -0.839 1.00 91.44 383 HIS A CA 1
ATOM 3108 C C . HIS A 1 383 ? 2.667 4.856 -1.933 1.00 91.44 383 HIS A C 1
ATOM 3110 O O . HIS A 1 383 ? 3.821 5.199 -1.665 1.00 91.44 383 HIS A O 1
ATOM 3116 N N . THR A 1 384 ? 2.219 4.789 -3.182 1.00 90.62 384 THR A N 1
ATOM 3117 C CA . THR A 1 384 ? 2.996 5.252 -4.327 1.00 90.62 384 THR A CA 1
ATOM 3118 C C . THR A 1 384 ? 2.991 6.770 -4.360 1.00 90.62 384 THR A C 1
ATOM 3120 O O . THR A 1 384 ? 1.921 7.384 -4.351 1.00 90.62 384 THR A O 1
ATOM 3123 N N . SER A 1 385 ? 4.175 7.374 -4.434 1.00 84.12 385 SER A N 1
ATOM 3124 C CA . SER A 1 385 ? 4.302 8.824 -4.416 1.00 84.12 385 SER A CA 1
ATOM 3125 C C . SER A 1 385 ? 3.477 9.501 -5.505 1.00 84.12 385 SER A C 1
ATOM 3127 O O . SER A 1 385 ? 3.463 9.052 -6.653 1.00 84.12 385 SER A O 1
ATOM 3129 N N . ALA A 1 386 ? 2.881 10.645 -5.166 1.00 76.38 386 ALA A N 1
ATOM 3130 C CA . ALA A 1 386 ? 2.155 11.463 -6.132 1.00 76.38 386 ALA A CA 1
ATOM 3131 C C . ALA A 1 386 ? 3.017 11.832 -7.356 1.00 76.38 386 ALA A C 1
ATOM 3133 O O . ALA A 1 386 ? 4.164 12.290 -7.242 1.00 76.38 386 ALA A O 1
ATOM 3134 N N . THR A 1 387 ? 2.432 11.691 -8.543 1.00 76.62 387 THR A N 1
ATOM 3135 C CA . THR A 1 387 ? 3.036 12.079 -9.818 1.00 76.62 387 THR A CA 1
ATOM 3136 C C . THR A 1 387 ? 2.473 13.425 -10.259 1.00 76.62 387 THR A C 1
ATOM 3138 O O . THR A 1 387 ? 1.367 13.533 -10.781 1.00 76.62 387 THR A O 1
ATOM 3141 N N . THR A 1 388 ? 3.245 14.487 -10.026 1.00 79.88 388 THR A N 1
ATOM 3142 C CA . THR A 1 388 ? 2.980 15.797 -10.636 1.00 79.88 388 THR A CA 1
ATOM 3143 C C . THR A 1 388 ? 3.279 15.743 -12.132 1.00 79.88 388 THR A C 1
ATOM 3145 O O . THR A 1 388 ? 3.983 14.841 -12.582 1.00 79.88 388 THR A O 1
ATOM 3148 N N . ARG A 1 389 ? 2.863 16.756 -12.902 1.00 80.31 389 ARG A N 1
ATOM 3149 C CA . ARG A 1 389 ? 3.216 16.886 -14.331 1.00 80.31 389 ARG A CA 1
ATOM 3150 C C . ARG A 1 389 ? 4.708 16.666 -14.629 1.00 80.31 389 ARG A C 1
ATOM 3152 O O . ARG A 1 389 ? 5.053 16.061 -15.633 1.00 80.31 389 ARG A O 1
ATOM 3159 N N . LYS A 1 390 ? 5.600 17.094 -13.728 1.00 83.50 390 LYS A N 1
ATOM 3160 C CA . LYS A 1 390 ? 7.067 16.931 -13.837 1.00 83.50 390 LYS A CA 1
ATOM 3161 C C . LYS A 1 390 ? 7.525 15.463 -13.737 1.00 83.50 390 LYS A C 1
ATOM 3163 O O . LYS A 1 390 ? 8.669 15.143 -14.054 1.00 83.50 390 LYS A O 1
ATOM 3168 N N . HIS A 1 391 ? 6.663 14.585 -13.236 1.00 86.94 391 HIS A N 1
ATOM 3169 C CA . HIS A 1 391 ? 6.894 13.159 -13.016 1.00 86.94 391 HIS A CA 1
ATOM 3170 C C . HIS A 1 391 ? 6.098 12.270 -13.972 1.00 86.94 391 HIS A C 1
ATOM 3172 O O . HIS A 1 391 ? 6.173 11.054 -13.825 1.00 86.94 391 HIS A O 1
ATOM 3178 N N . LEU A 1 392 ? 5.362 12.851 -14.918 1.00 87.50 392 LEU A N 1
ATOM 3179 C CA . LEU A 1 392 ? 4.624 12.125 -15.945 1.00 87.50 392 LEU A CA 1
ATOM 3180 C C . LEU A 1 392 ? 5.409 12.122 -17.257 1.00 87.50 392 LEU A C 1
ATOM 3182 O O . LEU A 1 392 ? 6.256 12.993 -17.488 1.00 87.50 392 LEU A O 1
ATOM 3186 N N . ASP A 1 393 ? 5.163 11.101 -18.065 1.00 87.88 393 ASP A N 1
ATOM 3187 C CA . ASP A 1 393 ? 5.599 11.024 -19.453 1.00 87.88 393 ASP A CA 1
ATOM 3188 C C . ASP A 1 393 ? 4.662 11.853 -20.355 1.00 87.88 393 ASP A C 1
ATOM 3190 O O . ASP A 1 393 ? 3.711 12.485 -19.882 1.00 87.88 393 ASP A O 1
ATOM 3194 N N . GLU A 1 394 ? 4.932 11.881 -21.659 1.00 84.44 394 GLU A N 1
ATOM 3195 C CA . GLU A 1 394 ? 4.175 12.688 -22.629 1.00 84.44 394 GLU A CA 1
ATOM 3196 C C . GLU A 1 394 ? 2.673 12.355 -22.679 1.00 84.44 394 GLU A C 1
ATOM 3198 O O . GLU A 1 394 ? 1.864 13.239 -22.965 1.00 84.44 394 GLU A O 1
ATOM 3203 N N . ASP A 1 395 ? 2.283 11.115 -22.361 1.00 82.12 395 ASP A N 1
ATOM 3204 C CA . ASP A 1 395 ? 0.882 10.675 -22.363 1.00 82.12 395 ASP A CA 1
ATOM 3205 C C . ASP A 1 395 ? 0.078 11.142 -21.136 1.00 82.12 395 ASP A C 1
ATOM 3207 O O . ASP A 1 395 ? -1.136 10.948 -21.089 1.00 82.12 395 ASP A O 1
ATOM 3211 N N . LEU A 1 396 ? 0.742 11.783 -20.163 1.00 83.50 396 LEU A N 1
ATOM 3212 C CA . LEU A 1 396 ? 0.175 12.267 -18.900 1.00 83.50 396 LEU A CA 1
ATOM 3213 C C . LEU A 1 396 ? -0.490 11.185 -18.036 1.00 83.50 396 LEU A C 1
ATOM 3215 O O . LEU A 1 396 ? -1.171 11.527 -17.074 1.00 83.50 396 LEU A O 1
ATOM 3219 N N . ILE A 1 397 ? -0.301 9.905 -18.349 1.00 85.69 397 ILE A N 1
ATOM 3220 C CA . ILE A 1 397 ? -0.862 8.766 -17.613 1.00 85.69 397 ILE A CA 1
ATOM 3221 C C . ILE A 1 397 ? 0.272 7.974 -16.980 1.00 85.69 397 ILE A C 1
ATOM 3223 O O . ILE A 1 397 ? 0.214 7.616 -15.804 1.00 85.69 397 ILE A O 1
ATOM 3227 N N . LEU A 1 398 ? 1.324 7.711 -17.748 1.00 92.25 3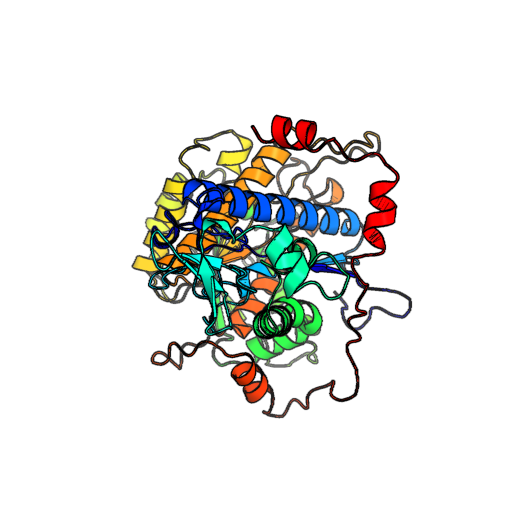98 LEU A N 1
ATOM 3228 C CA . LEU A 1 398 ? 2.474 6.973 -17.276 1.00 92.25 398 LEU A CA 1
ATOM 3229 C C . LEU A 1 398 ? 3.413 7.899 -16.499 1.00 92.25 398 LEU A C 1
ATOM 3231 O O . LEU A 1 398 ? 3.696 9.022 -16.924 1.00 92.25 398 LEU A O 1
ATOM 3235 N N . PRO A 1 399 ? 3.959 7.436 -15.367 1.00 94.12 399 PRO A N 1
ATOM 3236 C CA . PRO A 1 399 ? 5.108 8.078 -14.756 1.00 94.12 399 PRO A CA 1
ATOM 3237 C C . PRO A 1 399 ? 6.292 8.133 -15.735 1.00 94.12 399 PRO A C 1
ATOM 3239 O O . PRO A 1 399 ? 6.532 7.192 -16.483 1.00 94.12 399 PRO A O 1
ATOM 3242 N N . ASN A 1 400 ? 7.093 9.194 -15.691 1.00 93.31 400 ASN A N 1
ATOM 3243 C CA . ASN A 1 400 ? 8.406 9.214 -16.335 1.00 93.31 400 ASN A CA 1
ATOM 3244 C C . ASN A 1 400 ? 9.458 8.498 -15.465 1.00 93.31 400 ASN A C 1
ATOM 3246 O O . ASN A 1 400 ? 9.172 8.039 -14.357 1.00 93.31 400 ASN A O 1
ATOM 3250 N N . ALA A 1 401 ? 10.715 8.445 -15.916 1.00 93.88 401 ALA A N 1
ATOM 3251 C CA . ALA A 1 401 ? 11.805 7.788 -15.181 1.00 93.88 401 ALA A CA 1
ATOM 3252 C C . ALA A 1 401 ? 11.973 8.295 -13.731 1.00 93.88 401 ALA A C 1
ATOM 3254 O O . ALA A 1 401 ? 12.311 7.534 -12.823 1.00 93.88 401 ALA A O 1
ATOM 3255 N N . ARG A 1 402 ? 11.725 9.587 -13.472 1.00 91.12 402 ARG A N 1
ATOM 3256 C CA . ARG A 1 402 ? 11.779 10.140 -12.109 1.00 91.12 402 ARG A CA 1
ATOM 3257 C C . ARG A 1 402 ? 10.571 9.692 -11.285 1.00 91.12 402 ARG A C 1
ATOM 3259 O O . ARG A 1 402 ? 10.743 9.395 -10.105 1.00 91.12 402 ARG A O 1
ATOM 3266 N N . GLY A 1 403 ? 9.386 9.626 -11.890 1.00 91.62 403 GLY A N 1
ATOM 3267 C CA . GLY A 1 403 ? 8.182 9.077 -11.265 1.00 91.62 403 GLY A CA 1
ATOM 3268 C C . GLY A 1 403 ? 8.355 7.607 -10.871 1.00 91.62 403 GLY A C 1
ATOM 3269 O O . GLY A 1 403 ? 8.201 7.267 -9.699 1.00 91.62 403 GLY A O 1
ATOM 3270 N N . TYR A 1 404 ? 8.803 6.754 -11.798 1.00 95.50 404 TYR A N 1
ATOM 3271 C CA . TYR A 1 404 ? 9.059 5.338 -11.509 1.00 95.50 404 TYR A CA 1
ATOM 3272 C C . TYR A 1 404 ? 10.154 5.115 -10.466 1.00 95.50 404 TYR A C 1
ATOM 3274 O O . TYR A 1 404 ? 10.032 4.206 -9.644 1.00 95.50 404 TYR A O 1
ATOM 3282 N N . LEU A 1 405 ? 11.195 5.955 -10.427 1.00 93.00 405 LEU A N 1
ATOM 3283 C CA . LEU A 1 405 ? 12.182 5.906 -9.348 1.00 93.00 405 LEU A CA 1
ATOM 3284 C C . LEU A 1 405 ? 11.545 6.153 -7.973 1.00 93.00 405 LEU A C 1
ATOM 3286 O O . LEU A 1 405 ? 11.911 5.475 -7.014 1.00 93.00 405 LEU A O 1
ATOM 3290 N N . ARG A 1 406 ? 10.611 7.109 -7.856 1.00 90.56 406 ARG A N 1
ATOM 3291 C CA . ARG A 1 406 ? 9.909 7.377 -6.588 1.00 90.56 406 ARG A CA 1
ATOM 3292 C C . ARG A 1 406 ? 9.060 6.181 -6.169 1.00 90.56 406 ARG A C 1
ATOM 3294 O O . ARG A 1 406 ? 9.220 5.709 -5.050 1.00 90.56 406 ARG A O 1
ATOM 3301 N N . ILE A 1 407 ? 8.267 5.639 -7.093 1.00 93.81 407 ILE A N 1
ATOM 3302 C CA . ILE A 1 407 ? 7.439 4.449 -6.851 1.00 93.81 407 ILE A CA 1
ATOM 3303 C C . ILE A 1 407 ? 8.312 3.268 -6.399 1.00 93.81 407 ILE A C 1
ATOM 3305 O O . ILE A 1 407 ? 8.030 2.634 -5.384 1.00 93.81 407 ILE A O 1
ATOM 3309 N N . ALA A 1 408 ? 9.429 3.011 -7.090 1.00 95.25 408 ALA A N 1
ATOM 3310 C CA . ALA A 1 408 ? 10.370 1.957 -6.713 1.00 95.25 408 ALA A CA 1
ATOM 3311 C C . ALA A 1 408 ? 10.951 2.164 -5.302 1.00 95.25 408 ALA A C 1
ATOM 3313 O O . ALA A 1 408 ? 11.128 1.198 -4.563 1.00 95.25 408 ALA A O 1
ATOM 3314 N N . LEU A 1 409 ? 11.233 3.409 -4.904 1.00 91.50 409 LEU A N 1
ATOM 3315 C CA . LEU A 1 409 ? 11.680 3.719 -3.545 1.00 91.50 409 LEU A CA 1
ATOM 3316 C C . LEU A 1 409 ? 10.593 3.432 -2.504 1.00 91.50 409 LEU A C 1
ATOM 3318 O O . LEU A 1 409 ? 10.931 2.875 -1.463 1.00 91.50 409 LEU A O 1
ATOM 3322 N N . ASN A 1 410 ? 9.324 3.747 -2.788 1.00 92.06 410 ASN A N 1
ATOM 3323 C CA . ASN A 1 410 ? 8.217 3.422 -1.884 1.00 92.06 410 ASN A CA 1
ATOM 3324 C C . ASN A 1 410 ? 8.106 1.906 -1.678 1.00 92.06 410 ASN A C 1
ATOM 3326 O O . ASN A 1 410 ? 8.052 1.444 -0.544 1.00 92.06 410 ASN A O 1
ATOM 3330 N N . PHE A 1 411 ? 8.175 1.111 -2.749 1.00 96.06 411 PHE A N 1
ATOM 3331 C CA . PHE A 1 411 ? 8.164 -0.349 -2.621 1.00 96.06 41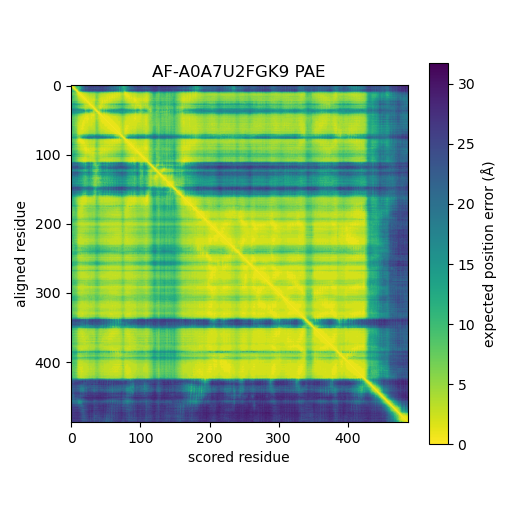1 PHE A CA 1
ATOM 3332 C C . PHE A 1 411 ? 9.334 -0.879 -1.787 1.00 96.06 411 PHE A C 1
ATOM 3334 O O . PHE A 1 411 ? 9.132 -1.708 -0.905 1.00 96.06 411 PHE A O 1
ATOM 3341 N N . VAL A 1 412 ? 10.562 -0.404 -2.026 1.00 94.56 412 VAL A N 1
ATOM 3342 C CA . VAL A 1 412 ? 11.736 -0.865 -1.260 1.00 94.56 412 VAL A CA 1
ATOM 3343 C C . VAL A 1 412 ? 11.644 -0.476 0.212 1.00 94.56 412 VAL A C 1
ATOM 3345 O O . VAL A 1 412 ? 12.048 -1.251 1.075 1.00 94.56 412 VAL A O 1
ATOM 3348 N N . GLU A 1 413 ? 11.088 0.692 0.510 1.00 91.06 413 GLU A N 1
ATOM 3349 C CA . GLU A 1 413 ? 10.830 1.138 1.875 1.00 91.06 413 GLU A CA 1
ATOM 3350 C C . GLU A 1 413 ? 9.877 0.202 2.624 1.00 91.06 413 GLU A C 1
ATOM 3352 O O . GLU A 1 413 ? 10.205 -0.251 3.722 1.00 91.06 413 GLU A O 1
ATOM 3357 N N . TYR A 1 414 ? 8.754 -0.160 2.005 1.00 93.31 414 TYR A N 1
ATOM 3358 C CA . TYR A 1 414 ? 7.796 -1.094 2.594 1.00 93.31 414 TYR A CA 1
ATOM 3359 C C . TYR A 1 414 ? 8.345 -2.526 2.666 1.00 93.31 414 TYR A C 1
ATOM 3361 O O . TYR A 1 414 ? 8.119 -3.216 3.656 1.00 93.31 414 TYR A O 1
ATOM 3369 N N . MET A 1 415 ? 9.156 -2.967 1.697 1.00 94.94 415 MET A N 1
ATOM 3370 C CA . MET A 1 415 ? 9.854 -4.257 1.789 1.00 94.94 415 MET A CA 1
ATOM 3371 C C . MET A 1 415 ? 10.847 -4.300 2.958 1.00 94.94 415 MET A C 1
ATOM 3373 O O . MET A 1 415 ? 10.909 -5.295 3.679 1.00 94.94 415 MET A O 1
ATOM 3377 N N . ALA A 1 416 ? 11.601 -3.221 3.186 1.00 91.75 416 ALA A N 1
ATOM 3378 C CA . ALA A 1 416 ? 12.502 -3.125 4.331 1.00 91.75 416 ALA A CA 1
ATOM 3379 C C . ALA A 1 416 ? 11.730 -3.146 5.661 1.00 91.75 416 ALA A C 1
ATOM 3381 O O . ALA A 1 416 ? 12.156 -3.808 6.607 1.00 91.75 416 ALA A O 1
ATOM 3382 N N . MET A 1 417 ? 10.577 -2.473 5.719 1.00 90.06 417 MET A N 1
ATOM 3383 C CA . MET A 1 417 ? 9.666 -2.535 6.863 1.00 90.06 417 MET A CA 1
ATOM 3384 C C . MET A 1 417 ? 9.147 -3.960 7.098 1.00 90.06 417 MET A C 1
ATOM 3386 O O . MET A 1 417 ? 9.268 -4.477 8.204 1.00 90.06 417 MET A O 1
ATOM 3390 N N . ALA A 1 418 ? 8.670 -4.643 6.058 1.00 92.38 418 ALA A N 1
ATOM 3391 C CA . ALA A 1 418 ? 8.223 -6.032 6.136 1.00 92.38 418 ALA A CA 1
ATOM 3392 C C . ALA A 1 418 ? 9.334 -6.992 6.605 1.00 92.38 418 ALA A C 1
ATOM 3394 O O . ALA A 1 418 ? 9.077 -7.922 7.369 1.00 92.38 418 ALA A O 1
ATOM 3395 N N . ALA A 1 419 ? 10.588 -6.755 6.204 1.00 91.31 419 ALA A N 1
ATOM 3396 C CA . ALA A 1 419 ? 11.739 -7.489 6.728 1.00 91.31 419 ALA A CA 1
ATOM 3397 C C . ALA A 1 419 ? 11.940 -7.270 8.228 1.00 91.31 419 ALA A C 1
ATOM 3399 O O . ALA A 1 419 ? 12.176 -8.236 8.948 1.00 91.31 419 ALA A O 1
ATOM 3400 N N . MET A 1 420 ? 11.771 -6.042 8.722 1.00 86.00 420 MET A N 1
ATOM 3401 C CA . MET A 1 420 ? 11.785 -5.768 10.164 1.00 86.00 420 MET A CA 1
ATOM 3402 C C . MET A 1 420 ? 10.601 -6.402 10.909 1.00 86.00 420 MET A C 1
ATOM 3404 O O . MET A 1 420 ? 10.731 -6.742 12.081 1.00 86.00 420 MET A O 1
ATOM 3408 N N . MET A 1 421 ? 9.477 -6.611 10.223 1.00 87.00 421 MET A N 1
ATOM 3409 C CA . MET A 1 421 ? 8.323 -7.371 10.717 1.00 87.00 421 MET A CA 1
ATOM 3410 C C . MET A 1 421 ? 8.499 -8.895 10.568 1.00 87.00 421 MET A C 1
ATOM 3412 O O . MET A 1 421 ? 7.549 -9.646 10.776 1.00 87.00 421 MET A O 1
ATOM 3416 N N . GLY A 1 422 ? 9.682 -9.375 10.170 1.00 90.12 422 GLY A N 1
ATOM 3417 C CA . GLY A 1 422 ? 9.990 -10.803 10.076 1.00 90.12 422 GLY A CA 1
ATOM 3418 C C . GLY A 1 422 ? 9.331 -11.534 8.903 1.00 90.12 422 GLY A C 1
ATOM 3419 O O . GLY A 1 422 ? 9.368 -12.761 8.858 1.00 90.12 422 GLY A O 1
ATOM 3420 N N . TRP A 1 423 ? 8.751 -10.835 7.918 1.00 92.88 423 TRP A N 1
ATOM 3421 C CA . TRP A 1 423 ? 8.030 -11.488 6.811 1.00 92.88 423 TRP A CA 1
ATOM 3422 C C . TRP A 1 423 ? 8.901 -12.439 5.991 1.00 92.88 423 TRP A C 1
ATOM 3424 O O . TRP A 1 423 ? 8.395 -13.408 5.416 1.00 92.88 423 TRP A O 1
ATOM 3434 N N . PHE A 1 424 ? 10.200 -12.160 5.935 1.00 91.50 424 PHE A N 1
ATOM 3435 C CA . PHE A 1 424 ? 11.171 -12.884 5.125 1.00 91.50 424 PHE A CA 1
ATOM 3436 C C . PHE A 1 424 ? 11.883 -14.008 5.892 1.00 91.50 424 PHE A C 1
ATOM 3438 O O . PHE A 1 424 ? 12.598 -14.793 5.274 1.00 91.50 424 PHE A O 1
ATOM 3445 N N . ASP A 1 425 ? 11.685 -14.141 7.205 1.00 83.62 425 ASP A N 1
ATOM 3446 C CA . ASP A 1 425 ? 12.352 -15.175 7.996 1.00 83.62 425 ASP A CA 1
ATOM 3447 C C . ASP A 1 425 ? 11.669 -16.535 7.810 1.00 83.62 425 ASP A C 1
ATOM 3449 O O . ASP A 1 425 ? 10.618 -16.834 8.368 1.00 83.62 425 ASP A O 1
ATOM 3453 N N . THR A 1 426 ? 12.293 -17.398 7.009 1.00 62.97 426 THR A N 1
ATOM 3454 C CA . THR A 1 426 ? 11.777 -18.737 6.679 1.00 62.97 426 THR A CA 1
ATOM 3455 C C . THR A 1 426 ? 12.090 -19.798 7.748 1.00 62.97 426 THR A C 1
ATOM 3457 O O . THR A 1 426 ? 11.630 -20.934 7.641 1.00 62.97 426 THR A O 1
ATOM 3460 N N . GLY A 1 427 ? 12.866 -19.450 8.786 1.00 52.84 427 GLY A N 1
ATOM 3461 C CA . GLY A 1 427 ? 13.469 -20.396 9.739 1.00 52.84 427 GLY A CA 1
ATOM 3462 C C . GLY A 1 427 ? 12.685 -20.706 11.022 1.00 52.84 427 GLY A C 1
ATOM 3463 O O . GLY A 1 427 ? 13.056 -21.635 11.734 1.00 52.84 427 GLY A O 1
ATOM 3464 N N . SER A 1 428 ? 11.608 -19.982 11.330 1.00 46.72 428 SER A N 1
ATOM 3465 C CA . SER A 1 428 ? 10.881 -20.099 12.612 1.00 46.72 428 SER A CA 1
ATOM 3466 C C . SER A 1 428 ? 9.394 -20.390 12.393 1.00 46.72 428 SER A C 1
ATOM 3468 O O . SER A 1 428 ? 8.515 -19.701 12.895 1.00 46.72 428 SER A O 1
ATOM 3470 N N . ARG A 1 429 ? 9.095 -21.454 11.641 1.00 41.66 429 ARG A N 1
ATOM 3471 C CA . ARG A 1 429 ? 7.732 -21.903 11.284 1.00 41.66 429 ARG A CA 1
ATOM 3472 C C . ARG A 1 429 ? 6.880 -22.435 12.461 1.00 41.66 429 ARG A C 1
ATOM 3474 O O . ARG A 1 429 ? 5.965 -23.214 12.240 1.00 41.66 429 ARG A O 1
ATOM 3481 N N . GLY A 1 430 ? 7.173 -22.056 13.707 1.00 37.50 430 GLY A N 1
ATOM 3482 C CA . GLY A 1 430 ? 6.559 -22.662 14.897 1.00 37.50 430 GLY A CA 1
ATOM 3483 C C . GLY A 1 430 ? 6.152 -21.713 16.020 1.00 37.50 430 GLY A C 1
ATOM 3484 O O . GLY A 1 430 ? 5.651 -22.188 17.032 1.00 37.50 430 GLY A O 1
ATOM 3485 N N . ALA A 1 431 ? 6.339 -20.402 15.879 1.00 35.94 431 ALA A N 1
ATOM 3486 C CA . ALA A 1 431 ? 5.844 -19.467 16.876 1.00 35.94 431 ALA A CA 1
ATOM 3487 C C . ALA A 1 431 ? 5.199 -18.276 16.178 1.00 35.94 431 ALA A C 1
ATOM 3489 O O . ALA A 1 431 ? 5.888 -17.407 15.649 1.00 35.94 431 ALA A O 1
ATOM 3490 N N . SER A 1 432 ? 3.872 -18.214 16.246 1.00 38.56 432 SER A N 1
ATOM 3491 C CA . SER A 1 432 ? 3.087 -16.981 16.158 1.00 38.56 432 SER A CA 1
ATOM 3492 C C . SER A 1 432 ? 3.414 -16.063 17.346 1.00 38.56 432 SER A C 1
ATOM 3494 O O . SER A 1 432 ? 2.526 -15.598 18.058 1.00 38.56 432 SER A O 1
ATOM 3496 N N . ASN A 1 433 ? 4.699 -15.859 17.633 1.00 37.62 433 ASN A N 1
ATOM 3497 C CA . ASN A 1 433 ? 5.106 -14.852 18.581 1.00 37.62 433 ASN A CA 1
ATOM 3498 C C . ASN A 1 433 ? 4.785 -13.540 17.893 1.00 37.62 433 ASN A C 1
ATOM 3500 O O . ASN A 1 433 ? 5.418 -13.195 16.892 1.00 37.62 433 ASN A O 1
ATOM 3504 N N . SER A 1 434 ? 3.793 -12.828 18.430 1.00 42.19 434 SER A N 1
ATOM 3505 C CA . SER A 1 434 ? 3.709 -11.399 18.203 1.00 42.19 434 SER A CA 1
ATOM 3506 C C . SER A 1 434 ? 5.125 -10.866 18.382 1.00 42.19 434 SER A C 1
ATOM 3508 O O . SER A 1 434 ? 5.808 -11.156 19.376 1.00 42.19 434 SER A O 1
ATOM 3510 N N . ILE A 1 435 ? 5.637 -10.207 17.348 1.00 42.59 435 ILE A N 1
ATOM 3511 C CA . ILE A 1 435 ? 6.905 -9.513 17.457 1.00 42.59 435 ILE A CA 1
ATOM 3512 C C . ILE A 1 435 ? 6.631 -8.378 18.439 1.00 42.59 435 ILE A C 1
ATOM 3514 O O . ILE A 1 435 ? 6.173 -7.297 18.086 1.00 42.59 435 ILE A O 1
ATOM 3518 N N . THR A 1 436 ? 6.821 -8.676 19.718 1.00 43.78 436 THR A N 1
ATOM 3519 C CA . THR A 1 436 ? 6.786 -7.690 20.782 1.00 43.78 436 THR A CA 1
ATOM 3520 C C . THR A 1 436 ? 7.940 -6.724 20.532 1.00 43.78 436 THR A C 1
ATOM 3522 O O . THR A 1 436 ? 9.018 -7.118 20.074 1.00 43.78 436 THR A O 1
ATOM 3525 N N . SER A 1 437 ? 7.735 -5.441 20.828 1.00 41.25 437 SER A N 1
ATOM 3526 C CA . SER A 1 437 ? 8.768 -4.399 20.712 1.00 41.25 437 SER A CA 1
ATOM 3527 C C . SER A 1 437 ? 10.085 -4.779 21.415 1.00 41.25 437 SER A C 1
ATOM 3529 O O . SER A 1 437 ? 11.173 -4.386 20.988 1.00 41.25 437 SER A O 1
ATOM 3531 N N . SER A 1 438 ? 10.009 -5.623 22.451 1.00 38.47 438 SER A N 1
ATOM 3532 C CA . SER A 1 438 ? 11.147 -6.213 23.160 1.00 38.47 438 SER A CA 1
ATOM 3533 C C . SER A 1 438 ? 11.945 -7.232 22.332 1.00 38.47 438 SER A C 1
ATOM 3535 O O . SER A 1 438 ? 13.170 -7.278 22.459 1.00 38.47 438 SER A O 1
ATOM 3537 N N . GLY A 1 439 ? 11.307 -8.008 21.450 1.00 42.09 439 GLY A N 1
ATOM 3538 C CA . GLY A 1 439 ? 11.967 -8.969 20.559 1.00 42.09 439 GLY A CA 1
ATOM 3539 C C . GLY A 1 439 ? 12.844 -8.282 19.513 1.00 42.09 439 GLY A C 1
ATOM 3540 O O . GLY A 1 439 ? 14.021 -8.627 19.382 1.00 42.09 439 GLY A O 1
ATOM 3541 N N . ILE A 1 440 ? 12.311 -7.231 18.879 1.00 42.41 440 ILE A N 1
ATOM 3542 C CA . ILE A 1 440 ? 13.054 -6.358 17.956 1.00 42.41 440 ILE A CA 1
ATOM 3543 C C . ILE A 1 440 ? 14.250 -5.735 18.689 1.00 42.41 440 ILE A C 1
ATOM 3545 O O . ILE A 1 440 ? 15.386 -5.838 18.231 1.00 42.41 440 ILE A O 1
ATOM 3549 N N . ALA A 1 441 ? 14.031 -5.165 19.880 1.00 38.59 441 ALA A N 1
ATOM 3550 C CA . ALA A 1 441 ? 15.097 -4.557 20.677 1.00 38.59 441 ALA A CA 1
ATOM 3551 C C . ALA A 1 441 ? 16.202 -5.548 21.100 1.00 38.59 441 ALA A C 1
ATOM 3553 O O . ALA A 1 441 ? 17.363 -5.151 21.207 1.00 38.59 441 ALA A O 1
ATOM 3554 N N . SER A 1 442 ? 15.866 -6.824 21.324 1.00 38.44 442 SER A N 1
ATOM 3555 C CA . SER A 1 442 ? 16.823 -7.856 21.746 1.00 38.44 442 SER A CA 1
ATOM 3556 C C . SER A 1 442 ? 17.705 -8.378 20.604 1.00 38.44 442 SER A C 1
ATOM 3558 O O . SER A 1 442 ? 18.885 -8.655 20.823 1.00 38.44 442 SER A O 1
ATOM 3560 N N . GLN A 1 443 ? 17.183 -8.455 19.374 1.00 41.69 443 GLN A N 1
ATOM 3561 C CA . GLN A 1 443 ? 17.939 -8.936 18.209 1.00 41.69 443 GLN A CA 1
ATOM 3562 C C . GLN A 1 443 ? 18.973 -7.916 17.708 1.00 41.69 443 GLN A C 1
ATOM 3564 O O . GLN A 1 443 ? 19.993 -8.295 17.132 1.00 41.69 443 GLN A O 1
ATOM 3569 N N . PHE A 1 444 ? 18.789 -6.631 18.019 1.00 43.47 444 PHE A N 1
ATOM 3570 C CA . PHE A 1 444 ? 19.770 -5.583 17.725 1.00 43.47 444 PHE A CA 1
ATOM 3571 C C . PHE A 1 444 ? 21.003 -5.579 18.652 1.00 43.47 444 PHE A C 1
ATOM 3573 O O . PHE A 1 444 ? 21.914 -4.787 18.427 1.00 43.47 444 PHE A O 1
ATOM 3580 N N . ASN A 1 445 ? 21.096 -6.474 19.647 1.00 35.38 445 ASN A N 1
ATOM 3581 C CA . ASN A 1 445 ? 22.280 -6.589 20.516 1.00 35.38 445 ASN A CA 1
ATOM 3582 C C . ASN A 1 445 ? 23.450 -7.389 19.910 1.00 35.38 445 ASN A C 1
ATOM 3584 O O . ASN A 1 445 ? 24.515 -7.473 20.526 1.00 35.38 445 ASN A O 1
ATOM 3588 N N . VAL A 1 446 ? 23.316 -7.952 18.704 1.00 37.97 446 VAL A N 1
ATOM 3589 C CA . VAL A 1 446 ? 24.439 -8.625 18.033 1.00 37.97 446 VAL A CA 1
ATOM 3590 C C . VAL A 1 446 ? 25.311 -7.575 17.332 1.00 37.97 446 VAL A C 1
ATOM 3592 O O . VAL A 1 446 ? 25.111 -7.214 16.177 1.00 37.97 446 VAL A O 1
ATOM 3595 N N . THR A 1 447 ? 26.311 -7.062 18.055 1.00 33.75 447 THR A N 1
ATOM 3596 C CA . THR A 1 447 ? 27.442 -6.220 17.586 1.00 33.75 447 THR A CA 1
ATOM 3597 C C . THR A 1 447 ? 27.153 -4.839 16.979 1.00 33.75 447 THR A C 1
ATOM 3599 O O . THR A 1 447 ? 28.090 -4.055 16.829 1.00 33.75 447 THR A O 1
ATOM 3602 N N . ALA A 1 448 ? 25.901 -4.468 16.712 1.00 32.50 448 ALA A N 1
ATOM 3603 C CA . ALA A 1 448 ? 25.533 -3.082 16.438 1.00 32.50 448 ALA A CA 1
ATOM 3604 C C . ALA A 1 448 ? 25.212 -2.379 17.765 1.00 32.50 448 ALA A C 1
ATOM 3606 O O . ALA A 1 448 ? 24.091 -2.430 18.259 1.00 32.50 448 ALA A O 1
ATOM 3607 N N . THR A 1 449 ? 26.201 -1.728 18.381 1.00 28.78 449 THR A N 1
ATOM 3608 C CA . THR A 1 449 ? 25.944 -0.819 19.505 1.00 28.78 449 THR A CA 1
ATOM 3609 C C . THR A 1 449 ? 24.847 0.166 19.113 1.00 28.78 449 THR A C 1
ATOM 3611 O O . THR A 1 449 ? 24.981 0.881 18.123 1.00 28.78 449 THR A O 1
ATOM 3614 N N . ARG A 1 450 ? 23.754 0.194 19.887 1.00 29.88 450 ARG A N 1
ATOM 3615 C CA . ARG A 1 450 ? 22.620 1.114 19.721 1.00 29.88 450 ARG A CA 1
ATOM 3616 C C . ARG A 1 450 ? 23.157 2.552 19.568 1.00 29.88 450 ARG A C 1
ATOM 3618 O O . ARG A 1 450 ? 23.608 3.123 20.566 1.00 29.88 450 ARG A O 1
ATOM 3625 N N . PRO A 1 451 ? 23.131 3.181 18.376 1.00 32.25 451 PRO A N 1
ATOM 3626 C CA . PRO A 1 451 ? 23.564 4.563 18.228 1.00 32.25 451 PRO A CA 1
ATOM 3627 C C . PRO A 1 451 ? 22.405 5.440 18.708 1.00 32.25 451 PRO A C 1
ATOM 3629 O O . PRO A 1 451 ? 21.534 5.824 17.923 1.00 32.25 451 PRO A O 1
ATOM 3632 N N . GLY A 1 452 ? 22.321 5.679 20.021 1.00 37.19 452 GLY A N 1
ATOM 3633 C CA . GLY A 1 452 ? 21.214 6.479 20.548 1.00 37.19 452 GLY A CA 1
ATOM 3634 C C . GLY A 1 452 ? 20.961 6.529 22.050 1.00 37.19 452 GLY A C 1
ATOM 3635 O O . GLY A 1 452 ? 20.081 7.289 22.425 1.00 37.19 452 GLY A O 1
ATOM 3636 N N . ASN A 1 453 ? 21.699 5.839 22.930 1.00 35.12 453 ASN A N 1
ATOM 3637 C CA . ASN A 1 453 ? 21.439 5.999 24.376 1.00 35.12 453 ASN A CA 1
ATOM 3638 C C . ASN A 1 453 ? 21.686 7.434 24.906 1.00 35.12 453 ASN A C 1
ATOM 3640 O O . ASN A 1 453 ? 21.241 7.732 26.006 1.00 35.12 453 ASN A O 1
ATOM 3644 N N . ASN A 1 454 ? 22.306 8.327 24.117 1.00 35.00 454 ASN A N 1
ATOM 3645 C CA . ASN A 1 454 ? 22.501 9.744 24.463 1.00 35.00 454 ASN A CA 1
ATOM 3646 C C . ASN A 1 454 ? 21.814 10.744 23.512 1.00 35.00 454 ASN A C 1
ATOM 3648 O O . ASN A 1 454 ? 21.905 11.944 23.750 1.00 35.00 454 ASN A O 1
ATOM 3652 N N . ASN A 1 455 ? 21.127 10.291 22.455 1.00 35.31 455 ASN A N 1
ATOM 3653 C CA . ASN A 1 455 ? 20.362 11.191 21.588 1.00 35.31 455 ASN A CA 1
ATOM 3654 C C . ASN A 1 455 ? 18.887 11.004 21.907 1.00 35.31 455 ASN A C 1
ATOM 3656 O O . ASN A 1 455 ? 18.202 10.200 21.275 1.00 35.31 455 ASN A O 1
ATOM 3660 N N . THR A 1 456 ? 18.423 11.739 22.914 1.00 34.22 456 THR A N 1
ATOM 3661 C CA . THR A 1 456 ? 17.005 11.929 23.193 1.00 34.22 456 THR A CA 1
ATOM 3662 C C . THR A 1 456 ? 16.345 12.354 21.889 1.00 34.22 456 THR A C 1
ATOM 3664 O O . THR A 1 456 ? 16.589 13.450 21.384 1.00 34.22 456 THR A O 1
ATOM 3667 N N . LEU A 1 457 ? 15.546 11.467 21.301 1.00 34.81 457 LEU A N 1
ATOM 3668 C CA . LEU A 1 457 ? 14.584 11.877 20.296 1.00 34.81 457 LEU A CA 1
ATOM 3669 C C . LEU A 1 457 ? 13.574 12.712 21.082 1.00 34.81 457 LEU A C 1
ATOM 3671 O O . LEU A 1 457 ? 12.702 12.164 21.753 1.00 34.81 457 LEU A O 1
ATOM 3675 N N . VAL A 1 458 ? 13.787 14.028 21.124 1.00 31.14 458 VAL A N 1
ATOM 3676 C CA . VAL A 1 458 ? 12.813 14.955 21.690 1.00 31.14 458 VAL A CA 1
ATOM 3677 C C . VAL A 1 458 ? 11.655 14.948 20.705 1.00 31.14 458 VAL A C 1
ATOM 3679 O O . VAL A 1 458 ? 11.648 15.678 19.719 1.00 31.14 458 VAL A O 1
ATOM 3682 N N . VAL A 1 459 ? 10.713 14.030 20.924 1.00 31.48 459 VAL A N 1
ATOM 3683 C CA . VAL A 1 459 ? 9.347 14.219 20.456 1.00 31.48 459 VAL A CA 1
ATOM 3684 C C . VAL A 1 459 ? 8.859 15.386 21.286 1.00 31.48 459 VAL A C 1
ATOM 3686 O O . VAL A 1 459 ? 8.505 15.212 22.454 1.00 31.48 459 VAL A O 1
ATOM 3689 N N . ASP A 1 460 ? 8.979 16.589 20.735 1.00 27.48 460 ASP A N 1
ATOM 3690 C CA . ASP A 1 460 ? 8.404 17.751 21.381 1.00 27.48 460 ASP A CA 1
ATOM 3691 C C . ASP A 1 460 ? 6.913 17.446 21.500 1.00 27.48 460 ASP A C 1
ATOM 3693 O O . ASP A 1 460 ? 6.234 17.206 20.497 1.00 27.48 460 ASP A O 1
ATOM 3697 N N . LYS A 1 461 ? 6.422 17.334 22.738 1.00 29.23 461 LYS A N 1
ATOM 3698 C CA . LYS A 1 461 ? 4.989 17.281 23.004 1.00 29.23 461 LYS A CA 1
ATOM 3699 C C . LYS A 1 461 ? 4.470 18.664 22.645 1.00 29.23 461 LYS A C 1
ATOM 3701 O O . LYS A 1 461 ? 4.274 19.496 23.525 1.00 29.23 461 LYS A O 1
ATOM 3706 N N . VAL A 1 462 ? 4.268 18.920 21.356 1.00 28.50 462 VAL A N 1
ATOM 3707 C CA . VAL A 1 462 ? 3.402 20.007 20.932 1.00 28.50 462 VAL A CA 1
ATOM 3708 C C . VAL A 1 462 ? 2.041 19.627 21.485 1.00 28.50 462 VAL A C 1
ATOM 3710 O O . VAL A 1 462 ? 1.372 18.710 21.012 1.00 28.50 462 VAL A O 1
ATOM 3713 N N . THR A 1 463 ? 1.687 20.257 22.597 1.00 29.41 463 THR A N 1
ATOM 3714 C CA . THR A 1 463 ? 0.339 20.236 23.134 1.00 29.41 463 THR A CA 1
ATOM 3715 C C . THR A 1 463 ? -0.600 20.626 22.003 1.00 29.41 463 THR A C 1
ATOM 3717 O O . THR A 1 463 ? -0.594 21.771 21.555 1.00 29.41 463 THR A O 1
ATOM 3720 N N . CYS A 1 464 ? -1.412 19.662 21.571 1.00 26.95 464 CYS A N 1
ATOM 3721 C CA . CYS A 1 464 ? -2.441 19.773 20.533 1.00 26.95 464 CYS A CA 1
ATOM 3722 C C . CYS A 1 464 ? -3.437 20.936 20.774 1.00 26.95 464 CYS A C 1
ATOM 3724 O O . CYS A 1 464 ? -4.208 21.302 19.895 1.00 26.95 464 CYS A O 1
ATOM 3726 N N . ASN A 1 465 ? -3.389 21.568 21.951 1.00 30.09 465 ASN A N 1
ATOM 3727 C CA . ASN A 1 465 ? -4.231 22.698 22.328 1.00 30.09 465 ASN A CA 1
ATOM 3728 C C . ASN A 1 465 ? -3.882 24.016 21.610 1.00 30.09 465 ASN A C 1
ATOM 3730 O O . ASN A 1 465 ? -4.758 24.865 21.501 1.00 30.09 465 ASN A O 1
ATOM 3734 N N . GLN A 1 466 ? -2.654 24.215 21.110 1.00 29.89 466 GLN A N 1
ATOM 3735 C CA . GLN A 1 466 ? -2.266 25.501 20.497 1.00 29.89 466 GLN A CA 1
ATOM 3736 C C . GLN A 1 466 ? -2.578 25.611 18.996 1.00 29.89 466 GLN A C 1
ATOM 3738 O O . GLN A 1 466 ? -2.776 26.717 18.502 1.00 29.89 466 GLN A O 1
ATOM 3743 N N . GLU A 1 467 ? -2.697 24.498 18.266 1.00 28.41 467 GLU A N 1
ATOM 3744 C CA . GLU A 1 467 ? -3.090 24.540 16.846 1.00 28.41 467 GLU A CA 1
ATOM 3745 C C . GLU A 1 467 ? -4.606 24.734 16.662 1.00 28.41 467 GLU A C 1
ATOM 3747 O O . GLU A 1 467 ? -5.042 25.261 15.639 1.00 28.41 467 GLU A O 1
ATOM 3752 N N . PHE A 1 468 ? -5.422 24.417 17.674 1.00 30.34 468 PHE A N 1
ATOM 3753 C CA . PHE A 1 468 ? -6.875 24.614 17.613 1.00 30.34 468 PHE A CA 1
ATOM 3754 C C . PHE A 1 468 ? -7.300 26.089 17.665 1.00 30.34 468 PHE A C 1
ATOM 3756 O O . PHE A 1 468 ? -8.281 26.457 17.019 1.00 30.34 468 PHE A O 1
ATOM 3763 N N . GLU A 1 469 ? -6.559 26.956 18.362 1.00 31.78 469 GLU A N 1
ATOM 3764 C CA . GLU A 1 469 ? -6.867 28.396 18.399 1.00 31.78 469 GLU A CA 1
ATOM 3765 C C . GLU A 1 469 ? -6.653 29.070 17.032 1.00 31.78 469 GLU A C 1
ATOM 3767 O O . GLU A 1 469 ? -7.350 30.029 16.702 1.00 31.78 469 GLU A O 1
ATOM 3772 N N . PHE A 1 470 ? -5.769 28.522 16.189 1.00 30.20 470 PHE A N 1
ATOM 3773 C CA . PHE A 1 470 ? -5.569 29.008 14.822 1.00 30.20 470 PHE A CA 1
ATOM 3774 C C . PHE A 1 470 ? -6.735 28.627 13.890 1.00 30.20 470 PHE A C 1
ATOM 3776 O O . PHE A 1 470 ? -7.142 29.435 13.055 1.00 30.20 470 PHE A O 1
ATOM 3783 N N . PHE A 1 471 ? -7.340 27.446 14.073 1.00 29.14 471 PHE A N 1
ATOM 3784 C CA . PHE A 1 471 ? -8.524 27.017 13.311 1.00 29.14 471 PHE A CA 1
ATOM 3785 C C . PHE A 1 471 ? -9.845 27.592 13.845 1.00 29.14 471 PHE A C 1
ATOM 3787 O O . PHE A 1 471 ? -10.779 27.791 13.073 1.00 29.14 471 PHE A O 1
ATOM 3794 N N . ALA A 1 472 ? -9.933 27.934 15.132 1.00 35.97 472 ALA A N 1
ATOM 3795 C CA . ALA A 1 472 ? -11.123 28.559 15.717 1.00 35.97 472 ALA A CA 1
ATOM 3796 C C . ALA A 1 472 ? -11.352 30.015 15.249 1.00 35.97 472 ALA A C 1
ATOM 3798 O O . ALA A 1 472 ? -12.462 30.533 15.373 1.00 35.97 472 ALA A O 1
ATOM 3799 N N . GLY A 1 473 ? -10.328 30.672 14.688 1.00 30.00 473 GLY A N 1
ATOM 3800 C CA . GLY A 1 473 ? -10.414 32.039 14.159 1.00 30.00 473 GLY A CA 1
ATOM 3801 C C . GLY A 1 473 ? -11.072 32.162 12.778 1.00 30.00 473 GLY A C 1
ATOM 3802 O O . GLY A 1 473 ? -11.458 33.263 12.385 1.00 30.00 473 GLY A O 1
ATOM 3803 N N . GLN A 1 474 ? -11.234 31.056 12.045 1.00 36.97 474 GLN A N 1
ATOM 3804 C CA . GLN A 1 474 ? -11.990 31.010 10.793 1.00 36.97 474 GLN A CA 1
ATOM 3805 C C . GLN A 1 474 ? -13.208 30.125 11.018 1.00 36.97 474 GLN A C 1
ATOM 3807 O O . GLN A 1 474 ? -13.087 28.907 11.005 1.00 36.97 474 GLN A O 1
ATOM 3812 N N . GLY A 1 475 ? -14.349 30.756 11.318 1.00 32.69 475 GLY A N 1
ATOM 3813 C CA . GLY A 1 475 ? -15.571 30.108 11.801 1.00 32.69 475 GLY A CA 1
ATOM 3814 C C . GLY A 1 475 ? -15.787 28.699 11.252 1.00 32.69 475 GLY A C 1
ATOM 3815 O O . GLY A 1 475 ? -16.058 28.525 10.064 1.00 32.69 475 GLY A O 1
ATOM 3816 N N . MET A 1 476 ? -15.657 27.700 12.131 1.00 32.94 476 MET A N 1
ATOM 3817 C CA . MET A 1 476 ? -16.003 26.325 11.793 1.00 32.94 476 MET A CA 1
ATOM 3818 C C . MET A 1 476 ? -17.480 26.259 11.374 1.00 32.94 476 MET A C 1
ATOM 3820 O O . MET A 1 476 ? -18.303 26.976 11.958 1.00 32.94 476 MET A O 1
ATOM 3824 N N . PRO A 1 477 ? -17.837 25.386 10.414 1.00 38.88 477 PRO A N 1
ATOM 3825 C CA . PRO A 1 477 ? -19.230 25.082 10.122 1.00 38.88 477 PRO A CA 1
ATOM 3826 C C . PRO A 1 477 ? -19.943 24.695 11.415 1.00 38.88 477 PRO A C 1
ATOM 3828 O O . PRO A 1 477 ? -19.365 24.020 12.276 1.00 38.88 477 PRO A O 1
ATOM 3831 N N . SER A 1 478 ? -21.193 25.126 11.577 1.00 46.41 478 SER A N 1
ATOM 3832 C CA . SER A 1 478 ? -21.945 24.746 12.765 1.00 46.41 478 SER A CA 1
ATOM 3833 C C . SER A 1 478 ? -22.051 23.218 12.838 1.00 46.41 478 SER A C 1
ATOM 3835 O O . SER A 1 478 ? -22.001 22.520 11.823 1.00 46.41 478 SER A O 1
ATOM 3837 N N . LYS A 1 479 ? -22.235 22.670 14.046 1.00 37.34 479 LYS A N 1
ATOM 3838 C CA . LYS A 1 479 ? -22.501 21.233 14.252 1.00 37.34 479 LYS A CA 1
ATOM 3839 C C . LYS A 1 479 ? -23.597 20.714 13.307 1.00 37.34 479 LYS A C 1
ATOM 3841 O O . LYS A 1 479 ? -23.552 19.565 12.878 1.00 37.34 479 LYS A O 1
ATOM 3846 N N . GLU A 1 480 ? -24.554 21.575 12.972 1.00 39.56 480 GLU A N 1
ATOM 3847 C CA . GLU A 1 480 ? -25.668 21.296 12.074 1.00 39.56 480 GLU A CA 1
ATOM 3848 C C . GLU A 1 480 ? -25.260 21.263 10.591 1.00 39.56 480 GLU A C 1
ATOM 3850 O O . GLU A 1 480 ? -25.760 20.419 9.850 1.00 39.56 480 GLU A O 1
ATOM 3855 N N . ASP A 1 481 ? -24.306 22.097 10.169 1.00 41.56 481 ASP A N 1
ATOM 3856 C CA . ASP A 1 481 ? -23.742 22.093 8.809 1.00 41.56 481 ASP A CA 1
ATOM 3857 C C . ASP A 1 481 ? -22.836 20.876 8.579 1.00 41.56 481 ASP A C 1
ATOM 3859 O O . ASP A 1 481 ? -22.885 20.235 7.528 1.00 41.56 481 ASP A O 1
ATOM 3863 N N . THR A 1 482 ? -22.063 20.494 9.599 1.00 34.62 482 THR A N 1
ATOM 3864 C CA . THR A 1 482 ? -21.227 19.288 9.557 1.00 34.62 482 THR A CA 1
ATOM 3865 C C . THR A 1 482 ? -22.094 18.029 9.482 1.00 34.62 482 THR A C 1
ATOM 3867 O O . THR A 1 482 ? -21.843 17.164 8.649 1.00 34.62 482 THR A O 1
ATOM 3870 N N . LEU A 1 483 ? -23.178 17.944 10.262 1.00 33.66 483 LEU A N 1
ATOM 3871 C CA . LEU A 1 483 ? -24.112 16.810 10.207 1.00 33.66 483 LEU A CA 1
ATOM 3872 C C . LEU A 1 483 ? -24.884 16.726 8.879 1.00 33.66 483 LEU A C 1
ATOM 3874 O O . LEU A 1 483 ? -25.082 15.624 8.378 1.00 33.66 483 LEU A O 1
ATOM 3878 N N . LYS A 1 484 ? -25.267 17.862 8.279 1.00 37.00 484 LYS A N 1
ATOM 3879 C CA . LYS A 1 484 ? -25.950 17.916 6.969 1.00 37.00 484 LYS A CA 1
ATOM 3880 C C . LYS A 1 484 ? -25.055 17.616 5.766 1.00 37.00 484 LYS A C 1
ATOM 3882 O O . LYS A 1 484 ? -25.577 17.429 4.678 1.00 37.00 484 LYS A O 1
ATOM 3887 N N . SER A 1 485 ? -23.733 17.638 5.926 1.00 30.94 485 SER A N 1
ATOM 3888 C CA . SER A 1 485 ? -22.804 17.266 4.845 1.00 30.94 485 SER A CA 1
ATOM 3889 C C . SER A 1 485 ? -22.403 15.789 4.881 1.00 30.94 485 SER A C 1
ATOM 3891 O O . SER A 1 485 ? -21.875 15.276 3.896 1.00 30.94 485 SER A O 1
ATOM 3893 N N . ILE A 1 486 ? -22.653 15.115 6.009 1.00 31.88 486 ILE A N 1
ATOM 3894 C CA . ILE A 1 486 ? -22.370 13.690 6.227 1.00 31.88 486 ILE A CA 1
ATOM 3895 C C . ILE A 1 486 ? -23.608 12.816 5.945 1.00 31.88 486 ILE A C 1
ATOM 3897 O O . ILE A 1 486 ? -23.452 11.657 5.557 1.00 31.88 486 ILE A O 1
ATOM 3901 N N . LEU A 1 487 ? -24.814 13.358 6.142 1.00 30.61 487 LEU A N 1
ATOM 3902 C CA . LEU A 1 487 ? -26.103 12.748 5.788 1.00 30.61 487 LEU A CA 1
ATOM 3903 C C . LEU A 1 487 ? -26.561 13.225 4.411 1.00 30.61 487 LEU A C 1
ATOM 3905 O O . LEU A 1 487 ? -27.121 12.387 3.669 1.00 30.61 487 LEU A O 1
#

Mean predicted aligned error: 10.47 Å

Solvent-accessible surface area (backbone atoms only — not comparable to full-atom values): 27010 Å² total; per-residue (Å²): 118,62,80,91,61,54,51,89,87,57,71,73,44,76,46,67,43,63,60,59,62,53,42,32,85,39,76,60,27,47,88,26,30,80,30,55,44,28,92,78,35,72,58,47,25,42,69,56,35,43,52,53,42,39,50,38,34,41,52,32,49,53,53,40,38,52,29,33,57,78,19,63,90,47,90,53,64,45,39,38,63,36,72,34,33,78,58,38,67,95,19,33,44,35,38,87,94,46,72,55,90,53,73,83,47,83,64,38,27,41,39,65,48,48,51,32,45,75,80,56,98,57,34,23,35,33,57,101,51,98,47,72,42,50,48,94,61,73,42,68,66,51,46,27,73,76,63,30,87,85,52,60,27,58,57,62,48,63,69,40,39,78,36,65,32,75,66,26,51,49,34,34,45,64,60,32,45,39,38,70,78,36,42,36,59,31,38,32,52,40,10,64,44,93,50,18,66,40,45,34,29,47,32,21,14,45,70,48,25,55,30,79,48,88,86,43,80,30,37,46,28,35,53,60,39,42,56,49,53,52,70,36,42,70,58,34,71,47,61,89,88,61,82,58,41,44,45,76,44,58,40,43,78,43,61,58,102,49,95,83,54,60,32,20,46,44,35,78,80,27,40,56,63,57,45,35,55,55,45,67,72,28,82,53,48,72,55,66,59,37,38,34,44,35,32,63,40,60,50,22,56,74,69,63,49,60,72,84,53,41,80,62,52,55,50,52,46,52,48,54,49,39,76,62,16,78,64,34,35,40,37,39,35,39,68,52,48,75,44,82,71,53,98,82,50,95,66,82,68,75,56,70,63,60,38,45,45,47,55,49,40,16,50,49,45,56,49,37,53,44,46,24,66,79,68,67,43,55,47,42,72,29,77,34,54,47,26,43,62,93,18,32,34,96,82,62,75,43,56,21,53,69,28,24,39,45,35,30,48,35,51,51,51,52,51,30,37,39,41,76,69,48,73,51,64,83,85,63,92,81,62,94,62,74,83,44,75,64,55,60,61,57,66,48,66,75,84,50,74,76,90,48,94,83,56,78,78,75,74,73,79,74,62,74,72,65,64,50,63,67,53,63,73,56,77,70,74,50,76,68,54,54,51,63,73,77,106

pLDDT: mean 78.78, std 20.38, range [26.95, 98.56]

Foldseek 3Di:
DPLVPPPPPQAAAEAEAAAQADPLPAQQQQQFDLALATVVHDGCHSVNSLVRLLVSLLRLLVVQQVQLVVCVVPPDGSYHYWYLHVLCQQQHPPAPPDRPPPQPPPSHFAHRRRQWDDPDPFWTDGPPDNDIDGPVQPDQVNCCVPPNPVPSCSVVRVVRTSDTDPQSVLSSVQQTVCCVSPVLCLQLLCLPDPLLEAEEAEAEEQQQCPDCPPPALCHRQLVVLLVVCQQDCVSNVDDPPDSSTRHYAYAAQDWRPDPPTHHYLYYYHDALQSSLVSLCPTPCLLPELHEYEYEHCLCCLVVVPCLVCVLVSNVVSVVSSCVSYVLYAYAYEQQAALFEDPVPDPDRDCDRSVVSSSSVSSVVQVSQSSCCRVVVGNYHYFYQRHQYPVQADPVSRYGGNSSSSSRSVSVSSVVSSVVLVVSSPPPCPDDPPRCRSVVSVVVCPPPNDPPPPPPPPCPPCPPPVPVVVVVVVPPDDPPVRVVVVVD

Secondary structure (DSSP, 8-state):
--GGG--TT---EEEE-PPP-B-TT-STTTT---SSBGGGSPP--HHHHHHHHHHHHHHHHHHHHHHHHHTTT-SS-SEEEE--GGGGTTSSBT-TT--SS-TT-TT--B----SEEESSSSEEEETTTTEEEEGGG--HHHHHHHH-SSS-HHHHHHTTTTSB-HHHHHHIIIIIIHHHHTHHHHHHHHHHSTT-EEEEEEEESHHHH-B--TTSTTBTTTHHHHHHHHH-GGGGTPPTT-S-S-EEEEE-SB--SSTT---BEE-TT--HHHHHHHHHTSGGGG-SSEEEEEE--HHHHHHT-STTTHHHHHHHHHHHHHHH-TT-EEEEEPPPPEE---TT-------THHHHHHHHHHHHHHHHHHHHHHH---EEEE-PPPEEGGGB-TTSSSB-HHHHHHHHHHHHHHHHHHHHTTTT--S-TT------HHHHHHHTTSS---TTTT---------THHHHHHHHTS-PPPHHHHHHHH-

=== Feature glossary ===
Feature key, reading from the visual/contextual features back to the raw sequence:

Rendered structure images. Six rendered views show the 3D structure from the faces of a cube — i.e. along ±x, ±y, ±z. Rendering representation is drawn randomly per protein from cartoon (secondary-structure ribbons), sticks (backbone bonds), or molecular surface; coloring is either N→C rainbow (blue at the N-terminus through red at the C-terminus) or one color per chain.

Contact-map, Ramachandran, and PAE plots. The contact map is a binary N×N matrix image: pixel (i, j) is dark where Cα_i and Cα_j are within 8 Å and |i−j|>4. Because the |i−j|>4 filter removes local helical contacts, off-diagonal stripes parallel to the main diagonal indicate parallel β-sheets; stripes perpendicular to it indicate antiparallel β-sheets. The Ramachandran plot scatters every residue's (φ, ψ) pair against the sterically allowed regions. The PAE heatmap renders the predicted-aligned-error matrix.

InterPro / GO / CATH / organism. Database cross-references. InterPro integrates a dozen domain/family signature databases into unified entries with residue-range hits. GO terms attach function/process/location labels with evidence codes. CATH codes position the fold in a four-level structural taxonomy. Organism is the NCBI-taxonomy species name.

Nearest PDB structures. The Foldseek neighbor list gives the closest experimentally determined structures in the PDB, ranked by structural alignment. TM-score n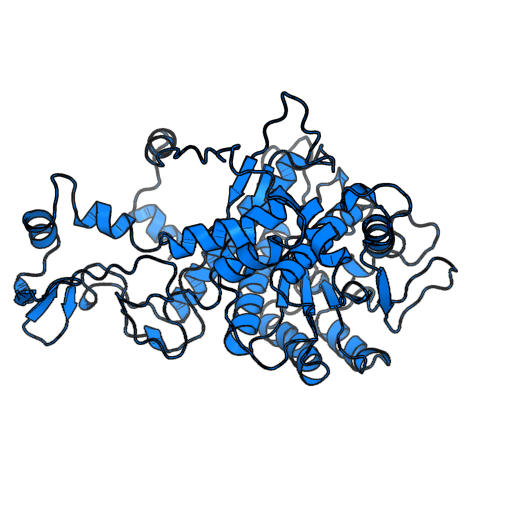ear 1 means near-identical fold; near 0.3 means only rough topology match. This is how one finds what a novel AlphaFold prediction most resembles in the solved-structure universe.

Predicted aligned error. PAE(i, j) answers: if I align the predicted and true structures on residue i, how far off (in Å) do I expect residue j to be? A block-diagonal PAE matrix with low values on the blocks and high values off-diagonal is the signature of a multi-domain protein with confidently predicted domains but uncertain inter-domain orientation.

Solvent-accessible surface area. Accessible surface area quantifies burial. A residue with SASA near zero is packed into the hydrophobic core; one with SASA >100 Å² sits on the surface. Computed here via the Shrake–Rupley numerical algorithm with a 1.4 Å probe.

B-factor. B-factor (Debye–Waller factor) reflects atomic displacement in the crystal lattice. It is an experimental observable (units Å²), not a prediction; low values mean the atom is pinned down, high values mean it moves or is heterogeneous across the crystal.

pLDDT. For AlphaFold models, the B-factor field carries pLDDT — the model's own estimate of local accuracy on a 0–100 scale. Regions with pLDDT<50 should be treated as essentially unmodeled; they often correspond to intrinsically disordered segments.

Backbone torsions (φ/ψ). φ (phi) and ψ (psi) are the two rotatable backbone dihedrals per residue: φ is the C(i-1)–N–Cα–C torsion, ψ is the N–Cα–C–N(i+1) torsion, both in degrees on (−180°, 180°]. α-helical residues cluster near (−60°, −45°); β-strand residues near (−120°, +130°). A Ramachandran plot is simply a scatter of (φ, ψ) for every residue.

Radius of gyration, Cα contacts, bounding box. Radius of gyration (Rg) is the root-mean-square distance of Cα atoms from their centroid — a single number for overall size and compactness. A globular domain of N residues has Rg ≈ 2.2·N^0.38 Å; an extended or disordered chain has a much larger Rg. The Cα contact count is the number of residue pairs whose Cα atoms are within 8 Å and are more than four positions apart in sequence — a standard proxy for tertiary packing density. The bounding box is the smallest axis-aligned box enclosing all Cα atoms.

Secondary structure (3-state, P-SEA). Three-state secondary structure (P-SEA) collapses the eight DSSP classes into helix (a), strand (b), and coil (c). P-SEA assigns these from Cα geometry alone — distances and angles — without requiring backbone oxygens, so it works on any Cα trace.

Secondary structure (8-state, DSSP). DSSP 8-state secondary structure assigns each residue one of H (α-helix), G (3₁₀-helix), I (π-helix), E (extended β-strand), B (isolated β-bridge), T (hydrogen-bonded turn), S (bend), or '-' (coil). The assignment is computed from backbone hydrogen-bond geometry via the Kabsch–Sander algorithm.

Foldseek 3Di. A 3Di character summarizes, for each residue, the relative orientation of the Cα frame of its nearest spatial neighbor. Because it encodes fold topology rather than chemistry, 3Di alignments detect remote structural similarity that sequence alignment misses.

mmCIF coordinates. The mmCIF block holds the 3D Cartesian coordinates of each backbone atom (N, Cα, C, O) in ångströms. mmCIF is the PDB's canonical archive format — a tagged-loop text representation of the atomic model.

Sequence. Sequence gives the chain of amino acids in standard one-letter code (A=alanine, C=cysteine, …, Y=tyrosine), read N→C. It is the only feature that is directly encoded by the gene; all structural features are derived from the folded form of this sequence.